Protein AF-0000000087746008 (afdb_homodimer)

Organism: NCBI:txid2094150

InterPro domains:
  IPR000757 Beta-glucanase-like, N-terminal domain [PF00722] (73-239)
  IPR000757 Beta-glucanase-like, N-terminal domain [PS51762] (23-281)
  IPR013320 Concanavalin A-like lectin/glucanase domain superfamily [SSF49899] (42-279)
  IPR050546 Glycosyl Hydrolase Family 16 [PTHR10963] (36-278)

Solvent-accessible surface area (backbone atoms only — not comparable to full-atom values): 29348 Å² total; per-residue (Å²): 135,85,77,79,78,78,78,80,72,80,75,77,82,76,80,76,76,79,75,78,70,83,74,71,77,67,74,68,74,72,75,69,70,72,77,69,68,77,75,75,47,67,76,44,76,48,49,32,83,54,84,52,69,76,46,42,45,70,39,73,46,59,52,46,75,56,66,52,20,56,29,21,33,32,54,88,24,50,44,64,46,76,56,96,92,35,43,17,34,34,31,32,32,37,23,56,74,96,42,35,40,11,11,35,38,30,12,72,98,56,42,66,45,60,62,18,36,41,35,35,33,36,26,40,46,66,25,61,38,26,31,33,45,37,40,34,34,35,36,63,70,91,47,56,74,29,37,19,19,34,42,38,64,37,34,35,21,35,35,65,24,55,75,49,70,26,37,47,28,32,40,32,34,35,39,37,24,32,85,33,65,64,46,45,27,40,42,40,40,37,34,60,52,98,51,69,56,40,71,77,43,74,43,38,42,36,40,37,33,50,80,43,36,39,35,33,28,50,69,87,36,83,70,50,74,46,83,35,65,89,46,75,47,70,74,52,36,27,17,46,35,42,37,43,45,32,35,6,65,63,28,65,31,81,47,76,87,62,32,64,44,51,43,71,75,31,67,45,47,40,36,36,43,32,40,38,30,30,56,67,132,131,87,80,75,84,73,81,74,79,84,80,77,82,78,78,78,76,78,72,78,68,79,72,71,74,66,71,66,71,69,74,70,70,71,76,70,67,76,74,76,46,67,77,44,76,47,48,30,83,56,82,50,69,74,45,43,43,70,39,72,45,58,52,47,73,57,66,53,20,56,30,21,32,31,56,87,24,49,44,62,45,76,56,96,90,35,42,17,34,34,30,30,32,37,24,55,75,96,42,34,40,11,11,36,39,32,13,73,98,55,42,66,44,60,61,20,34,40,35,34,33,36,27,40,46,65,25,63,38,24,30,33,45,39,40,33,34,35,34,62,69,91,48,56,73,28,38,19,18,34,43,39,65,38,36,37,20,36,36,64,26,54,76,48,70,27,37,49,28,32,40,32,32,36,38,38,25,31,86,33,63,62,47,46,27,39,41,38,41,37,33,60,53,98,51,68,55,40,72,78,42,74,44,39,42,35,39,38,32,51,82,44,36,40,35,33,25,50,70,88,37,84,71,50,73,44,82,35,64,90,46,76,47,71,73,53,36,27,16,46,37,43,36,43,46,31,32,7,66,63,28,65,30,81,48,75,87,63,32,64,42,50,42,70,75,32,68,46,48,38,36,36,43,33,39,40,31,30,56,68,134

Nearest PDB structures (foldseek):
  5nbp-assembly2_B  TM=9.978E-01  e=8.582E-40  Bacteroides ovatus
  7kr6-assembly1_BBB  TM=9.923E-01  e=2.136E-38  Bacteroides ovatus
  8xph-assembly2_B  TM=9.065E-01  e=2.326E-25  Stieleria magnilauensis
  8xpk-assembly2_B  TM=9.060E-01  e=6.113E-24  Stieleria magnilauensis
  4bq1-assembly2_B  TM=7.783E-01  e=6.008E-19  Zobellia galactanivorans

Secondary structure (DSSP, 8-state):
----------------------------------------EEEEEE--SS--TTT-EE--B-TTSSTT-SEEE-GGGEEEEEETTEEEEEEEEEEETTEEEE-EEE-TTTSEE-SEEEEEEEEPPP-TTTEEEEEEEEE-SSPPTTTT-EEEEEE---HHHHHHT-TTTEEEEEEEE-SSSTT-EEEEEEEE-SS-S-SSS-EEEEEEE-SSEEEEEETTEEEEEEE-TT-GGGSS-EEEEEEEEESBTTTTB-SGGG--SS-TT-EEEEEEEEEEEEE--/----------------------------------------EEEEEE--SS--TTT-EE--B-TTSSTT-SEEE-GGGEEEEEETTEEEEEEEEEEETTEEEE-EEE-TTTSEE-SEEEEEEEEPPP-TTTEEEEEEEEE-SSPPTTTT-EEEEEE---HHHHHHT-TTTEEEEEEEE-SSSTT-EEEEEEEE-SS-S-SSS-EEEEEEE-SSEEEEEETTEEEEEEE-TT-GGGSS-EEEEEEEEESBTTTTB-SGGG--SS-TT-EEEEEEEEEEEEE--

Sequence (562 aa):
MVFFNIKHLFISAFAVATLIGCGDSEDEPTPTPPVVEPVDDVVFFDDFDSFNSAYWSKETHEAGWTNQELQSYSTSQVKVGKDEGKTVLILTAKRTGNKVVSGRVNTKNKKYFKYGKVEASIKLPETANGLWPAFWMMGNNKQEWPACGEIDIMEMGDAQGIANGTSTTRVNTALHYGPDVAAHEQQYFAGDTGSNLQDGKYHTYTLTWNENKIDVSVDDVKFHSFDITGNPYFQNDFYILFNLAVGGSFTGIYDIEGITALKDGQTASMYIDWIKVTKINMVFFNIKHLFISAFAVATLIGCGDSEDEPTPTPPVVEPVDDVVFFDDFDSFNSAYWSKETHEAGWTNQELQSYSTSQVKVGKDEGKTVLILTAKRTGNKVVSGRVNTKNKKYFKYGKVEASIKLPETANGLWPAFWMMGNNKQEWPACGEIDIMEMGDAQGIANGTSTTRVNTALHYGPDVAAHEQQYFAGDTGSNLQDGKYHTYTLTWNENKIDVSVDDVKFHSFDITGNPYFQNDFYILFNLAVGGSFTGIYDIEGITALKDGQTASMYIDWIKVTKIN

Foldseek 3Di:
DDDPPDPDDPPPPDPCPPPPPPPPPPPPPPPPPPPPPPPFAWPDKDQCPDDDPLFKDKDFADQCRPQLFQATEDPVQWGWDDDPRAIWIKWKWAAAPSYIYITKMKRAPRDWDAFFKKKWKKAFAQPPAWKKKFKWKFANDPADPPARKIWTQWIFRFQVCNVVVNRQFKTKIKIWHDNDPVGIDMDIDIDGDPDGRNPRGIKMWMWGDDQFKIWIDINPHTDDMDGCHPPPNRRGIMMIMIIMTTHGDRNPGNGPVNGPSHDHRGMTMMIIRMMIGTDDD/DDDPPDPDDDPPDPPCPPPPPPPPPPPPPPPPPPPPPPPFAWPDKDQCPDDDPLFKDKDFADQCRPQLFQATEDPVQWGWDDDPRAIWIKWKWAAAPSYIYITKMKRAPRDWDAFFKKKWKKAFAQPPAWKKKFKWKFANDPADPPARKIWTQWIFRFQVCNVVVNRQFKTKIKIWHDNDPVGIDMDIDIDGDPDGRNPRGIKMWMWGDDQFKIWIDINPHTDDMDGCHPPPNRRGIMMIMIIMTTHGDRNPGNGPVNGDSHDHRGMTMMIIRMMIGTDDD

pLDDT: mean 88.66, std 22.51, range [21.31, 99.0]

Structure (mmCIF, N/CA/C/O backbone):
data_AF-0000000087746008-model_v1
#
loop_
_entity.id
_entity.type
_entity.pdbx_description
1 polymer 'Glycoside hydrolase family 16 protein'
#
loop_
_atom_site.group_PDB
_atom_site.id
_atom_site.type_symbol
_atom_site.label_atom_id
_atom_site.label_alt_id
_atom_site.label_comp_id
_atom_site.label_asym_id
_atom_site.label_entity_id
_atom_site.label_seq_id
_atom_site.pdbx_PDB_ins_code
_atom_site.Cartn_x
_atom_site.Cartn_y
_atom_site.Cartn_z
_atom_site.occupancy
_atom_site.B_iso_or_equiv
_atom_site.auth_seq_id
_atom_site.auth_comp_id
_atom_site.auth_asym_id
_atom_site.auth_atom_id
_atom_site.pdbx_PDB_model_num
ATOM 1 N N . MET A 1 1 ? -90.938 10.766 35.406 1 21.72 1 MET A N 1
ATOM 2 C CA . MET A 1 1 ? -91 11.078 36.844 1 21.72 1 MET A CA 1
ATOM 3 C C . MET A 1 1 ? -90 10.195 37.625 1 21.72 1 MET A C 1
ATOM 5 O O . MET A 1 1 ? -90.125 10.156 38.875 1 21.72 1 MET A O 1
ATOM 9 N N . VAL A 1 2 ? -89.25 9.336 36.812 1 25.12 2 VAL A N 1
ATOM 10 C CA . VAL A 1 2 ? -88.625 8.086 37.219 1 25.12 2 VAL A CA 1
ATOM 11 C C . VAL A 1 2 ? -87.5 8.367 38.219 1 25.12 2 VAL A C 1
ATOM 13 O O . VAL A 1 2 ? -86.688 9.219 37.969 1 25.12 2 VAL A O 1
ATOM 16 N N . PHE A 1 3 ? -87.75 7.98 39.469 1 21.95 3 PHE A N 1
ATOM 17 C CA . PHE A 1 3 ? -87.312 8.102 40.875 1 21.95 3 PHE A CA 1
ATOM 18 C C . PHE A 1 3 ? -85.875 7.57 41.031 1 21.95 3 PHE A C 1
ATOM 20 O O . PHE A 1 3 ? -85.562 6.496 40.531 1 21.95 3 PHE A O 1
ATOM 27 N N . PHE A 1 4 ? -84.875 8.508 41.219 1 23.58 4 PHE A N 1
ATOM 28 C CA . PHE A 1 4 ? -83.438 8.664 41.219 1 23.58 4 PHE A CA 1
ATOM 29 C C . PHE A 1 4 ? -82.812 8.031 42.438 1 23.58 4 PHE A C 1
ATOM 31 O O . PHE A 1 4 ? -82.375 8.742 43.375 1 23.58 4 PHE A O 1
ATOM 38 N N . ASN A 1 5 ? -83.438 6.793 42.812 1 24.77 5 ASN A N 1
ATOM 39 C CA . ASN A 1 5 ? -83.125 6.344 44.156 1 24.77 5 ASN A CA 1
ATOM 40 C C . ASN A 1 5 ? -81.625 6.199 44.406 1 24.77 5 ASN A C 1
ATOM 42 O O . ASN A 1 5 ? -80.938 5.602 43.625 1 24.77 5 ASN A O 1
ATOM 46 N N . ILE A 1 6 ? -81.062 6.961 45.375 1 21.31 6 ILE A N 1
ATOM 47 C CA . ILE A 1 6 ? -79.75 7.414 45.906 1 21.31 6 ILE A CA 1
ATOM 48 C C . ILE A 1 6 ? -79.125 6.277 46.688 1 21.31 6 ILE A C 1
ATOM 50 O O . ILE A 1 6 ? -79.688 5.762 47.656 1 21.31 6 ILE A O 1
ATOM 54 N N . LYS A 1 7 ? -78.5 5.398 45.906 1 28.19 7 LYS A N 1
ATOM 55 C CA . LYS A 1 7 ? -77.812 4.18 46.406 1 28.19 7 LYS A CA 1
ATOM 56 C C . LYS A 1 7 ? -76.875 4.48 47.562 1 28.19 7 LYS A C 1
ATOM 58 O O . LYS A 1 7 ? -76.125 5.43 47.5 1 28.19 7 LYS A O 1
ATOM 63 N N . HIS A 1 8 ? -77.25 4.004 48.812 1 23.17 8 HIS A N 1
ATOM 64 C CA . HIS A 1 8 ? -76.688 4.09 50.156 1 23.17 8 HIS A CA 1
ATOM 65 C C . HIS A 1 8 ? -75.25 3.762 50.188 1 23.17 8 HIS A C 1
ATOM 67 O O . HIS A 1 8 ? -74.75 2.887 49.438 1 23.17 8 HIS A O 1
ATOM 73 N N . LEU A 1 9 ? -74.438 4.637 50.719 1 24.11 9 LEU A N 1
ATOM 74 C CA . LEU A 1 9 ? -73.062 5.082 50.875 1 24.11 9 LEU A CA 1
ATOM 75 C C . LEU A 1 9 ? -72.312 4.195 51.875 1 24.11 9 LEU A C 1
ATOM 77 O O . LEU A 1 9 ? -71.125 4.371 52.125 1 24.11 9 LEU A O 1
ATOM 81 N N . PHE A 1 10 ? -72.625 2.822 51.938 1 26.92 10 PHE A N 1
ATOM 82 C CA . PHE A 1 10 ? -72.062 2.225 53.156 1 26.92 10 PHE A CA 1
ATOM 83 C C . PHE A 1 10 ? -70.562 2.377 53.219 1 26.92 10 PHE A C 1
ATOM 85 O O . PHE A 1 10 ? -69.875 2.146 52.25 1 26.92 10 PHE A O 1
ATOM 92 N N . ILE A 1 11 ? -70.062 3.158 54.125 1 24.78 11 ILE A N 1
ATOM 93 C CA . ILE A 1 11 ? -68.75 3.697 54.5 1 24.78 11 ILE A CA 1
ATOM 94 C C . ILE A 1 11 ? -67.875 2.598 55.125 1 24.78 11 ILE A C 1
ATOM 96 O O . ILE A 1 11 ? -68.188 2.109 56.219 1 24.78 11 ILE A O 1
ATOM 100 N N . SER A 1 12 ? -67.625 1.496 54.438 1 26.83 12 SER A N 1
ATOM 101 C CA . SER A 1 12 ? -66.938 0.445 55.156 1 26.83 12 SER A CA 1
ATOM 102 C C . SER A 1 12 ? -65.562 0.941 55.656 1 26.83 12 SER A C 1
ATOM 104 O O . SER A 1 12 ? -64.812 1.57 54.906 1 26.83 12 SER A O 1
ATOM 106 N N . ALA A 1 13 ? -65.438 1.124 56.969 1 25.78 13 ALA A N 1
ATOM 107 C CA . ALA A 1 13 ? -64.25 1.578 57.781 1 25.78 13 ALA A CA 1
ATOM 108 C C . ALA A 1 13 ? -63.062 0.658 57.594 1 25.78 13 ALA A C 1
ATOM 110 O O . ALA A 1 13 ? -63.188 -0.553 57.812 1 25.78 13 ALA A O 1
ATOM 111 N N . PHE A 1 14 ? -62.188 0.956 56.656 1 26.52 14 PHE A N 1
ATOM 112 C CA . PHE A 1 14 ? -60.969 0.283 56.281 1 26.52 14 PHE A CA 1
ATOM 113 C C . PHE A 1 14 ? -59.938 0.348 57.375 1 26.52 14 PHE A C 1
ATOM 115 O O . PHE A 1 14 ? -59.531 1.436 57.781 1 26.52 14 PHE A O 1
ATOM 122 N N . ALA A 1 15 ? -60.031 -0.648 58.375 1 27.53 15 ALA A N 1
ATOM 123 C CA . ALA A 1 15 ? -59.062 -0.738 59.469 1 27.53 15 ALA A CA 1
ATOM 124 C C . ALA A 1 15 ? -57.625 -0.792 58.938 1 27.53 15 ALA A C 1
ATOM 126 O O . ALA A 1 15 ? -57.312 -1.573 58.031 1 27.53 15 ALA A O 1
ATOM 127 N N . VAL A 1 16 ? -56.812 0.236 59.156 1 27.45 16 VAL A N 1
ATOM 128 C CA . VAL A 1 16 ? -55.469 0.65 58.812 1 27.45 16 VAL A CA 1
ATOM 129 C C . VAL A 1 16 ? -54.438 -0.232 59.531 1 27.45 16 VAL A C 1
ATOM 131 O O . VAL A 1 16 ? -54.281 -0.132 60.75 1 27.45 16 VAL A O 1
ATOM 134 N N . ALA A 1 17 ? -54.562 -1.605 59.469 1 29.42 17 ALA A N 1
ATOM 135 C CA . ALA A 1 17 ? -53.5 -2.277 60.25 1 29.42 17 ALA A CA 1
ATOM 136 C C . ALA A 1 17 ? -52.125 -1.833 59.781 1 29.42 17 ALA A C 1
ATOM 138 O O . ALA A 1 17 ? -51.812 -1.869 58.594 1 29.42 17 ALA A O 1
ATOM 139 N N . THR A 1 18 ? -51.438 -0.972 60.531 1 29.11 18 THR A N 1
ATOM 140 C CA . THR A 1 18 ? -50.125 -0.396 60.375 1 29.11 18 THR A CA 1
ATOM 141 C C . THR A 1 18 ? -49.031 -1.481 60.438 1 29.11 18 THR A C 1
ATOM 143 O O . THR A 1 18 ? -48.844 -2.123 61.469 1 29.11 18 THR A O 1
ATOM 146 N N . LEU A 1 19 ? -49.031 -2.449 59.5 1 29.95 19 LEU A N 1
ATOM 147 C CA . LEU A 1 19 ? -47.875 -3.348 59.531 1 29.95 19 LEU A CA 1
ATOM 148 C C . LEU A 1 19 ? -46.562 -2.562 59.5 1 29.95 19 LEU A C 1
ATOM 150 O O . LEU A 1 19 ? -46.344 -1.788 58.562 1 29.95 19 LEU A O 1
ATOM 154 N N . ILE A 1 20 ? -45.969 -2.322 60.625 1 34.72 20 ILE A N 1
ATOM 155 C CA . ILE A 1 20 ? -44.656 -1.717 60.781 1 34.72 20 ILE A CA 1
ATOM 156 C C . ILE A 1 20 ? -43.594 -2.594 60.094 1 34.72 20 ILE A C 1
ATOM 158 O O . ILE A 1 20 ? -43.375 -3.729 60.531 1 34.72 20 ILE A O 1
ATOM 162 N N . GLY A 1 21 ? -43.562 -2.699 58.812 1 30.2 21 GLY A N 1
ATOM 163 C CA . GLY A 1 21 ? -42.469 -3.432 58.188 1 30.2 21 GLY A CA 1
ATOM 164 C C . GLY A 1 21 ? -41.094 -2.924 58.562 1 30.2 21 GLY A C 1
ATOM 165 O O . GLY A 1 21 ? -40.875 -1.713 58.625 1 30.2 21 GLY A O 1
ATOM 166 N N . CYS A 1 22 ? -40.312 -3.736 59.312 1 36.19 22 CYS A N 1
ATOM 167 C CA . CYS A 1 22 ? -38.906 -3.525 59.594 1 36.19 22 CYS A CA 1
ATOM 168 C C . CYS A 1 22 ? -38.125 -3.207 58.312 1 36.19 22 CYS A C 1
ATOM 170 O O . CYS A 1 22 ? -38.094 -4.016 57.406 1 36.19 22 CYS A O 1
ATOM 172 N N . GLY A 1 23 ? -38.062 -1.912 57.938 1 30.81 23 GLY A N 1
ATOM 173 C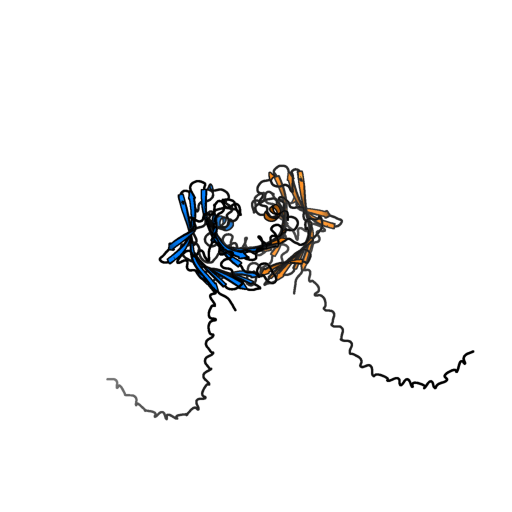 CA . GLY A 1 23 ? -37.281 -1.431 56.812 1 30.81 23 GLY A CA 1
ATOM 174 C C . GLY A 1 23 ? -35.812 -1.902 56.875 1 30.81 23 GLY A C 1
ATOM 175 O O . GLY A 1 23 ? -35.125 -1.636 57.844 1 30.81 23 GLY A O 1
ATOM 176 N N . ASP A 1 24 ? -35.594 -3.154 56.375 1 36.25 24 ASP A N 1
ATOM 177 C CA . ASP A 1 24 ? -34.219 -3.465 56.125 1 36.25 24 ASP A CA 1
ATOM 178 C C . ASP A 1 24 ? -33.5 -2.287 55.469 1 36.25 24 ASP A C 1
ATOM 180 O O . ASP A 1 24 ? -33.969 -1.755 54.469 1 36.25 24 ASP A O 1
ATOM 184 N N . SER A 1 25 ? -32.75 -1.547 56.281 1 34.78 25 SER A N 1
ATOM 185 C CA . SER A 1 25 ? -31.844 -0.542 55.719 1 34.78 25 SER A CA 1
ATOM 186 C C . SER A 1 25 ? -31.031 -1.1 54.562 1 34.78 25 SER A C 1
ATOM 188 O O . SER A 1 25 ? -30.266 -2.041 54.719 1 34.78 25 SER A O 1
ATOM 190 N N . GLU A 1 26 ? -31.688 -1.198 53.344 1 36.31 26 GLU A N 1
ATOM 191 C CA . GLU A 1 26 ? -30.812 -1.427 52.219 1 36.31 26 GLU A CA 1
ATOM 192 C C . GLU A 1 26 ? -29.562 -0.559 52.281 1 36.31 26 GLU A C 1
ATOM 194 O O . GLU A 1 26 ? -29.656 0.66 52.469 1 36.31 26 GLU A O 1
ATOM 199 N N . ASP A 1 27 ? -28.484 -1.175 52.719 1 42.56 27 ASP A N 1
ATOM 200 C CA . ASP A 1 27 ? -27.188 -0.517 52.562 1 42.56 27 ASP A CA 1
ATOM 201 C C . ASP A 1 27 ? -27.094 0.177 51.188 1 42.56 27 ASP A C 1
ATOM 203 O O . ASP A 1 27 ? -27.281 -0.457 50.156 1 42.56 27 ASP A O 1
ATOM 207 N N . GLU A 1 28 ? -27.547 1.483 51.156 1 44.09 28 GLU A N 1
ATOM 208 C CA . GLU A 1 28 ? -27.25 2.234 49.938 1 44.09 28 GLU A CA 1
ATOM 209 C C . GLU A 1 28 ? -25.859 1.904 49.406 1 44.09 28 GLU A C 1
ATOM 211 O O . GLU A 1 28 ? -24.891 1.89 50.156 1 44.09 28 GLU A O 1
ATOM 216 N N . PRO A 1 29 ? -25.859 1.126 48.281 1 45.72 29 PRO A N 1
ATOM 217 C CA . PRO A 1 29 ? -24.5 0.906 47.75 1 45.72 29 PRO A CA 1
ATOM 218 C C . PRO A 1 29 ? -23.625 2.152 47.875 1 45.72 29 PRO A C 1
ATOM 220 O O . PRO A 1 29 ? -24.125 3.275 47.781 1 45.72 29 PRO A O 1
ATOM 223 N N . THR A 1 30 ? -22.562 2.113 48.625 1 50.38 30 THR A N 1
ATOM 224 C CA . THR A 1 30 ? -21.531 3.137 48.656 1 50.38 30 THR A CA 1
ATOM 225 C C . THR A 1 30 ? -21.281 3.672 47.25 1 50.38 30 THR A C 1
ATOM 227 O O . THR A 1 30 ? -21.125 2.896 46.281 1 50.38 30 THR A O 1
ATOM 230 N N . PRO A 1 31 ? -21.734 4.922 47.031 1 45.81 31 PRO A N 1
ATOM 231 C CA . PRO A 1 31 ? -21.438 5.434 45.688 1 45.81 31 PRO A CA 1
ATOM 232 C C . PRO A 1 31 ? -20.062 5.016 45.188 1 45.81 31 PRO A C 1
ATOM 234 O O . PRO A 1 31 ? -19.109 4.945 45.969 1 45.81 31 PRO A O 1
ATOM 237 N N . THR A 1 32 ? -20 4.09 44.219 1 50.41 32 THR A N 1
ATOM 238 C CA . THR A 1 32 ? -18.719 3.822 43.562 1 50.41 32 THR A CA 1
ATOM 239 C C . THR A 1 32 ? -17.938 5.117 43.344 1 50.41 32 THR A C 1
ATOM 241 O O . THR A 1 32 ? -18.516 6.129 42.906 1 50.41 32 THR A O 1
ATOM 244 N N . PRO A 1 33 ? -16.859 5.266 44.062 1 47.31 33 PRO A N 1
ATOM 245 C CA . PRO A 1 33 ? -16.125 6.504 43.781 1 47.31 33 PRO A CA 1
ATOM 246 C C . PRO A 1 33 ? -16.172 6.902 42.312 1 47.31 33 PRO A C 1
ATOM 248 O O . PRO A 1 33 ? -16.234 6.035 41.438 1 47.31 33 PRO A O 1
ATOM 251 N N . PRO A 1 34 ? -16.594 8.031 42 1 39.31 34 PRO A N 1
ATOM 252 C CA . PRO A 1 34 ? -16.594 8.391 40.594 1 39.31 34 PRO A CA 1
ATOM 253 C C . PRO A 1 34 ? -15.336 7.914 39.875 1 39.31 34 PRO A C 1
ATOM 255 O O . PRO A 1 34 ? -14.258 7.871 40.469 1 39.31 34 PRO A O 1
ATOM 258 N N . VAL A 1 35 ? -15.422 7.004 38.969 1 41.81 35 VAL A N 1
ATOM 259 C CA . VAL A 1 35 ? -14.312 6.762 38.062 1 41.81 35 VAL A CA 1
ATOM 260 C C . VAL A 1 35 ? -13.641 8.086 37.688 1 41.81 35 VAL A C 1
ATOM 262 O O . VAL A 1 35 ? -14.258 8.945 37.062 1 41.81 35 VAL A O 1
ATOM 265 N N . VAL A 1 36 ? -12.859 8.625 38.562 1 40.59 36 VAL A N 1
ATOM 266 C CA . VAL A 1 36 ? -12.078 9.789 38.156 1 40.59 36 VAL A CA 1
ATOM 267 C C . VAL A 1 36 ? -11.641 9.617 36.688 1 40.59 36 VAL A C 1
ATOM 269 O O . VAL A 1 36 ? -11.055 8.594 36.344 1 40.59 36 VAL A O 1
ATOM 272 N N . GLU A 1 37 ? -12.32 10.18 35.781 1 46.09 37 GLU A N 1
ATOM 273 C CA . GLU A 1 37 ? -11.82 10.227 34.406 1 46.09 37 GLU A CA 1
ATOM 274 C C . GLU A 1 37 ? -10.32 10.508 34.375 1 46.09 37 GLU A C 1
ATOM 276 O O . GLU A 1 37 ? -9.82 11.352 35.125 1 46.09 37 GLU A O 1
ATOM 281 N N . PRO A 1 38 ? -9.531 9.547 34.031 1 48.12 38 PRO A N 1
ATOM 282 C CA . PRO A 1 38 ? -8.094 9.828 33.969 1 48.12 38 PRO A CA 1
ATOM 283 C C . PRO A 1 38 ? -7.797 11.258 33.5 1 48.12 38 PRO A C 1
ATOM 285 O O . PRO A 1 38 ? -8.484 11.781 32.625 1 48.12 38 PRO A O 1
ATOM 288 N N . VAL A 1 39 ? -7.539 12.211 34.312 1 51.41 39 VAL A N 1
ATOM 289 C CA . VAL A 1 39 ? -7.016 13.508 33.906 1 51.41 39 VAL A CA 1
ATOM 290 C C . VAL A 1 39 ? -6.066 13.352 32.719 1 51.41 39 VAL A C 1
ATOM 292 O O . VAL A 1 39 ? -5.105 12.578 32.812 1 51.41 39 VAL A O 1
ATOM 295 N N . ASP A 1 40 ? -6.496 13.586 31.531 1 61.78 40 ASP A N 1
ATOM 296 C CA . ASP A 1 40 ? -5.648 13.57 30.344 1 61.78 40 ASP A CA 1
ATOM 297 C C . ASP A 1 40 ? -4.379 14.391 30.562 1 61.78 40 ASP A C 1
ATOM 299 O O . ASP A 1 40 ? -4.449 15.555 30.953 1 61.78 40 ASP A O 1
ATOM 303 N N . ASP A 1 41 ? -3.164 13.781 30.781 1 85.62 41 ASP A N 1
ATOM 304 C CA . ASP A 1 41 ? -1.865 14.438 30.906 1 85.62 41 ASP A CA 1
ATOM 305 C C . ASP A 1 41 ? -1.4 15 29.562 1 85.62 41 ASP A C 1
ATOM 307 O O . ASP A 1 41 ? -0.669 14.336 28.828 1 85.62 41 ASP A O 1
ATOM 311 N N . VAL A 1 42 ? -1.991 16.219 29.25 1 94.75 42 VAL A N 1
ATOM 312 C CA . VAL A 1 42 ? -1.559 16.906 28.031 1 94.75 42 VAL A CA 1
ATOM 313 C C . VAL A 1 42 ? -0.101 17.344 28.172 1 94.75 42 VAL A C 1
ATOM 315 O O . VAL A 1 42 ? 0.239 18.109 29.078 1 94.75 42 VAL A O 1
ATOM 318 N N . VAL A 1 43 ? 0.703 16.859 27.281 1 96.69 43 VAL A N 1
ATOM 319 C CA . VAL A 1 43 ? 2.129 17.141 27.406 1 96.69 43 VAL A CA 1
ATOM 320 C C . VAL A 1 43 ? 2.545 18.172 26.359 1 96.69 43 VAL A C 1
ATOM 322 O O . VAL A 1 43 ? 3.627 18.766 26.453 1 96.69 43 VAL A O 1
ATOM 325 N N . PHE A 1 44 ? 1.754 18.391 25.344 1 98 44 PHE A N 1
ATOM 326 C CA . PHE A 1 44 ? 2.016 19.391 24.312 1 98 44 PHE A CA 1
ATOM 327 C C . PHE A 1 44 ? 0.714 19.891 23.703 1 98 44 PHE A C 1
ATOM 329 O O . PHE A 1 44 ? -0.174 19.094 23.391 1 98 44 PHE A O 1
ATOM 336 N N . PHE A 1 45 ? 0.542 21.141 23.594 1 98.31 45 PHE A N 1
ATOM 337 C CA . PHE A 1 45 ? -0.613 21.766 22.969 1 98.31 45 PHE A CA 1
ATOM 338 C C . PHE A 1 45 ? -0.211 23.047 22.25 1 98.31 45 PHE A C 1
ATOM 340 O O . PHE A 1 45 ? 0.541 23.859 22.797 1 98.31 45 PHE A O 1
ATOM 347 N N . ASP A 1 46 ? -0.587 23.203 21.031 1 98.69 46 ASP A N 1
ATOM 348 C CA . ASP A 1 46 ? -0.424 24.453 20.281 1 98.69 46 ASP A CA 1
ATOM 349 C C . ASP A 1 46 ? -1.688 24.781 19.5 1 98.69 46 ASP A C 1
ATOM 351 O O . ASP A 1 46 ? -2.16 23.969 18.703 1 98.69 46 ASP A O 1
ATOM 355 N N . ASP A 1 47 ? -2.229 25.922 19.719 1 98.25 47 ASP A N 1
ATOM 356 C CA . ASP A 1 47 ? -3.404 26.375 18.969 1 98.25 47 ASP A CA 1
ATOM 357 C C . ASP A 1 47 ? -3.037 27.453 17.969 1 98.25 47 ASP A C 1
ATOM 359 O O . ASP A 1 47 ? -3.914 28.156 17.453 1 98.25 47 ASP A O 1
ATOM 363 N N . PHE A 1 48 ? -1.775 27.672 17.828 1 98.56 48 PHE A N 1
ATOM 364 C CA . PHE A 1 48 ? -1.181 28.5 16.797 1 98.56 48 PHE A CA 1
ATOM 365 C C . PHE A 1 48 ? -1.66 29.938 16.922 1 98.56 48 PHE A C 1
ATOM 367 O O . PHE A 1 48 ? -1.983 30.594 15.922 1 98.56 48 PHE A O 1
ATOM 374 N N . ASP A 1 49 ? -1.738 30.375 18.094 1 97.44 49 ASP A N 1
ATOM 375 C CA . ASP A 1 49 ? -1.979 31.797 18.328 1 97.44 49 ASP A CA 1
ATOM 376 C C . ASP A 1 49 ? -0.89 32.656 17.688 1 97.44 49 ASP A C 1
ATOM 378 O O . ASP A 1 49 ? -1.161 33.75 17.203 1 97.44 49 ASP A O 1
ATOM 382 N N . SER A 1 50 ? 0.258 32.156 17.719 1 97.75 50 SER A N 1
ATOM 383 C CA . SER A 1 50 ? 1.408 32.656 16.969 1 97.75 50 SER A CA 1
ATOM 384 C C . SER A 1 50 ? 2.299 31.516 16.5 1 97.75 50 SER A C 1
ATOM 386 O O . SER A 1 50 ? 2.174 30.375 16.984 1 97.75 50 SER A O 1
ATOM 388 N N . PHE A 1 51 ? 3.096 31.875 15.562 1 98.5 51 PHE A N 1
ATOM 389 C CA . PHE A 1 51 ? 4.066 30.859 15.172 1 98.5 51 PHE A CA 1
ATOM 390 C C . PHE A 1 51 ? 5.188 30.75 16.203 1 98.5 51 PHE A C 1
ATOM 392 O O . PHE A 1 51 ? 5.984 31.688 16.344 1 98.5 51 PHE A O 1
ATOM 399 N N . ASN A 1 52 ? 5.312 29.672 16.859 1 98.5 52 ASN A N 1
ATOM 400 C CA . ASN A 1 52 ? 6.332 29.5 17.891 1 98.5 52 ASN A CA 1
ATOM 401 C C . ASN A 1 52 ? 7.559 28.781 17.344 1 98.5 52 ASN A C 1
ATOM 403 O O . ASN A 1 52 ? 7.551 27.547 17.219 1 98.5 52 ASN A O 1
ATOM 407 N N . SER A 1 53 ? 8.562 29.469 17.109 1 98.19 53 SER A N 1
ATOM 408 C CA . SER A 1 53 ? 9.766 28.922 16.5 1 98.19 53 SER A CA 1
ATOM 409 C C . SER A 1 53 ? 10.5 27.984 17.469 1 98.19 53 SER A C 1
ATOM 411 O O . SER A 1 53 ? 11.398 27.25 17.062 1 98.19 53 SER A O 1
ATOM 413 N N . ALA A 1 54 ? 10.148 27.969 18.688 1 98.38 54 ALA A N 1
ATOM 414 C CA . ALA A 1 54 ? 10.711 27.031 19.641 1 98.38 54 ALA A CA 1
ATOM 415 C C . ALA A 1 54 ? 10.141 25.625 19.438 1 98.38 54 ALA A C 1
ATOM 417 O O . ALA A 1 54 ? 10.734 24.641 19.859 1 98.38 54 ALA A O 1
ATOM 418 N N . TYR A 1 55 ? 8.961 25.625 18.812 1 98.69 55 TYR A N 1
ATOM 419 C CA . TYR A 1 55 ? 8.289 24.344 18.578 1 98.69 55 TYR A CA 1
ATOM 420 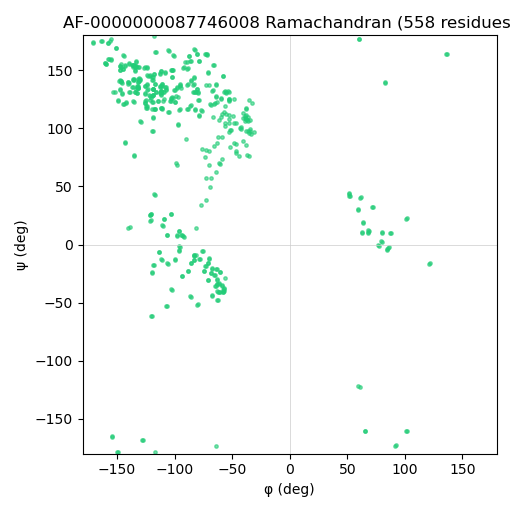C C . TYR A 1 55 ? 8.445 23.906 17.125 1 98.69 55 TYR A C 1
ATOM 422 O O . TYR A 1 55 ? 8.617 22.703 16.844 1 98.69 55 TYR A O 1
ATOM 430 N N . TRP A 1 56 ? 8.383 24.844 16.234 1 98.88 56 TRP A N 1
ATOM 431 C CA . TRP A 1 56 ? 8.211 24.5 14.82 1 98.88 56 TRP A CA 1
ATOM 432 C C . TRP A 1 56 ? 9.352 25.047 13.984 1 98.88 56 TRP A C 1
ATOM 434 O O . TRP A 1 56 ? 9.836 26.156 14.242 1 98.88 56 TRP A O 1
ATOM 444 N N . SER A 1 57 ? 9.734 24.328 12.969 1 98.88 57 SER A N 1
ATOM 445 C CA . SER A 1 57 ? 10.641 24.75 11.914 1 98.88 57 SER A CA 1
ATOM 446 C C . SER A 1 57 ? 9.961 24.719 10.547 1 98.88 57 SER A C 1
ATOM 448 O O . SER A 1 57 ? 9.227 23.781 10.242 1 98.88 57 SER A O 1
ATOM 450 N N . LYS A 1 58 ? 10.172 25.812 9.805 1 98.81 58 LYS A N 1
ATOM 451 C CA . LYS A 1 58 ? 9.75 25.828 8.406 1 98.81 58 LYS A CA 1
ATOM 452 C C . LYS A 1 58 ? 10.82 25.234 7.5 1 98.81 58 LYS A C 1
ATOM 454 O O . LYS A 1 58 ? 12.016 25.469 7.703 1 98.81 58 LYS A O 1
ATOM 459 N N . GLU A 1 59 ? 10.375 24.484 6.488 1 98.69 59 GLU A N 1
ATOM 460 C CA . GLU A 1 59 ? 11.359 23.844 5.629 1 98.69 59 GLU A CA 1
ATOM 461 C C . GLU A 1 59 ? 11.398 24.5 4.25 1 98.69 59 GLU A C 1
ATOM 463 O O . GLU A 1 59 ? 10.391 25.016 3.768 1 98.69 59 GLU A O 1
ATOM 468 N N . THR A 1 60 ? 12.609 24.484 3.666 1 98.69 60 THR A N 1
ATOM 469 C CA . THR A 1 60 ? 12.836 24.875 2.279 1 98.69 60 THR A CA 1
ATOM 470 C C . THR A 1 60 ? 13.422 23.703 1.482 1 98.69 60 THR A C 1
ATOM 472 O O . THR A 1 60 ? 14.406 23.094 1.898 1 98.69 60 THR A O 1
ATOM 475 N N . HIS A 1 61 ? 12.82 23.359 0.349 1 98.62 61 HIS A N 1
ATOM 476 C CA . HIS A 1 61 ? 13.297 22.328 -0.559 1 98.62 61 HIS A CA 1
ATOM 477 C C . HIS A 1 61 ? 12.984 22.688 -2.01 1 98.62 61 HIS A C 1
ATOM 479 O O . HIS A 1 61 ? 12.039 23.438 -2.283 1 98.62 61 HIS A O 1
ATOM 485 N N . GLU A 1 62 ? 13.734 22.172 -2.912 1 98.25 62 GLU A N 1
ATOM 486 C CA . GLU A 1 62 ? 13.477 22.328 -4.34 1 98.25 62 GLU A CA 1
ATOM 487 C C . GLU A 1 62 ? 12.375 21.375 -4.809 1 98.25 62 GLU A C 1
ATOM 489 O O . GLU A 1 62 ? 12.109 20.359 -4.164 1 98.25 62 GLU A O 1
ATOM 494 N N . ALA A 1 63 ? 11.766 21.734 -5.906 1 97.5 63 ALA A N 1
ATOM 495 C CA . ALA A 1 63 ? 10.836 20.812 -6.539 1 97.5 63 ALA A CA 1
ATOM 496 C C . ALA A 1 63 ? 11.523 19.5 -6.891 1 97.5 63 ALA A C 1
ATOM 498 O O . ALA A 1 63 ? 12.688 19.484 -7.297 1 97.5 63 ALA A O 1
ATOM 499 N N . GLY A 1 64 ? 10.773 18.438 -6.77 1 95.56 64 GLY A N 1
ATOM 500 C CA . GLY A 1 64 ? 11.328 17.141 -7.109 1 95.56 64 GLY A CA 1
ATOM 501 C C . GLY A 1 64 ? 12.203 16.562 -6.012 1 95.56 64 GLY A C 1
ATOM 502 O O . GLY A 1 64 ? 12.742 15.461 -6.156 1 95.56 64 GLY A O 1
ATOM 503 N N . TRP A 1 65 ? 12.32 17.234 -4.895 1 95.19 65 TRP A N 1
ATOM 504 C CA . TRP A 1 65 ? 13.172 16.797 -3.787 1 95.19 65 TRP A CA 1
ATOM 505 C C . TRP A 1 65 ? 12.781 15.398 -3.32 1 95.19 65 TRP A C 1
ATOM 507 O O . TRP A 1 65 ? 13.648 14.578 -3.008 1 95.19 65 TRP A O 1
ATOM 517 N N . THR A 1 66 ? 11.562 15.062 -3.285 1 93.69 66 THR A N 1
ATOM 518 C CA . THR A 1 66 ? 11.062 13.75 -2.893 1 93.69 66 THR A CA 1
ATOM 519 C C . THR A 1 66 ? 9.789 13.406 -3.666 1 93.69 66 THR A C 1
ATOM 521 O O . THR A 1 66 ? 9.039 14.297 -4.062 1 93.69 66 THR A O 1
ATOM 524 N N . ASN A 1 67 ? 9.664 12.125 -4.055 1 94.56 67 ASN A N 1
ATOM 525 C CA . ASN A 1 67 ? 8.422 11.539 -4.559 1 94.56 67 ASN A CA 1
ATOM 526 C C . ASN A 1 67 ? 7.984 12.195 -5.863 1 94.56 67 ASN A C 1
ATOM 528 O O . ASN A 1 67 ? 6.789 12.281 -6.152 1 94.56 67 ASN A O 1
ATOM 532 N N . GLN A 1 68 ? 8.914 12.875 -6.559 1 93.62 68 GLN A N 1
ATOM 533 C CA . GLN A 1 68 ? 8.641 13.555 -7.824 1 93.62 68 GLN A CA 1
ATOM 534 C C . GLN A 1 68 ? 7.555 14.617 -7.656 1 93.62 68 GLN A C 1
ATOM 536 O O . GLN A 1 68 ? 6.727 14.812 -8.547 1 93.62 68 GLN A O 1
ATOM 541 N N . GLU A 1 69 ? 7.457 15.195 -6.539 1 98.12 69 GLU A N 1
ATOM 542 C CA . GLU A 1 69 ? 6.492 16.25 -6.266 1 98.12 69 GLU A CA 1
ATOM 543 C C . GLU A 1 69 ? 6.801 17.516 -7.074 1 98.12 69 GLU A C 1
ATOM 545 O O . GLU A 1 69 ? 7.965 17.797 -7.359 1 98.12 69 GLU A O 1
ATOM 550 N N . LEU A 1 70 ? 5.832 18.312 -7.332 1 98.62 70 LEU A N 1
ATOM 551 C CA . LEU A 1 70 ? 5.996 19.391 -8.297 1 98.62 70 LEU A CA 1
ATOM 552 C C . LEU A 1 70 ? 6.266 20.719 -7.582 1 98.62 70 LEU A C 1
ATOM 554 O O . LEU A 1 70 ? 6.672 21.688 -8.219 1 98.62 70 LEU A O 1
ATOM 558 N N . GLN A 1 71 ? 6.039 20.719 -6.312 1 98.88 71 GLN A N 1
ATOM 559 C CA . GLN A 1 71 ? 6.238 21.984 -5.625 1 98.88 71 GLN A CA 1
ATOM 560 C C . GLN A 1 71 ? 7.66 22.109 -5.082 1 98.88 71 GLN A C 1
ATOM 562 O O . GLN A 1 71 ? 8.305 21.094 -4.797 1 98.88 71 GLN A O 1
ATOM 567 N N . SER A 1 72 ? 8.141 23.297 -4.953 1 98.75 72 SER A N 1
ATOM 568 C CA . SER A 1 72 ? 9.164 23.625 -3.957 1 98.75 72 SER A CA 1
ATOM 569 C C . SER A 1 72 ? 8.531 24.031 -2.631 1 98.75 72 SER A C 1
ATOM 571 O O . SER A 1 72 ? 7.383 24.484 -2.594 1 98.75 72 SER A O 1
ATOM 573 N N . TYR A 1 73 ? 9.25 23.781 -1.556 1 98.88 73 TYR A N 1
ATOM 574 C CA . TYR A 1 73 ? 8.805 24.281 -0.258 1 98.88 73 TYR A CA 1
ATOM 575 C C . TYR A 1 73 ? 9.516 25.578 0.099 1 98.88 73 TYR A C 1
ATOM 577 O O . TYR A 1 73 ? 10.734 25.703 -0.073 1 98.88 73 TYR A O 1
ATOM 585 N N . SER A 1 74 ? 8.688 26.5 0.579 1 98.75 74 SER A N 1
ATOM 586 C CA . SER A 1 74 ? 9.211 27.797 0.979 1 98.75 74 SER A CA 1
ATOM 587 C C . SER A 1 74 ? 8.641 28.234 2.33 1 98.75 74 SER A C 1
ATOM 589 O O . SER A 1 74 ? 7.473 27.984 2.623 1 98.75 74 SER A O 1
ATOM 591 N N . THR A 1 75 ? 9.461 28.984 3.029 1 98.69 75 THR A N 1
ATOM 592 C CA . THR A 1 75 ? 9.031 29.453 4.344 1 98.69 75 THR A CA 1
ATOM 593 C C . THR A 1 75 ? 7.891 30.453 4.215 1 98.69 75 THR A C 1
ATOM 595 O O . THR A 1 75 ? 7.07 30.594 5.129 1 98.69 75 THR A O 1
ATOM 598 N N . SER A 1 76 ? 7.777 31.125 3.092 1 98.62 76 SER A N 1
ATOM 599 C CA . SER A 1 76 ? 6.746 32.156 2.885 1 98.62 76 SER A CA 1
ATOM 600 C C . SER A 1 76 ? 5.363 31.516 2.766 1 98.62 76 SER A C 1
ATOM 602 O O . SER A 1 76 ? 4.352 32.219 2.844 1 98.62 76 SER A O 1
ATOM 604 N N . GLN A 1 77 ? 5.328 30.203 2.533 1 98.88 77 GLN A N 1
ATOM 605 C CA . GLN A 1 77 ? 4.059 29.516 2.344 1 98.88 77 GLN A CA 1
ATOM 606 C C . GLN A 1 77 ? 3.535 28.953 3.664 1 98.88 77 GLN A C 1
ATOM 608 O O . GLN A 1 77 ? 2.549 28.219 3.684 1 98.88 77 GLN A O 1
ATOM 613 N N . VAL A 1 78 ? 4.207 29.297 4.766 1 98.94 78 VAL A N 1
ATOM 614 C CA . VAL A 1 78 ? 3.783 28.938 6.117 1 98.94 78 VAL A CA 1
ATOM 615 C C . VAL A 1 78 ? 3.486 30.219 6.914 1 98.94 78 VAL A C 1
ATOM 617 O O . VAL A 1 78 ? 4.395 30.984 7.223 1 98.94 78 VAL A O 1
ATOM 620 N N . LYS A 1 79 ? 2.174 30.344 7.316 1 98.56 79 LYS A N 1
ATOM 621 C CA . LYS A 1 79 ? 1.771 31.547 8.047 1 98.56 79 LYS A CA 1
ATOM 622 C C . LYS A 1 79 ? 0.75 31.203 9.133 1 98.56 79 LYS A C 1
ATOM 624 O O . LYS A 1 79 ? 0.054 30.188 9.039 1 98.56 79 LYS A O 1
ATOM 629 N N . VAL A 1 80 ? 0.762 32.031 10.094 1 98.62 80 VAL A N 1
ATOM 630 C CA . VAL A 1 80 ? -0.367 32.031 11.016 1 98.62 80 VAL A CA 1
ATOM 631 C C . VAL A 1 80 ? -1.383 33.094 10.578 1 98.62 80 VAL A C 1
ATOM 633 O O . VAL A 1 80 ? -1.009 34.188 10.18 1 98.62 80 VAL A O 1
ATOM 636 N N . GLY A 1 81 ? -2.639 32.719 10.609 1 98.31 81 GLY A N 1
ATOM 637 C CA . GLY A 1 81 ? -3.709 33.625 10.203 1 98.31 81 GLY A CA 1
ATOM 638 C C . GLY A 1 81 ? -5.039 33.312 10.852 1 98.31 81 GLY A C 1
ATOM 639 O O . GLY A 1 81 ? -5.078 32.656 11.898 1 98.31 81 GLY A O 1
ATOM 640 N N . LYS A 1 82 ? -6.043 33.906 10.266 1 97.75 82 LYS A N 1
ATOM 641 C CA . LYS A 1 82 ? -7.379 33.75 10.82 1 97.75 82 LYS A CA 1
ATOM 642 C C . LYS A 1 82 ? -8.266 32.906 9.891 1 97.75 82 LYS A C 1
ATOM 644 O O . LYS A 1 82 ? -8.195 33.062 8.672 1 97.75 82 LYS A O 1
ATOM 649 N N . ASP A 1 83 ? -9.047 32 10.453 1 97.5 83 ASP A N 1
ATOM 650 C CA . ASP A 1 83 ? -10.086 31.281 9.742 1 97.5 83 ASP A CA 1
ATOM 651 C C . ASP A 1 83 ? -11.289 31.016 10.648 1 97.5 83 ASP A C 1
ATOM 653 O O . ASP A 1 83 ? -11.156 30.391 11.703 1 97.5 83 ASP A O 1
ATOM 657 N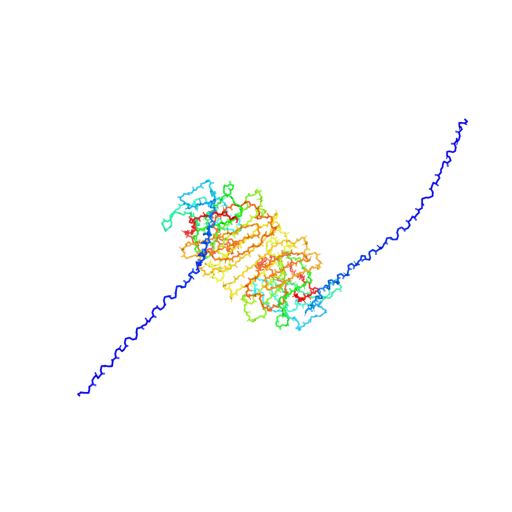 N . GLU A 1 84 ? -12.461 31.531 10.211 1 94.94 84 GLU A N 1
ATOM 658 C CA . GLU A 1 84 ? -13.703 31.359 10.961 1 94.94 84 GLU A CA 1
ATOM 659 C C . GLU A 1 84 ? -13.531 31.797 12.406 1 94.94 84 GLU A C 1
ATOM 661 O O . GLU A 1 84 ? -13.891 31.062 13.328 1 94.94 84 GLU A O 1
ATOM 666 N N . GLY A 1 85 ? -12.844 32.906 12.648 1 94.25 85 GLY A N 1
ATOM 667 C CA . GLY A 1 85 ? -12.711 33.5 13.961 1 94.25 85 GLY A CA 1
ATOM 668 C C . GLY A 1 85 ? -11.609 32.906 14.805 1 94.25 85 GLY A C 1
ATOM 669 O O . GLY A 1 85 ? -11.344 33.344 15.914 1 94.25 85 GLY A O 1
ATOM 670 N N . LYS A 1 86 ? -10.977 31.875 14.305 1 95.25 86 LYS A N 1
ATOM 671 C CA . LYS A 1 86 ? -9.867 31.234 15.008 1 95.25 86 LYS A CA 1
ATOM 672 C C . LYS A 1 86 ? -8.523 31.656 14.414 1 95.25 86 LYS A C 1
ATOM 674 O O . LYS A 1 86 ? -8.438 32 13.234 1 95.25 86 LYS A O 1
ATOM 679 N N . THR A 1 87 ? -7.5 31.656 15.305 1 98.19 87 THR A N 1
ATOM 680 C CA . THR A 1 87 ? -6.133 31.719 14.805 1 98.19 87 THR A CA 1
ATOM 681 C C . THR A 1 87 ? -5.645 30.312 14.422 1 98.19 87 THR A C 1
ATOM 683 O O . THR A 1 87 ? -5.824 29.359 15.188 1 98.19 87 THR A O 1
ATOM 686 N N . VAL A 1 88 ? -5.074 30.188 13.234 1 98.81 88 VAL A N 1
ATOM 687 C CA . VAL A 1 88 ? -4.719 28.875 12.711 1 98.81 88 VAL A CA 1
ATOM 688 C C . VAL A 1 88 ? -3.365 28.953 12.008 1 98.81 88 VAL A C 1
ATOM 690 O O . VAL A 1 88 ? -2.924 30.031 11.609 1 98.81 88 VAL A O 1
ATOM 693 N N . LEU A 1 89 ? -2.691 27.797 11.938 1 98.94 89 LEU A N 1
ATOM 694 C CA . LEU A 1 89 ? -1.555 27.625 11.039 1 98.94 89 LEU A CA 1
ATOM 695 C C . LEU A 1 89 ? -2.025 27.344 9.617 1 98.94 89 LEU A C 1
ATOM 697 O O . LEU A 1 89 ? -2.906 26.516 9.398 1 98.94 89 LEU A O 1
ATOM 701 N N . ILE A 1 90 ? -1.422 28.047 8.641 1 98.94 90 ILE A N 1
ATOM 702 C CA . ILE A 1 90 ? -1.865 27.938 7.258 1 98.94 90 ILE A CA 1
ATOM 703 C C . ILE A 1 90 ? -0.689 27.531 6.367 1 98.94 90 ILE A C 1
ATOM 705 O O . ILE A 1 90 ? 0.331 28.219 6.328 1 98.94 90 ILE A O 1
ATOM 709 N N . LEU A 1 91 ? -0.763 26.422 5.758 1 98.94 91 LEU A N 1
ATOM 710 C CA . LEU A 1 91 ? 0.128 26.016 4.676 1 98.94 91 LEU A CA 1
ATOM 711 C C . LEU A 1 91 ? -0.536 26.219 3.318 1 98.94 91 LEU A C 1
ATOM 713 O O . LEU A 1 91 ? -1.584 25.641 3.039 1 98.94 91 LEU A O 1
ATOM 717 N N . THR A 1 92 ? 0.114 27.016 2.443 1 98.94 92 THR A N 1
ATOM 718 C CA . THR A 1 92 ? -0.538 27.422 1.206 1 98.94 92 THR A CA 1
ATOM 719 C C . THR A 1 92 ? 0.267 26.969 -0.008 1 98.94 92 THR A C 1
ATOM 721 O O . THR A 1 92 ? 1.452 27.297 -0.128 1 98.94 92 THR A O 1
ATOM 724 N N . ALA A 1 93 ? -0.382 26.281 -0.869 1 98.94 93 ALA A N 1
ATOM 725 C CA . ALA A 1 93 ? 0.157 26.016 -2.199 1 98.94 93 ALA A CA 1
ATOM 726 C C . ALA A 1 93 ? -0.24 27.109 -3.184 1 98.94 93 ALA A C 1
ATOM 728 O O . ALA A 1 93 ? -1.38 27.578 -3.172 1 98.94 93 ALA A O 1
ATOM 729 N N . LYS A 1 94 ? 0.727 27.516 -4.004 1 98.94 94 LYS A N 1
ATOM 730 C CA . LYS A 1 94 ? 0.494 28.547 -5 1 98.94 94 LYS A CA 1
ATOM 731 C C . LYS A 1 94 ? 1.11 28.172 -6.344 1 98.94 94 LYS A C 1
ATOM 733 O O . LYS A 1 94 ? 2.252 27.719 -6.402 1 98.94 94 LYS A O 1
ATOM 738 N N . ARG A 1 95 ? 0.322 28.406 -7.344 1 98.88 95 ARG A N 1
ATOM 739 C CA . ARG A 1 95 ? 0.836 28.188 -8.688 1 98.88 95 ARG A CA 1
ATOM 740 C C . ARG A 1 95 ? 0.997 29.5 -9.445 1 98.88 95 ARG A C 1
ATOM 742 O O . ARG A 1 95 ? 0.079 30.328 -9.469 1 98.88 95 ARG A O 1
ATOM 749 N N . THR A 1 96 ? 2.123 29.719 -10 1 98.5 96 THR A N 1
ATOM 750 C CA . THR A 1 96 ? 2.422 30.812 -10.93 1 98.5 96 THR A CA 1
ATOM 751 C C . THR A 1 96 ? 3.084 30.266 -12.195 1 98.5 96 THR A C 1
ATOM 753 O O . THR A 1 96 ? 4.273 29.953 -12.188 1 98.5 96 THR A O 1
ATOM 756 N N . GLY A 1 97 ? 2.316 30.234 -13.242 1 97.5 97 GLY A N 1
ATOM 757 C CA . GLY A 1 97 ? 2.812 29.578 -14.445 1 97.5 97 GLY A CA 1
ATOM 758 C C . GLY A 1 97 ? 3.121 28.109 -14.234 1 97.5 97 GLY A C 1
ATOM 759 O O . GLY A 1 97 ? 2.27 27.359 -13.766 1 97.5 97 GLY A O 1
ATOM 760 N N . ASN A 1 98 ? 4.402 27.75 -14.516 1 97.12 98 ASN A N 1
ATOM 761 C CA . ASN A 1 98 ? 4.805 26.359 -14.367 1 97.12 98 ASN A CA 1
ATOM 762 C C . ASN A 1 98 ? 5.469 26.109 -13.016 1 97.12 98 ASN A C 1
ATOM 764 O O . ASN A 1 98 ? 6.039 25.047 -12.789 1 97.12 98 ASN A O 1
ATOM 768 N N . LYS A 1 99 ? 5.344 27.078 -12.156 1 98 99 LYS A N 1
ATOM 769 C CA . LYS A 1 99 ? 5.98 26.938 -10.844 1 98 99 LYS A CA 1
ATOM 770 C C . LYS A 1 99 ? 4.934 26.781 -9.742 1 98 99 LYS A C 1
ATOM 772 O O . LYS A 1 99 ? 3.906 27.469 -9.758 1 98 99 LYS A O 1
ATOM 777 N N . VAL A 1 100 ? 5.242 25.844 -8.875 1 98.81 100 VAL A N 1
ATOM 778 C CA . VAL A 1 100 ? 4.406 25.656 -7.691 1 98.81 100 VAL A CA 1
ATOM 779 C C . VAL A 1 100 ? 5.262 25.766 -6.43 1 98.81 100 VAL A C 1
ATOM 781 O O . VAL A 1 100 ? 6.367 25.219 -6.371 1 98.81 100 VAL A O 1
ATOM 784 N N . VAL A 1 101 ? 4.777 26.531 -5.453 1 98.88 101 VAL A N 1
ATOM 785 C CA . VAL A 1 101 ? 5.402 26.656 -4.141 1 98.88 101 VAL A CA 1
ATOM 786 C C . VAL A 1 101 ? 4.402 26.266 -3.055 1 98.88 101 VAL A C 1
ATOM 788 O O . VAL A 1 101 ? 3.193 26.469 -3.217 1 98.88 101 VAL A O 1
ATOM 791 N N . SER A 1 102 ? 4.875 25.625 -1.955 1 98.94 102 SER A N 1
ATOM 792 C CA . SER A 1 102 ? 3.977 25.219 -0.88 1 98.94 102 SER A CA 1
ATOM 793 C C . SER A 1 102 ? 4.688 25.234 0.469 1 98.94 102 SER A C 1
ATOM 795 O O . SER A 1 102 ? 5.812 25.719 0.58 1 98.94 102 SER A O 1
ATOM 797 N N . GLY A 1 103 ? 3.912 24.844 1.507 1 98.94 103 GLY A N 1
ATOM 798 C CA . GLY A 1 103 ? 4.445 24.938 2.857 1 98.94 103 GLY A CA 1
ATOM 799 C C . GLY A 1 103 ? 4.664 23.578 3.506 1 98.94 103 GLY A C 1
ATOM 800 O O . GLY A 1 103 ? 3.924 22.641 3.24 1 98.94 103 GLY A O 1
ATOM 801 N N . ARG A 1 104 ? 5.66 23.469 4.332 1 98.94 104 ARG A N 1
ATOM 802 C CA . ARG A 1 104 ? 6.02 22.312 5.148 1 98.94 104 ARG A CA 1
ATOM 803 C C . ARG A 1 104 ? 6.645 22.75 6.469 1 98.94 104 ARG A C 1
ATOM 805 O O . ARG A 1 104 ? 7.496 23.641 6.496 1 98.94 104 ARG A O 1
ATOM 812 N N . VAL A 1 105 ? 6.168 22.125 7.598 1 98.94 105 VAL A N 1
ATOM 813 C CA . VAL A 1 105 ? 6.715 22.453 8.914 1 98.94 105 VAL A CA 1
ATOM 814 C C . VAL A 1 105 ? 6.922 21.156 9.711 1 98.94 105 VAL A C 1
ATOM 816 O O . VAL A 1 105 ? 6.281 20.141 9.43 1 98.94 105 VAL A O 1
ATOM 819 N N . ASN A 1 106 ? 7.816 21.188 10.633 1 98.88 106 ASN A N 1
ATOM 820 C CA . ASN A 1 106 ? 8.008 20.047 11.531 1 98.88 106 ASN A CA 1
ATOM 821 C C . ASN A 1 106 ? 8.531 20.5 12.898 1 98.88 106 ASN A C 1
ATOM 823 O O . ASN A 1 106 ? 8.922 21.656 13.062 1 98.88 106 ASN A O 1
ATOM 827 N N . THR A 1 107 ? 8.531 19.578 13.883 1 98.94 107 THR A N 1
ATOM 828 C CA . THR A 1 107 ? 9.016 19.875 15.227 1 98.94 107 THR A CA 1
ATOM 829 C C . THR A 1 107 ? 10.336 19.156 15.5 1 98.94 107 THR A C 1
ATOM 831 O O . THR A 1 107 ? 10.68 18.891 16.656 1 98.94 107 THR A O 1
ATOM 834 N N . LYS A 1 108 ? 11.07 18.781 14.523 1 98.75 108 LYS A N 1
ATOM 835 C CA . LYS A 1 108 ? 12.305 18.031 14.656 1 98.75 108 LYS A CA 1
ATOM 836 C C . LYS A 1 108 ? 13.273 18.703 15.625 1 98.75 108 LYS A C 1
ATOM 838 O O . LYS A 1 108 ? 13.5 19.906 15.531 1 98.75 108 LYS A O 1
ATOM 843 N N . ASN A 1 109 ? 13.805 17.906 16.547 1 98.5 109 ASN A N 1
ATOM 844 C CA . ASN A 1 109 ? 14.789 18.328 17.531 1 98.5 109 ASN A CA 1
ATOM 845 C C . ASN A 1 109 ? 14.234 19.391 18.469 1 98.5 109 ASN A C 1
ATOM 847 O O . ASN A 1 109 ? 14.984 20.047 19.203 1 98.5 109 ASN A O 1
ATOM 851 N N . LYS A 1 110 ? 12.953 19.688 18.484 1 98.69 110 LYS A N 1
ATOM 852 C CA . LYS A 1 110 ? 12.312 20.672 19.344 1 98.69 110 LYS A CA 1
ATOM 853 C C . LYS A 1 110 ? 11.242 20.031 20.219 1 98.69 110 LYS A C 1
ATOM 855 O O . LYS A 1 110 ? 11.367 20 21.453 1 98.69 110 LYS A O 1
ATOM 860 N N . LYS A 1 111 ? 10.219 19.453 19.609 1 98.62 111 LYS A N 1
ATOM 861 C CA . LYS A 1 111 ? 9.203 18.688 20.312 1 98.62 111 LYS A CA 1
ATOM 862 C C . LYS A 1 111 ? 9.062 17.281 19.719 1 98.62 111 LYS A C 1
ATOM 864 O O . LYS A 1 111 ? 8.852 17.125 18.516 1 98.62 111 LYS A O 1
ATOM 869 N N . TYR A 1 112 ? 9.227 16.359 20.531 1 98.5 112 TYR A N 1
ATOM 870 C CA . TYR A 1 112 ? 9.133 14.961 20.141 1 98.5 112 TYR A CA 1
ATOM 871 C C . TYR A 1 112 ? 8.57 14.109 21.266 1 98.5 112 TYR A C 1
ATOM 873 O O . TYR A 1 112 ? 8.641 14.5 22.438 1 98.5 112 TYR A O 1
ATOM 881 N N . PHE A 1 113 ? 7.945 13.016 20.875 1 97.56 113 PHE A N 1
ATOM 882 C CA . PHE A 1 113 ? 7.148 12.234 21.812 1 97.56 113 PHE A CA 1
ATOM 883 C C . PHE A 1 113 ? 7.246 10.75 21.5 1 97.56 113 PHE A C 1
ATOM 885 O O . PHE A 1 113 ? 7.461 10.359 20.359 1 97.56 113 PHE A O 1
ATOM 892 N N . LYS A 1 114 ? 7.098 10 22.516 1 97.56 114 LYS A N 1
ATOM 893 C CA . LYS A 1 114 ? 6.969 8.555 22.406 1 97.56 114 LYS A CA 1
ATOM 894 C C . LYS A 1 114 ? 5.664 8.062 23.016 1 97.56 114 LYS A C 1
ATOM 896 O O . LYS A 1 114 ? 5.363 8.367 24.172 1 97.56 114 LYS A O 1
ATOM 901 N N . TYR A 1 115 ? 4.949 7.305 22.25 1 97.44 115 TYR A N 1
ATOM 902 C CA . TYR A 1 115 ? 3.668 6.766 22.688 1 97.44 115 TYR A CA 1
ATOM 903 C C . TYR A 1 115 ? 2.691 7.883 23.016 1 97.44 115 TYR A C 1
ATOM 905 O O . TYR A 1 115 ? 2.988 9.062 22.812 1 97.44 115 TYR A O 1
ATOM 913 N N . GLY A 1 116 ? 1.424 7.523 23.375 1 97.88 116 GLY A N 1
ATOM 914 C CA . GLY A 1 116 ? 0.394 8.484 23.734 1 97.88 116 GLY A CA 1
ATOM 915 C C . GLY A 1 116 ? -0.599 8.742 22.609 1 97.88 116 GLY A C 1
ATOM 916 O O . GLY A 1 116 ? -0.851 7.859 21.781 1 97.88 116 GLY A O 1
ATOM 917 N N . LYS A 1 117 ? -1.226 9.836 22.766 1 98.19 117 LYS A N 1
ATOM 918 C CA . LYS A 1 117 ? -2.254 10.234 21.812 1 98.19 117 LYS A CA 1
ATOM 919 C C . LYS A 1 117 ? -1.898 11.562 21.156 1 98.19 117 LYS A C 1
ATOM 921 O O . LYS A 1 117 ? -1.64 12.555 21.844 1 98.19 117 LYS A O 1
ATOM 926 N N . VAL A 1 118 ? -1.81 11.594 19.844 1 98.75 118 VAL A N 1
ATOM 927 C CA . VAL A 1 118 ? -1.572 12.789 19.047 1 98.75 118 VAL A CA 1
ATOM 928 C C . VAL A 1 118 ? -2.834 13.156 18.266 1 98.75 118 VAL A C 1
ATOM 930 O O . VAL A 1 118 ? -3.35 12.344 17.5 1 98.75 118 VAL A O 1
ATOM 933 N N . GLU A 1 119 ? -3.318 14.383 18.453 1 98.75 119 GLU A N 1
ATOM 934 C CA . GLU A 1 119 ? -4.539 14.836 17.781 1 98.75 119 GLU A CA 1
ATOM 935 C C . GLU A 1 119 ? -4.324 16.188 17.109 1 98.75 119 GLU A C 1
ATOM 937 O O . GLU A 1 119 ? -3.639 17.062 17.656 1 98.75 119 GLU A O 1
ATOM 942 N N . ALA A 1 120 ? -4.902 16.328 15.961 1 98.94 120 ALA A N 1
ATOM 943 C CA . ALA A 1 120 ? -4.895 17.641 15.312 1 98.94 120 ALA A CA 1
ATOM 944 C C . ALA A 1 120 ? -6.23 17.922 14.633 1 98.94 120 ALA A C 1
ATOM 946 O O . ALA A 1 120 ? -6.832 17.016 14.039 1 98.94 120 ALA A O 1
ATOM 947 N N . SER A 1 121 ? -6.645 19.125 14.75 1 98.94 121 SER A N 1
ATOM 948 C CA . SER A 1 121 ? -7.797 19.641 14.023 1 98.94 121 SER A CA 1
ATOM 949 C C . SER A 1 121 ? -7.371 20.359 12.742 1 98.94 121 SER A C 1
ATOM 951 O O . SER A 1 121 ? -6.684 21.375 12.789 1 98.94 121 SER A O 1
ATOM 953 N N . ILE A 1 122 ? -7.801 19.812 11.57 1 98.94 122 ILE A N 1
ATOM 954 C CA . ILE A 1 122 ? -7.273 20.266 10.297 1 98.94 122 ILE A CA 1
ATOM 955 C C . ILE A 1 122 ? -8.422 20.484 9.312 1 98.94 122 ILE A C 1
ATOM 957 O O . ILE A 1 122 ? -9.352 19.672 9.234 1 98.94 122 ILE A O 1
ATOM 961 N N . LYS A 1 123 ? -8.398 21.562 8.641 1 98.94 123 LYS A N 1
ATOM 962 C CA . LYS A 1 123 ? -9.242 21.828 7.484 1 98.94 123 LYS A CA 1
ATOM 963 C C . LYS A 1 123 ? -8.461 21.688 6.18 1 98.94 123 LYS A C 1
ATOM 965 O O . LYS A 1 123 ? -7.457 22.375 5.977 1 98.94 123 LYS A O 1
ATOM 970 N N . LEU A 1 124 ? -8.961 20.828 5.34 1 98.94 124 LEU A N 1
ATOM 971 C CA . LEU A 1 124 ? -8.219 20.469 4.133 1 98.94 124 LEU A CA 1
ATOM 972 C C . LEU A 1 124 ? -8.789 21.203 2.918 1 98.94 124 LEU A C 1
ATOM 974 O O . LEU A 1 124 ? -9.992 21.469 2.857 1 98.94 124 LEU A O 1
ATOM 978 N N . PRO A 1 125 ? -7.945 21.484 1.928 1 98.81 125 PRO A N 1
ATOM 979 C CA . PRO A 1 125 ? -8.461 21.906 0.624 1 98.81 125 PRO A CA 1
ATOM 980 C C . PRO A 1 125 ? -9.086 20.766 -0.163 1 98.81 125 PRO A C 1
ATOM 982 O O . PRO A 1 125 ? -8.914 19.594 0.198 1 98.81 125 PRO A O 1
ATOM 985 N N . GLU A 1 126 ? -9.836 21.141 -1.17 1 98.56 126 GLU A N 1
ATOM 986 C CA . GLU A 1 126 ? -10.164 20.109 -2.156 1 98.56 126 GLU A CA 1
ATOM 987 C C . GLU A 1 126 ? -8.906 19.609 -2.869 1 98.56 126 GLU A C 1
ATOM 989 O O . GLU A 1 126 ? -8.188 20.406 -3.486 1 98.56 126 GLU A O 1
ATOM 994 N N . THR A 1 127 ? -8.727 18.312 -2.867 1 98.81 127 THR A N 1
ATOM 995 C CA . THR A 1 127 ? -7.43 17.812 -3.311 1 98.81 127 THR A CA 1
ATOM 996 C C . THR A 1 127 ? -7.465 17.469 -4.797 1 98.81 127 THR A C 1
ATOM 998 O O . THR A 1 127 ? -6.426 17.438 -5.457 1 98.81 127 THR A O 1
ATOM 1001 N N . ALA A 1 128 ? -8.633 17.125 -5.305 1 97.81 128 ALA A N 1
ATOM 1002 C CA . ALA A 1 128 ? -8.68 16.641 -6.68 1 97.81 128 ALA A CA 1
ATOM 1003 C C . ALA A 1 128 ? -8.688 17.781 -7.676 1 97.81 128 ALA A C 1
ATOM 1005 O O . ALA A 1 128 ? -9.5 18.703 -7.562 1 97.81 128 ALA A O 1
ATOM 1006 N N . ASN A 1 129 ? -7.812 17.719 -8.703 1 98.31 129 ASN A N 1
ATOM 1007 C CA . ASN A 1 129 ? -6.766 16.703 -8.719 1 98.31 129 ASN A CA 1
ATOM 1008 C C . ASN A 1 129 ? -5.395 17.312 -8.438 1 98.31 129 ASN A C 1
ATOM 1010 O O . ASN A 1 129 ? -5.086 18.406 -8.922 1 98.31 129 ASN A O 1
ATOM 1014 N N . GLY A 1 130 ? -4.68 16.594 -7.527 1 98.81 130 GLY A N 1
ATOM 1015 C CA . GLY A 1 130 ? -3.252 16.875 -7.559 1 98.81 130 GLY A CA 1
ATOM 1016 C C . GLY A 1 130 ? -2.715 17.391 -6.238 1 98.81 130 GLY A C 1
ATOM 1017 O O . GLY A 1 130 ? -1.501 17.469 -6.043 1 98.81 130 GLY A O 1
ATOM 1018 N N . LEU A 1 131 ? -3.547 17.859 -5.309 1 98.94 131 LEU A N 1
ATOM 1019 C CA . LEU A 1 131 ? -3.055 18.266 -3.998 1 98.94 131 LEU A CA 1
ATOM 1020 C C . LEU A 1 131 ? -2.914 17.062 -3.07 1 98.94 131 LEU A C 1
ATOM 1022 O O . LEU A 1 131 ? -3.729 16.141 -3.119 1 98.94 131 LEU A O 1
ATOM 1026 N N . TRP A 1 132 ? -1.893 17.078 -2.246 1 98.88 132 TRP A N 1
ATOM 1027 C CA . TRP A 1 132 ? -1.517 15.984 -1.363 1 98.88 132 TRP A CA 1
ATOM 1028 C C . TRP A 1 132 ? -1.187 16.5 0.035 1 98.88 132 TRP A C 1
ATOM 1030 O O . TRP A 1 132 ? -0.014 16.609 0.403 1 98.88 132 TRP A O 1
ATOM 1040 N N . PRO A 1 133 ? -2.221 16.844 0.867 1 98.94 133 PRO A N 1
ATOM 1041 C CA . PRO A 1 133 ? -1.981 17.203 2.266 1 98.94 133 PRO A CA 1
ATOM 1042 C C . PRO A 1 133 ? -1.581 16.016 3.125 1 98.94 133 PRO A C 1
ATOM 1044 O O . PRO A 1 133 ? -2.072 14.898 2.912 1 98.94 133 PRO A O 1
ATOM 1047 N N . ALA A 1 134 ? -0.729 16.297 4.125 1 98.94 134 ALA A N 1
ATOM 1048 C CA . ALA A 1 134 ? -0.283 15.211 4.992 1 98.94 134 ALA A CA 1
ATOM 1049 C C . ALA A 1 134 ? -0.091 15.703 6.426 1 98.94 134 ALA A C 1
ATOM 1051 O O . ALA A 1 134 ? 0.36 16.828 6.652 1 98.94 134 ALA A O 1
ATOM 1052 N N . PHE A 1 135 ? -0.496 14.906 7.391 1 99 135 PHE A N 1
ATOM 1053 C CA . PHE A 1 135 ? -0.196 14.93 8.812 1 99 135 PHE A CA 1
ATOM 1054 C C . PHE A 1 135 ? 0.518 13.656 9.242 1 99 135 PHE A C 1
ATOM 1056 O O . PHE A 1 135 ? -0.048 12.562 9.156 1 99 135 PHE A O 1
ATOM 1063 N N . TRP A 1 136 ? 1.776 13.797 9.703 1 98.94 136 TRP A N 1
ATOM 1064 C CA . TRP A 1 136 ? 2.574 12.586 9.891 1 98.94 136 TRP A CA 1
ATOM 1065 C C . TRP A 1 136 ? 3.699 12.836 10.891 1 98.94 136 TRP A C 1
ATOM 1067 O O . TRP A 1 136 ? 3.818 13.93 11.445 1 98.94 136 TRP A O 1
ATOM 1077 N N . MET A 1 137 ? 4.422 11.727 11.258 1 98.94 137 MET A N 1
ATOM 1078 C CA . MET A 1 137 ? 5.512 11.773 12.234 1 98.94 137 MET A CA 1
ATOM 1079 C C . MET A 1 137 ? 6.727 11 11.727 1 98.94 137 MET A C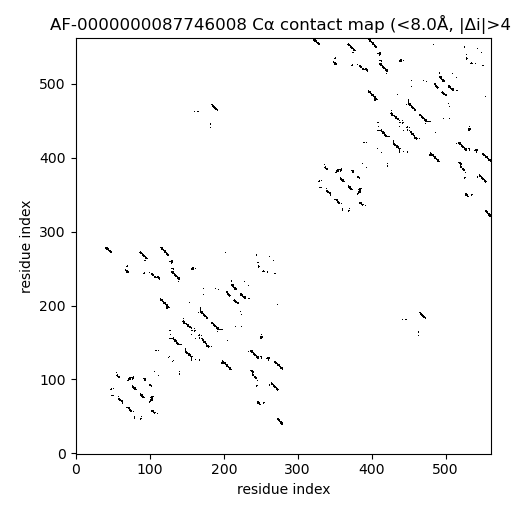 1
ATOM 1081 O O . MET A 1 137 ? 6.59 10.086 10.914 1 98.94 137 MET A O 1
ATOM 1085 N N . MET A 1 138 ? 7.871 11.398 12.18 1 98.81 138 MET A N 1
ATOM 1086 C CA . MET A 1 138 ? 9.125 10.711 11.883 1 98.81 138 MET A CA 1
ATOM 1087 C C . MET A 1 138 ? 9.969 10.562 13.141 1 98.81 138 MET A C 1
ATOM 1089 O O . MET A 1 138 ? 9.883 11.383 14.055 1 98.81 138 MET A O 1
ATOM 1093 N N . GLY A 1 139 ? 10.797 9.586 13.148 1 98.81 139 GLY A N 1
ATOM 1094 C CA . GLY A 1 139 ? 11.625 9.336 14.312 1 98.81 139 GLY A CA 1
ATOM 1095 C C . GLY A 1 139 ? 12.648 10.43 14.562 1 98.81 139 GLY A C 1
ATOM 1096 O O . GLY A 1 139 ? 13.273 10.93 13.617 1 98.81 139 GLY A O 1
ATOM 1097 N N . ASN A 1 140 ? 12.68 10.812 15.758 1 98.62 140 ASN A N 1
ATOM 1098 C CA . ASN A 1 140 ? 13.719 11.719 16.219 1 98.62 140 ASN A CA 1
ATOM 1099 C C . ASN A 1 140 ? 14.852 10.969 16.922 1 98.62 140 ASN A C 1
ATOM 1101 O O . ASN A 1 140 ? 15.055 11.125 18.125 1 98.62 140 ASN A O 1
ATOM 1105 N N . ASN A 1 141 ? 15.656 10.211 16.266 1 98.19 141 ASN A N 1
ATOM 1106 C CA . ASN A 1 141 ? 16.609 9.258 16.844 1 98.19 141 ASN A CA 1
ATOM 1107 C C . ASN A 1 141 ? 17.938 9.266 16.078 1 98.19 141 ASN A C 1
ATOM 1109 O O . ASN A 1 141 ? 18.703 8.305 16.156 1 98.19 141 ASN A O 1
ATOM 1113 N N . LYS A 1 142 ? 18.203 10.219 15.266 1 96.56 142 LYS A N 1
ATOM 1114 C CA . LYS A 1 142 ? 19.438 10.492 14.547 1 96.56 142 LYS A CA 1
ATOM 1115 C C . LYS A 1 142 ? 19.703 9.43 13.484 1 96.56 142 LYS A C 1
ATOM 1117 O O . LYS A 1 142 ? 20.828 9.305 12.977 1 96.56 142 LYS A O 1
ATOM 1122 N N . GLN A 1 143 ? 18.75 8.594 13.211 1 97.75 143 GLN A N 1
ATOM 1123 C CA . GLN A 1 143 ? 18.875 7.637 12.117 1 97.75 143 GLN A CA 1
ATOM 1124 C C . GLN A 1 143 ? 18.328 8.211 10.812 1 97.75 143 GLN A C 1
ATOM 1126 O O . GLN A 1 143 ? 17.484 9.117 10.828 1 97.75 143 GLN A O 1
ATOM 1131 N N . GLU A 1 144 ? 18.797 7.66 9.789 1 97.25 144 GLU A N 1
ATOM 1132 C CA . GLU A 1 144 ? 18.297 8.062 8.469 1 97.25 144 GLU A CA 1
ATOM 1133 C C . GLU A 1 144 ? 17.047 7.281 8.086 1 97.25 144 GLU A C 1
ATOM 1135 O O . GLU A 1 144 ? 16.812 6.188 8.609 1 97.25 144 GLU A O 1
ATOM 1140 N N . TRP A 1 145 ? 16.281 7.828 7.203 1 96.5 145 TRP A N 1
ATOM 1141 C CA . TRP A 1 145 ? 15.117 7.137 6.66 1 96.5 145 TRP A CA 1
ATOM 1142 C C . TRP A 1 145 ? 15.539 5.895 5.879 1 96.5 145 TRP A C 1
ATOM 1144 O O . TRP A 1 145 ? 16.547 5.906 5.18 1 96.5 145 TRP A O 1
ATOM 1154 N N . PRO A 1 146 ? 14.859 4.875 6.035 1 97.75 146 PRO A N 1
ATOM 1155 C CA . PRO A 1 146 ? 13.648 4.668 6.836 1 97.75 146 PRO A CA 1
ATOM 1156 C C . PRO A 1 146 ? 13.953 4.133 8.234 1 97.75 146 PRO A C 1
ATOM 1158 O O . PRO A 1 146 ? 13.031 3.77 8.969 1 97.75 146 PRO A O 1
ATOM 1161 N N . ALA A 1 147 ? 15.156 4.07 8.617 1 98.25 147 ALA A N 1
ATOM 1162 C CA . ALA A 1 147 ? 15.57 3.506 9.898 1 98.25 147 ALA A CA 1
ATOM 1163 C C . ALA A 1 147 ? 15.039 4.336 11.062 1 98.25 147 ALA A C 1
ATOM 1165 O O . ALA A 1 147 ? 14.82 3.811 12.164 1 98.25 147 ALA A O 1
ATOM 1166 N N . CYS A 1 148 ? 14.812 5.547 10.836 1 98.62 148 CYS A N 1
ATOM 1167 C CA . CYS A 1 148 ? 14.289 6.406 11.891 1 98.62 148 CYS A CA 1
ATOM 1168 C C . CYS A 1 148 ? 12.82 6.102 12.164 1 98.62 148 CYS A C 1
ATOM 1170 O O . CYS A 1 148 ? 12.289 6.484 13.203 1 98.62 148 CYS A O 1
ATOM 1172 N N . GLY A 1 149 ? 12.109 5.457 11.281 1 98.75 149 GLY A N 1
ATOM 1173 C CA . GLY A 1 149 ? 10.68 5.211 11.383 1 98.75 149 GLY A CA 1
ATOM 1174 C C . GLY A 1 149 ? 9.836 6.379 10.914 1 98.75 149 GLY A C 1
ATOM 1175 O O . GLY A 1 149 ? 10.195 7.539 11.133 1 98.75 149 GLY A O 1
ATOM 1176 N N . GLU A 1 150 ? 8.766 6.039 10.211 1 98.88 150 GLU A N 1
ATOM 1177 C CA . GLU A 1 150 ? 7.785 7.02 9.758 1 98.88 150 GLU A CA 1
ATOM 1178 C C . GLU A 1 150 ? 6.363 6.539 10.023 1 98.88 150 GLU A C 1
ATOM 1180 O O . GLU A 1 150 ? 6.023 5.387 9.742 1 98.88 150 GLU A O 1
ATOM 1185 N N . ILE A 1 151 ? 5.543 7.383 10.602 1 98.88 151 ILE A N 1
ATOM 1186 C CA . ILE A 1 151 ? 4.129 7.129 10.844 1 98.88 151 ILE A CA 1
ATOM 1187 C C . ILE A 1 151 ? 3.285 8.164 10.102 1 98.88 151 ILE A C 1
ATOM 1189 O O . ILE A 1 151 ? 3.287 9.344 10.445 1 98.88 151 ILE A O 1
ATOM 1193 N N . ASP A 1 152 ? 2.605 7.734 9.078 1 98.94 152 ASP A N 1
ATOM 1194 C CA . ASP A 1 152 ? 1.659 8.602 8.375 1 98.94 152 ASP A CA 1
ATOM 1195 C C . ASP A 1 152 ? 0.269 8.516 9 1 98.94 152 ASP A C 1
ATOM 1197 O O . ASP A 1 152 ? -0.373 7.461 8.953 1 98.94 152 ASP A O 1
ATOM 1201 N N . ILE A 1 153 ? -0.192 9.594 9.531 1 98.94 153 ILE A N 1
ATOM 1202 C CA . ILE A 1 153 ? -1.484 9.617 10.203 1 98.94 153 ILE A CA 1
ATOM 1203 C C . ILE A 1 153 ? -2.594 9.875 9.188 1 98.94 153 ILE A C 1
ATOM 1205 O O . ILE A 1 153 ? -3.6 9.164 9.164 1 98.94 153 ILE A O 1
ATOM 1209 N N . MET A 1 154 ? -2.357 10.82 8.32 1 98.94 154 MET A N 1
ATOM 1210 C CA . MET A 1 154 ? -3.336 11.18 7.301 1 98.94 154 MET A CA 1
ATOM 1211 C C . MET A 1 154 ? -2.645 11.672 6.035 1 98.94 154 MET A C 1
ATOM 1213 O O . MET A 1 154 ? -1.831 12.602 6.09 1 98.94 154 MET A O 1
ATOM 1217 N N . GLU A 1 155 ? -2.932 11.055 4.941 1 98.88 155 GLU A N 1
ATOM 1218 C CA . GLU A 1 155 ? -2.635 11.539 3.598 1 98.88 155 GLU A CA 1
ATOM 1219 C C . GLU A 1 155 ? -3.854 11.422 2.688 1 98.88 155 GLU A C 1
ATOM 1221 O O . GLU A 1 155 ? -4.562 10.414 2.719 1 98.88 155 GLU A O 1
ATOM 1226 N N . MET A 1 156 ? -4.141 12.445 1.895 1 98.88 156 MET A N 1
ATOM 1227 C CA . MET A 1 156 ? -5.277 12.406 0.977 1 98.88 156 MET A CA 1
ATOM 1228 C C . MET A 1 156 ? -4.871 12.898 -0.409 1 98.88 156 MET A C 1
ATOM 1230 O O . MET A 1 156 ? -3.865 13.594 -0.556 1 98.88 156 MET A O 1
ATOM 1234 N N . GLY A 1 157 ? -5.656 12.484 -1.424 1 98.81 157 GLY A N 1
ATOM 1235 C CA . GLY A 1 157 ? -5.434 12.93 -2.791 1 98.81 157 GLY A CA 1
ATOM 1236 C C . GLY A 1 157 ? -4.715 11.898 -3.643 1 98.81 157 GLY A C 1
ATOM 1237 O O . GLY A 1 157 ? -4.121 12.242 -4.668 1 98.81 157 GLY A O 1
ATOM 1238 N N . ASP A 1 158 ? -4.773 10.656 -3.271 1 97.81 158 ASP A N 1
ATOM 1239 C CA . ASP A 1 158 ? -4.027 9.625 -3.984 1 97.81 158 ASP A CA 1
ATOM 1240 C C . ASP A 1 158 ? -4.648 9.344 -5.352 1 97.81 158 ASP A C 1
ATOM 1242 O O . ASP A 1 158 ? -5.805 9.688 -5.594 1 97.81 158 ASP A O 1
ATOM 1246 N N . ALA A 1 159 ? -3.92 8.719 -6.176 1 95.88 159 ALA A N 1
ATOM 1247 C CA . ALA A 1 159 ? -4.301 8.43 -7.555 1 95.88 159 ALA A CA 1
ATOM 1248 C C . ALA A 1 159 ? -5.594 7.629 -7.613 1 95.88 159 ALA A C 1
ATOM 1250 O O . ALA A 1 159 ? -6.449 7.875 -8.469 1 95.88 159 ALA A O 1
ATOM 1251 N N . GLN A 1 160 ? -5.762 6.68 -6.75 1 94.75 160 GLN A N 1
ATOM 1252 C CA . GLN A 1 160 ? -6.953 5.84 -6.781 1 94.75 160 GLN A CA 1
ATOM 1253 C C . GLN A 1 160 ? -8.203 6.637 -6.422 1 94.75 160 GLN A C 1
ATOM 1255 O O . GLN A 1 160 ? -9.25 6.473 -7.043 1 94.75 160 GLN A O 1
ATOM 1260 N N . GLY A 1 161 ? -8.086 7.457 -5.395 1 97.19 161 GLY A N 1
ATOM 1261 C CA . GLY A 1 161 ? -9.203 8.328 -5.07 1 97.19 161 GLY A CA 1
ATOM 1262 C C . GLY A 1 161 ? -9.609 9.227 -6.223 1 97.19 161 GLY A C 1
ATOM 1263 O O . GLY A 1 161 ? -10.805 9.453 -6.453 1 97.19 161 GLY A O 1
ATOM 1264 N N . ILE A 1 162 ? -8.648 9.719 -6.914 1 97.31 162 ILE A N 1
ATOM 1265 C CA . ILE A 1 162 ? -8.914 10.539 -8.086 1 97.31 162 ILE A CA 1
ATOM 1266 C C . ILE A 1 162 ? -9.656 9.719 -9.141 1 97.31 162 ILE A C 1
ATOM 1268 O O . ILE A 1 162 ? -10.719 10.133 -9.625 1 97.31 162 ILE A O 1
ATOM 1272 N N . ALA A 1 163 ? -9.164 8.555 -9.406 1 93.88 163 ALA A N 1
ATOM 1273 C CA . ALA A 1 163 ? -9.734 7.703 -10.445 1 93.88 163 ALA A CA 1
ATOM 1274 C C . ALA A 1 163 ? -11.164 7.305 -10.102 1 93.88 163 ALA A C 1
ATOM 1276 O O . ALA A 1 163 ? -12.016 7.223 -10.984 1 93.88 163 ALA A O 1
ATOM 1277 N N . ASN A 1 164 ? -11.461 7.125 -8.82 1 95.38 164 ASN A N 1
ATOM 1278 C CA . ASN A 1 164 ? -12.75 6.594 -8.391 1 95.38 164 ASN A CA 1
ATOM 1279 C C . ASN A 1 164 ? -13.719 7.715 -8.008 1 95.38 164 ASN A C 1
ATOM 1281 O O . ASN A 1 164 ? -14.875 7.457 -7.688 1 95.38 164 ASN A O 1
ATOM 1285 N N . GLY A 1 165 ? -13.203 8.906 -8.023 1 96.75 165 GLY A N 1
ATOM 1286 C CA . GLY A 1 165 ? -14.031 10.039 -7.629 1 96.75 165 GLY A CA 1
ATOM 1287 C C . GLY A 1 165 ? -14.312 10.086 -6.137 1 96.75 165 GLY A C 1
ATOM 1288 O O . GLY A 1 165 ? -15.391 10.492 -5.715 1 96.75 165 GLY A O 1
ATOM 1289 N N . THR A 1 166 ? -13.359 9.617 -5.34 1 97.75 166 THR A N 1
ATOM 1290 C CA . THR A 1 166 ? -13.57 9.555 -3.896 1 97.75 166 THR A CA 1
ATOM 1291 C C . THR A 1 166 ? -12.508 10.367 -3.158 1 97.75 166 THR A C 1
ATOM 1293 O O . THR A 1 166 ? -12.203 10.078 -1.999 1 97.75 166 THR A O 1
ATOM 1296 N N . SER A 1 167 ? -11.938 11.328 -3.777 1 98.31 167 SER A N 1
ATOM 1297 C CA . SER A 1 167 ? -10.828 12.086 -3.203 1 98.31 167 SER A CA 1
ATOM 1298 C C . SER A 1 167 ? -11.25 12.773 -1.905 1 98.31 167 SER A C 1
ATOM 1300 O O . SER A 1 167 ? -10.406 13.039 -1.041 1 98.31 167 SER A O 1
ATOM 1302 N N . THR A 1 168 ? -12.5 13.031 -1.673 1 98.62 168 THR A N 1
ATOM 1303 C CA . THR A 1 168 ? -12.953 13.797 -0.518 1 98.62 168 THR A CA 1
ATOM 1304 C C . THR A 1 168 ? -13.133 12.891 0.695 1 98.62 168 THR A C 1
ATOM 1306 O O . THR A 1 168 ? -13.258 13.367 1.823 1 98.62 168 THR A O 1
ATOM 1309 N N . THR A 1 169 ? -13.188 11.57 0.458 1 98.5 169 THR A N 1
ATOM 1310 C CA . THR A 1 169 ? -13.492 10.656 1.552 1 98.5 169 THR A CA 1
ATOM 1311 C C . THR A 1 169 ? -12.344 9.664 1.763 1 98.5 169 THR A C 1
ATOM 1313 O O . THR A 1 169 ? -12.227 9.062 2.832 1 98.5 169 THR A O 1
ATOM 1316 N N . ARG A 1 170 ? -11.555 9.438 0.751 1 98.44 170 ARG A N 1
ATOM 1317 C CA . ARG A 1 170 ? -10.508 8.422 0.811 1 98.44 170 ARG A CA 1
ATOM 1318 C C . ARG A 1 170 ? -9.289 8.938 1.566 1 98.44 170 ARG A C 1
ATOM 1320 O O . ARG A 1 170 ? -8.727 9.977 1.212 1 98.44 170 ARG A O 1
ATOM 1327 N N . VAL A 1 171 ? -8.914 8.188 2.596 1 98.81 171 VAL A N 1
ATOM 1328 C CA . VAL A 1 171 ? -7.777 8.516 3.451 1 98.81 171 VAL A CA 1
ATOM 1329 C C . VAL A 1 171 ? -6.742 7.391 3.385 1 98.81 171 VAL A C 1
ATOM 1331 O O . VAL A 1 171 ? -7.094 6.223 3.201 1 98.81 171 VAL A O 1
ATOM 1334 N N . ASN A 1 172 ? -5.492 7.793 3.445 1 98.75 172 ASN A N 1
ATOM 1335 C CA . ASN A 1 172 ? -4.375 6.859 3.531 1 98.75 172 ASN A CA 1
ATOM 1336 C C . ASN A 1 172 ? -3.609 7.023 4.84 1 98.75 172 ASN A C 1
ATOM 1338 O O . ASN A 1 172 ? -3.383 8.148 5.297 1 98.75 172 ASN A O 1
ATOM 1342 N N . THR A 1 173 ? -3.221 5.887 5.484 1 98.81 173 THR A N 1
ATOM 1343 C CA . THR A 1 173 ? -2.279 5.824 6.594 1 98.81 173 THR A CA 1
ATOM 1344 C C . THR A 1 173 ? -1.22 4.754 6.348 1 98.81 173 THR A C 1
ATOM 1346 O O . THR A 1 173 ? -1.454 3.805 5.594 1 98.81 173 THR A O 1
ATOM 1349 N N . ALA A 1 174 ? -0.049 4.992 6.965 1 98.75 174 ALA A N 1
ATOM 1350 C CA . ALA A 1 174 ? 1.031 4.066 6.625 1 98.75 174 ALA A CA 1
ATOM 1351 C C . ALA A 1 174 ? 2.129 4.098 7.684 1 98.75 174 ALA A C 1
ATOM 1353 O O . ALA A 1 174 ? 2.244 5.066 8.445 1 98.75 174 ALA A O 1
ATOM 1354 N N . LEU A 1 175 ? 2.875 3.018 7.773 1 98.81 175 LEU A N 1
ATOM 1355 C CA . LEU A 1 175 ? 4.156 2.916 8.461 1 98.81 175 LEU A CA 1
ATOM 1356 C C . LEU A 1 175 ? 5.281 2.607 7.477 1 98.81 175 LEU A C 1
ATOM 1358 O O . LEU A 1 175 ? 5.137 1.737 6.617 1 98.81 175 LEU A O 1
ATOM 1362 N N . HIS A 1 176 ? 6.32 3.35 7.574 1 98.69 176 HIS A N 1
ATOM 1363 C CA . HIS A 1 176 ? 7.543 3.076 6.824 1 98.69 176 HIS A CA 1
ATOM 1364 C C . HIS A 1 176 ? 8.719 2.814 7.762 1 98.69 176 HIS A C 1
ATOM 1366 O O . HIS A 1 176 ? 8.938 3.57 8.711 1 98.69 176 HIS A O 1
ATOM 1372 N N . TYR A 1 177 ? 9.508 1.784 7.535 1 98.5 177 TYR A N 1
ATOM 1373 C CA . TYR A 1 177 ? 10.617 1.434 8.414 1 98.5 177 TYR A CA 1
ATOM 1374 C C . TYR A 1 177 ? 11.586 0.481 7.719 1 98.5 177 TYR A C 1
ATOM 1376 O O . TYR A 1 177 ? 11.367 0.091 6.57 1 98.5 177 TYR A O 1
ATOM 1384 N N . GLY A 1 178 ? 12.656 0.173 8.352 1 97.69 178 GLY A N 1
ATOM 1385 C CA . GLY A 1 178 ? 13.719 -0.703 7.879 1 97.69 178 GLY A CA 1
ATOM 1386 C C . GLY A 1 178 ? 15.109 -0.16 8.156 1 97.69 178 GLY A C 1
ATOM 1387 O O . GLY A 1 178 ? 15.273 1.032 8.422 1 97.69 178 GLY A O 1
ATOM 1388 N N . PRO A 1 179 ? 16.078 -1.024 8.062 1 96.44 179 PRO A N 1
ATOM 1389 C CA . PRO A 1 179 ? 17.406 -0.581 8.453 1 96.44 179 PRO A CA 1
ATOM 1390 C C . PRO A 1 179 ? 18.016 0.409 7.465 1 96.44 179 PRO A C 1
ATOM 1392 O O . PRO A 1 179 ? 18.906 1.185 7.832 1 96.44 179 PRO A O 1
ATOM 1395 N N . ASP A 1 180 ? 17.641 0.27 6.199 1 95.94 180 ASP A N 1
ATOM 1396 C CA . ASP A 1 180 ? 18.094 1.162 5.137 1 95.94 180 ASP A CA 1
ATOM 1397 C C . ASP A 1 180 ? 17.125 1.174 3.969 1 95.94 180 ASP A C 1
ATOM 1399 O O . ASP A 1 180 ? 16.109 0.478 3.998 1 95.94 180 ASP A O 1
ATOM 1403 N N . VAL A 1 181 ? 17.344 1.98 2.996 1 94.19 181 VAL A N 1
ATOM 1404 C CA . VAL A 1 181 ? 16.438 2.193 1.874 1 94.19 181 VAL A CA 1
ATOM 1405 C C . VAL A 1 181 ? 16.234 0.881 1.121 1 94.19 181 VAL A C 1
ATOM 1407 O O . VAL A 1 181 ? 15.117 0.571 0.696 1 94.19 181 VAL A O 1
ATOM 1410 N N . ALA A 1 182 ? 17.25 0.141 0.936 1 92.06 182 ALA A N 1
ATOM 1411 C CA . ALA A 1 182 ? 17.156 -1.121 0.206 1 92.06 182 ALA A CA 1
ATOM 1412 C C . ALA A 1 182 ? 16.219 -2.1 0.909 1 92.06 182 ALA A C 1
ATOM 1414 O O . ALA A 1 182 ? 15.492 -2.848 0.255 1 92.06 182 ALA A O 1
ATOM 1415 N N . ALA A 1 183 ? 16.203 -2.035 2.193 1 93.5 183 ALA A N 1
ATOM 1416 C CA . ALA A 1 183 ? 15.391 -2.955 2.996 1 93.5 183 ALA A CA 1
ATOM 1417 C C . ALA A 1 183 ? 14.125 -2.273 3.508 1 93.5 183 ALA A C 1
ATOM 1419 O O . ALA A 1 183 ? 13.602 -2.641 4.559 1 93.5 183 ALA A O 1
ATOM 1420 N N . HIS A 1 184 ? 13.688 -1.273 2.789 1 96 184 HIS A N 1
ATOM 1421 C CA . HIS A 1 184 ? 12.5 -0.527 3.178 1 96 184 HIS A CA 1
ATOM 1422 C C . HIS A 1 184 ? 11.281 -1.438 3.25 1 96 184 HIS A C 1
ATOM 1424 O O . HIS A 1 184 ? 10.977 -2.156 2.293 1 96 184 HIS A O 1
ATOM 1430 N N . GLU A 1 185 ? 10.609 -1.409 4.422 1 96.12 185 GLU A N 1
ATOM 1431 C CA . GLU A 1 185 ? 9.336 -2.082 4.664 1 96.12 185 GLU A CA 1
ATOM 1432 C C . GLU A 1 185 ? 8.211 -1.074 4.863 1 96.12 185 GLU A C 1
ATOM 1434 O O . GLU A 1 185 ? 8.438 0.039 5.34 1 96.12 185 GLU A O 1
ATOM 1439 N N . GLN A 1 186 ? 7.004 -1.509 4.453 1 96.44 186 GLN A N 1
ATOM 1440 C CA . GLN A 1 186 ? 5.871 -0.612 4.664 1 96.44 186 GLN A CA 1
ATOM 1441 C C . GLN A 1 186 ? 4.594 -1.396 4.953 1 96.44 186 GLN A C 1
ATOM 1443 O O . GLN A 1 186 ? 4.391 -2.482 4.41 1 96.44 186 GLN A O 1
ATOM 1448 N N . GLN A 1 187 ? 3.816 -0.898 5.863 1 96.62 187 GLN A N 1
ATOM 1449 C CA . GLN A 1 187 ? 2.41 -1.225 6.078 1 96.62 187 GLN A CA 1
ATOM 1450 C C . GLN A 1 187 ? 1.505 -0.076 5.645 1 96.62 187 GLN A C 1
ATOM 1452 O O . GLN A 1 187 ? 1.815 1.092 5.887 1 96.62 187 GLN A O 1
ATOM 1457 N N . TYR A 1 188 ? 0.485 -0.446 4.965 1 95.75 188 TYR A N 1
ATOM 1458 C CA . TYR A 1 188 ? -0.371 0.587 4.391 1 95.75 188 TYR A CA 1
ATOM 1459 C C . TYR A 1 188 ? -1.842 0.205 4.512 1 95.75 188 TYR A C 1
ATOM 1461 O O . TYR A 1 188 ? -2.195 -0.971 4.398 1 95.75 188 TYR A O 1
ATOM 1469 N N . PHE A 1 189 ? -2.668 1.232 4.867 1 97.94 189 PHE A N 1
ATOM 1470 C CA . PHE A 1 189 ? -4.113 1.096 4.742 1 97.94 189 PHE A CA 1
ATOM 1471 C C . PHE A 1 189 ? -4.715 2.307 4.039 1 97.94 189 PHE A C 1
ATOM 1473 O O . PHE A 1 189 ? -4.316 3.443 4.297 1 97.94 189 PHE A O 1
ATOM 1480 N N . ALA A 1 190 ? -5.594 2.057 3.121 1 98.12 190 ALA A N 1
ATOM 1481 C CA . ALA A 1 190 ? -6.398 3.098 2.486 1 98.12 190 ALA A CA 1
ATOM 1482 C C . ALA A 1 190 ? -7.875 2.711 2.459 1 98.12 190 ALA A C 1
ATOM 1484 O O . ALA A 1 190 ? -8.219 1.557 2.193 1 98.12 190 ALA A O 1
ATOM 1485 N N . GLY A 1 191 ? -8.75 3.658 2.701 1 96.94 191 GLY A N 1
ATOM 1486 C CA . GLY A 1 191 ? -10.195 3.469 2.695 1 96.94 191 GLY A CA 1
ATOM 1487 C C . GLY A 1 191 ? -10.969 4.77 2.797 1 96.94 191 GLY A C 1
ATOM 1488 O O . GLY A 1 191 ? -10.375 5.84 2.949 1 96.94 191 GLY A O 1
ATOM 1489 N N . ASP A 1 192 ? -12.289 4.621 2.658 1 96.19 192 ASP A N 1
ATOM 1490 C CA . ASP A 1 192 ? -13.148 5.801 2.719 1 96.19 192 ASP A CA 1
ATOM 1491 C C . ASP A 1 192 ? -13.703 6.008 4.125 1 96.19 192 ASP A C 1
ATOM 1493 O O . ASP A 1 192 ? -14.062 5.043 4.801 1 96.19 192 ASP A O 1
ATOM 1497 N N . THR A 1 193 ? -13.672 7.254 4.488 1 96.19 193 THR A N 1
ATOM 1498 C CA . THR A 1 193 ? -14.43 7.617 5.68 1 96.19 193 THR A CA 1
ATOM 1499 C C . THR A 1 193 ? -15.906 7.781 5.348 1 96.19 193 THR A C 1
ATOM 1501 O O . THR A 1 193 ? -16.281 7.879 4.176 1 96.19 193 THR A O 1
ATOM 1504 N N . GLY A 1 194 ? -16.719 7.785 6.355 1 93.12 194 GLY A N 1
ATOM 1505 C CA . GLY A 1 194 ? -18.141 7.953 6.172 1 93.12 194 GLY A CA 1
ATOM 1506 C C . GLY A 1 194 ? -18.547 9.383 5.863 1 93.12 194 GLY A C 1
ATOM 1507 O O . GLY A 1 194 ? -19.703 9.656 5.547 1 93.12 194 GLY A O 1
ATOM 1508 N N . SER A 1 195 ? -17.578 10.258 5.93 1 95.06 195 SER A N 1
ATOM 1509 C CA . SER A 1 195 ? -17.891 11.672 5.727 1 95.06 195 SER A CA 1
ATOM 1510 C C . SER A 1 195 ? -16.891 12.32 4.781 1 95.06 195 SER A C 1
ATOM 1512 O O . SER A 1 195 ? -15.758 11.852 4.645 1 95.06 195 SER A O 1
ATOM 1514 N N . ASN A 1 196 ? -17.391 13.391 4.125 1 98.25 196 ASN A N 1
ATOM 1515 C CA . ASN A 1 196 ? -16.516 14.25 3.336 1 98.25 196 ASN A CA 1
ATOM 1516 C C . ASN A 1 196 ? -15.562 15.047 4.223 1 98.25 196 ASN A C 1
ATOM 1518 O O . ASN A 1 196 ? -16 15.836 5.059 1 98.25 196 ASN A O 1
ATOM 1522 N N . LEU A 1 197 ? -14.289 14.883 4.02 1 98.88 197 LEU A N 1
ATOM 1523 C CA . LEU A 1 197 ? -13.297 15.523 4.875 1 98.88 197 LEU A CA 1
ATOM 1524 C C . LEU A 1 197 ? -12.805 16.828 4.254 1 98.88 197 LEU A C 1
ATOM 1526 O O . LEU A 1 197 ? -11.961 17.516 4.832 1 98.88 197 LEU A O 1
ATOM 1530 N N . GLN A 1 198 ? -13.289 17.125 3.123 1 98.81 198 GLN A N 1
ATOM 1531 C CA . GLN A 1 198 ? -12.93 18.344 2.402 1 98.81 198 GLN A CA 1
ATOM 1532 C C . GLN A 1 198 ? -14.148 19.234 2.197 1 98.81 198 GLN A C 1
ATOM 1534 O O . GLN A 1 198 ? -14.336 19.797 1.114 1 98.81 198 GLN A O 1
ATOM 1539 N N . ASP A 1 199 ? -14.922 19.375 3.184 1 98.62 199 ASP A N 1
ATOM 1540 C CA . ASP A 1 199 ? -16.219 20.047 3.127 1 98.62 199 ASP A CA 1
ATOM 1541 C C . ASP A 1 199 ? -16.109 21.484 3.611 1 98.62 199 ASP A C 1
ATOM 1543 O O . ASP A 1 199 ? -17.125 22.156 3.852 1 98.62 199 ASP A O 1
ATOM 1547 N N . GLY A 1 200 ? -14.914 21.906 3.826 1 98.38 200 GLY A N 1
ATOM 1548 C CA . GLY A 1 200 ? -14.719 23.266 4.312 1 98.38 200 GLY A CA 1
ATOM 1549 C C . GLY A 1 200 ? -14.789 23.37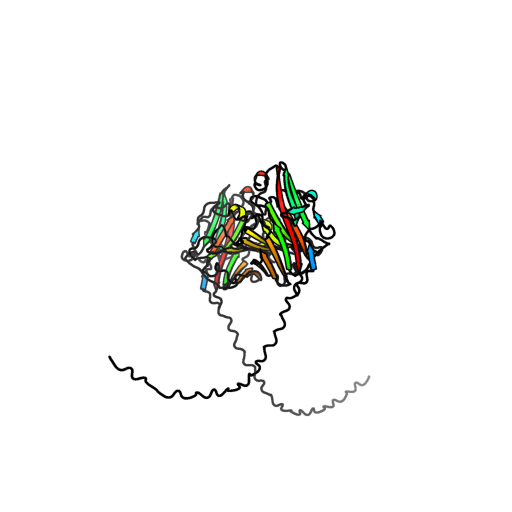5 5.824 1 98.38 200 GLY A C 1
ATOM 1550 O O . GLY A 1 200 ? -14.805 24.469 6.371 1 98.38 200 GLY A O 1
ATOM 1551 N N . LYS A 1 201 ? -14.805 22.266 6.492 1 98.44 201 LYS A N 1
ATOM 1552 C CA . LYS A 1 201 ? -14.828 22.234 7.949 1 98.44 201 LYS A CA 1
ATOM 1553 C C . LYS A 1 201 ? -13.57 21.562 8.508 1 98.44 201 LYS A C 1
ATOM 1555 O O . LYS A 1 201 ? -12.797 20.969 7.758 1 98.44 201 LYS A O 1
ATOM 1560 N N . TYR A 1 202 ? -13.445 21.812 9.812 1 98.75 202 TYR A N 1
ATOM 1561 C CA . TYR A 1 202 ? -12.344 21.156 10.508 1 98.75 202 TYR A CA 1
ATOM 1562 C C . TYR A 1 202 ? -12.719 19.75 10.922 1 98.75 202 TYR A C 1
ATOM 1564 O O . TYR A 1 202 ? -13.844 19.5 11.359 1 98.75 202 TYR A O 1
ATOM 1572 N N . HIS A 1 203 ? -11.781 18.844 10.734 1 98.88 203 HIS A N 1
ATOM 1573 C CA . HIS A 1 203 ? -11.883 17.469 11.188 1 98.88 203 HIS A CA 1
ATOM 1574 C C . HIS A 1 203 ? -10.703 17.078 12.078 1 98.88 203 HIS A C 1
ATOM 1576 O O . HIS A 1 203 ? -9.625 17.672 11.969 1 98.88 203 HIS A O 1
ATOM 1582 N N . THR A 1 204 ? -10.938 16.141 12.984 1 98.88 204 THR A N 1
ATOM 1583 C CA . THR A 1 204 ? -9.891 15.734 13.922 1 98.88 204 THR A CA 1
ATOM 1584 C C . THR A 1 204 ? -9.258 14.422 13.492 1 98.88 204 THR A C 1
ATOM 1586 O O . THR A 1 204 ? -9.961 13.445 13.227 1 98.88 204 THR A O 1
ATOM 1589 N N . TYR A 1 205 ? -8.016 14.414 13.375 1 98.94 205 TYR A N 1
ATOM 1590 C CA . TYR A 1 205 ? -7.211 13.234 13.086 1 98.94 205 TYR A CA 1
ATOM 1591 C C . TYR A 1 205 ? -6.395 12.82 14.305 1 98.94 205 TYR A C 1
ATOM 1593 O O . TYR A 1 205 ? -5.711 13.641 14.914 1 98.94 205 TYR A O 1
ATOM 1601 N N . THR A 1 206 ? -6.477 11.516 14.609 1 98.81 206 THR A N 1
ATOM 1602 C CA . THR A 1 206 ? -5.914 11.07 15.883 1 98.81 206 THR A CA 1
ATOM 1603 C C . THR A 1 206 ? -5.035 9.836 15.68 1 98.81 206 THR A C 1
ATOM 1605 O O . THR A 1 206 ? -5.398 8.922 14.938 1 98.81 206 THR A O 1
ATOM 1608 N N . LEU A 1 207 ? -3.936 9.859 16.266 1 98.81 207 LEU A N 1
ATOM 1609 C CA . LEU A 1 207 ? -3.059 8.703 16.438 1 98.81 207 LEU A CA 1
ATOM 1610 C C . LEU A 1 207 ? -2.941 8.32 17.906 1 98.81 207 LEU A C 1
ATOM 1612 O O . LEU A 1 207 ? -2.588 9.148 18.75 1 98.81 207 LEU A O 1
ATOM 1616 N N . THR A 1 208 ? -3.26 7.078 18.234 1 98.38 208 THR A N 1
ATOM 1617 C CA . THR A 1 208 ? -2.945 6.496 19.531 1 98.38 208 THR A CA 1
ATOM 1618 C C . THR A 1 208 ? -1.896 5.398 19.391 1 98.38 208 THR A C 1
ATOM 1620 O O . THR A 1 208 ? -2.031 4.504 18.562 1 98.38 208 THR A O 1
ATOM 1623 N N . TRP A 1 209 ? -0.936 5.449 20.188 1 97.69 209 TRP A N 1
ATOM 1624 C CA . TRP A 1 209 ? 0.293 4.691 19.969 1 97.69 209 TRP A CA 1
ATOM 1625 C C . TRP A 1 209 ? 0.843 4.16 21.297 1 97.69 209 TRP A C 1
ATOM 1627 O O . TRP A 1 209 ? 0.956 4.902 22.266 1 97.69 209 TRP A O 1
ATOM 1637 N N . ASN A 1 210 ? 1.036 2.881 21.469 1 97.69 210 ASN A N 1
ATOM 1638 C CA . ASN A 1 210 ? 1.799 2.256 22.547 1 97.69 210 ASN A CA 1
ATOM 1639 C C . ASN A 1 210 ? 2.832 1.273 22 1 97.69 210 ASN A C 1
ATOM 1641 O O . ASN A 1 210 ? 3.15 1.296 20.812 1 97.69 210 ASN A O 1
ATOM 1645 N N . GLU A 1 211 ? 3.395 0.511 22.844 1 97.5 211 GLU A N 1
ATOM 1646 C CA . GLU A 1 211 ? 4.527 -0.334 22.469 1 97.5 211 GLU A CA 1
ATOM 1647 C C . GLU A 1 211 ? 4.121 -1.367 21.422 1 97.5 211 GLU A C 1
ATOM 1649 O O . GLU A 1 211 ? 4.961 -1.832 20.641 1 97.5 211 GLU A O 1
ATOM 1654 N N . ASN A 1 212 ? 2.834 -1.657 21.328 1 97.12 212 ASN A N 1
ATOM 1655 C CA . ASN A 1 212 ? 2.438 -2.812 20.516 1 97.12 212 ASN A CA 1
ATOM 1656 C C . ASN A 1 212 ? 1.55 -2.402 19.344 1 97.12 212 ASN A C 1
ATOM 1658 O O . ASN A 1 212 ? 1.341 -3.186 18.422 1 97.12 212 ASN A O 1
ATOM 1662 N N . LYS A 1 213 ? 0.979 -1.168 19.438 1 97.5 213 LYS A N 1
ATOM 1663 C CA . LYS A 1 213 ? -0.05 -0.842 18.453 1 97.5 213 LYS A CA 1
ATOM 1664 C C . LYS A 1 213 ? -0.036 0.646 18.125 1 97.5 213 LYS A C 1
ATOM 1666 O O . LYS A 1 213 ? 0.316 1.476 18.969 1 97.5 213 LYS A O 1
ATOM 1671 N N . ILE A 1 214 ? -0.429 0.912 16.891 1 98.31 214 ILE A N 1
ATOM 1672 C CA . ILE A 1 214 ? -0.737 2.258 16.422 1 98.31 214 ILE A CA 1
ATOM 1673 C C . ILE A 1 214 ? -2.154 2.295 15.859 1 98.31 214 ILE A C 1
ATOM 1675 O O . ILE A 1 214 ? -2.457 1.598 14.883 1 98.31 214 ILE A O 1
ATOM 1679 N N . ASP A 1 215 ? -2.959 3.098 16.469 1 98.38 215 ASP A N 1
ATOM 1680 C CA . ASP A 1 215 ? -4.344 3.244 16.031 1 98.38 215 ASP A CA 1
ATOM 1681 C C . ASP A 1 215 ? -4.59 4.633 15.445 1 98.38 215 ASP A C 1
ATOM 1683 O O . ASP A 1 215 ? -4.254 5.645 16.062 1 98.38 215 ASP A O 1
ATOM 1687 N N . VAL A 1 216 ? -5.219 4.629 14.305 1 98.75 216 VAL A N 1
ATOM 1688 C CA . VAL A 1 216 ? -5.594 5.883 13.648 1 98.75 216 VAL A CA 1
ATOM 1689 C C . VAL A 1 216 ? -7.113 6.031 13.648 1 98.75 216 VAL A C 1
ATOM 1691 O O . VAL A 1 216 ? -7.836 5.07 13.367 1 98.75 216 VAL A O 1
ATOM 1694 N N . SER A 1 217 ? -7.57 7.207 13.977 1 98.62 217 SER A N 1
ATOM 1695 C CA . SER A 1 217 ? -8.992 7.527 13.922 1 98.62 217 SER A CA 1
ATOM 1696 C C . SER A 1 217 ? -9.227 8.891 13.273 1 98.62 217 SER A C 1
ATOM 1698 O O . SER A 1 217 ? -8.344 9.742 13.273 1 98.62 217 SER A O 1
ATOM 1700 N N . VAL A 1 218 ? -10.383 9.07 12.68 1 98.81 218 VAL A N 1
ATOM 1701 C CA . VAL A 1 218 ? -10.844 10.328 12.102 1 98.81 218 VAL A CA 1
ATOM 1702 C C . VAL A 1 218 ? -12.203 10.703 12.695 1 98.81 218 VAL A C 1
ATOM 1704 O O . VAL A 1 218 ? -13.164 9.938 12.602 1 98.81 218 VAL A O 1
ATOM 1707 N N . ASP A 1 219 ? -12.25 11.867 13.297 1 98.5 219 ASP A N 1
ATOM 1708 C CA . ASP A 1 219 ? -13.461 12.328 13.969 1 98.5 219 ASP A CA 1
ATOM 1709 C C . ASP A 1 219 ? -13.977 11.273 14.945 1 98.5 219 ASP A C 1
ATOM 1711 O O . ASP A 1 219 ? -15.164 10.938 14.93 1 98.5 219 ASP A O 1
ATOM 1715 N N . ASP A 1 220 ? -13.047 10.727 15.648 1 97.12 220 ASP A N 1
ATOM 1716 C CA . ASP A 1 220 ? -13.297 9.797 16.75 1 97.12 220 ASP A CA 1
ATOM 1717 C C . ASP A 1 220 ? -13.844 8.469 16.234 1 97.12 220 ASP A C 1
ATOM 1719 O O . ASP A 1 220 ? -14.383 7.676 17.016 1 97.12 220 ASP A O 1
ATOM 1723 N N . VAL A 1 221 ? -13.805 8.227 14.961 1 97.81 221 VAL A N 1
ATOM 1724 C CA . VAL A 1 221 ? -14.141 6.934 14.383 1 97.81 221 VAL A CA 1
ATOM 1725 C C . VAL A 1 221 ? -12.867 6.188 13.992 1 97.81 221 VAL A C 1
ATOM 1727 O O . VAL A 1 221 ? -12.031 6.715 13.258 1 97.81 221 VAL A O 1
ATOM 1730 N N . LYS A 1 222 ? -12.797 4.953 14.562 1 96.94 222 LYS A N 1
ATOM 1731 C CA . LYS A 1 222 ? -11.617 4.148 14.25 1 96.94 222 LYS A CA 1
ATOM 1732 C C . LYS A 1 222 ? -11.453 3.975 12.742 1 96.94 222 LYS A C 1
ATOM 1734 O O . LYS A 1 222 ? -12.414 3.658 12.039 1 96.94 222 LYS A O 1
ATOM 1739 N N . PHE A 1 223 ? -10.273 4.191 12.25 1 97.81 223 PHE A N 1
ATOM 1740 C CA . PHE A 1 223 ? -9.969 4.059 10.828 1 97.81 223 PHE A CA 1
ATOM 1741 C C . PHE A 1 223 ? -9.125 2.82 10.57 1 97.81 223 PHE A C 1
ATOM 1743 O O . PHE A 1 223 ? -9.492 1.964 9.766 1 97.81 223 PHE A O 1
ATOM 1750 N N . HIS A 1 224 ? -7.988 2.686 11.305 1 97.69 224 HIS A N 1
ATOM 1751 C CA . HIS A 1 224 ? -7.125 1.521 11.133 1 97.69 224 HIS A CA 1
ATOM 1752 C C . HIS A 1 224 ? -6.234 1.312 12.352 1 97.69 224 HIS A C 1
ATOM 1754 O O . HIS A 1 224 ? -5.922 2.264 13.07 1 97.69 224 HIS A O 1
ATOM 1760 N N . SER A 1 225 ? -5.805 0.021 12.516 1 97.25 225 SER A N 1
ATOM 1761 C CA . SER A 1 225 ? -4.836 -0.338 13.547 1 97.25 225 SER A CA 1
ATOM 1762 C C . SER A 1 225 ? -3.645 -1.082 12.945 1 97.25 225 SER A C 1
ATOM 1764 O O . SER A 1 225 ? -3.822 -2.029 12.172 1 97.25 225 SER A O 1
ATOM 1766 N N . PHE A 1 226 ? -2.51 -0.623 13.297 1 97.81 226 PHE A N 1
ATOM 1767 C CA . PHE A 1 226 ? -1.28 -1.325 12.945 1 97.81 226 PHE A CA 1
ATOM 1768 C C . PHE A 1 226 ? -0.76 -2.127 14.133 1 97.81 226 PHE A C 1
ATOM 1770 O O . PHE A 1 226 ? -0.681 -1.61 15.25 1 97.81 226 PHE A O 1
ATOM 1777 N N . ASP A 1 227 ? -0.403 -3.381 13.867 1 95.12 227 ASP A N 1
ATOM 1778 C CA . ASP A 1 227 ? 0.333 -4.168 14.852 1 95.12 227 ASP A CA 1
ATOM 1779 C C . ASP A 1 227 ? 1.836 -3.93 14.734 1 95.12 227 ASP A C 1
ATOM 1781 O O . ASP A 1 227 ? 2.438 -4.227 13.703 1 95.12 227 ASP A O 1
ATOM 1785 N N . ILE A 1 228 ? 2.416 -3.414 15.836 1 97.25 228 ILE A N 1
ATOM 1786 C CA . ILE A 1 228 ? 3.852 -3.156 15.797 1 97.25 228 ILE A CA 1
ATOM 1787 C C . ILE A 1 228 ? 4.551 -3.961 16.891 1 97.25 228 ILE A C 1
ATOM 1789 O O . ILE A 1 228 ? 5.602 -3.555 17.391 1 97.25 228 ILE A O 1
ATOM 1793 N N . THR A 1 229 ? 3.957 -4.953 17.344 1 95.62 229 THR A N 1
ATOM 1794 C CA . THR A 1 229 ? 4.566 -5.801 18.359 1 95.62 229 THR A CA 1
ATOM 1795 C C . THR A 1 229 ? 5.949 -6.27 17.922 1 95.62 229 THR A C 1
ATOM 1797 O O . THR A 1 229 ? 6.102 -6.84 16.844 1 95.62 229 THR A O 1
ATOM 1800 N N . GLY A 1 230 ? 6.918 -5.98 18.75 1 95.5 230 GLY A N 1
ATOM 1801 C CA . GLY A 1 230 ? 8.273 -6.438 18.484 1 95.5 230 GLY A CA 1
ATOM 1802 C C . GLY A 1 230 ? 8.984 -5.625 17.422 1 95.5 230 GLY A C 1
ATOM 1803 O O . GLY A 1 230 ? 10.141 -5.902 17.094 1 95.5 230 GLY A O 1
ATOM 1804 N N . ASN A 1 231 ? 8.375 -4.66 16.844 1 97.06 231 ASN A N 1
ATOM 1805 C CA . ASN A 1 231 ? 8.992 -3.807 15.828 1 97.06 231 ASN A CA 1
ATOM 1806 C C . ASN A 1 231 ? 9.836 -2.705 16.469 1 97.06 231 ASN A C 1
ATOM 1808 O O . ASN A 1 231 ? 9.297 -1.81 17.125 1 97.06 231 ASN A O 1
ATOM 1812 N N . PRO A 1 232 ? 11.094 -2.695 16.25 1 97.94 232 PRO A N 1
ATOM 1813 C CA . PRO A 1 232 ? 11.953 -1.773 17 1 97.94 232 PRO A CA 1
ATOM 1814 C C . PRO A 1 232 ? 11.891 -0.347 16.453 1 97.94 232 PRO A C 1
ATOM 1816 O O . PRO A 1 232 ? 12.359 0.586 17.125 1 97.94 232 PRO A O 1
ATOM 1819 N N . TYR A 1 233 ? 11.344 -0.141 15.344 1 98.5 233 TYR A N 1
ATOM 1820 C CA . TYR A 1 233 ? 11.477 1.127 14.641 1 98.5 233 TYR A CA 1
ATOM 1821 C C . TYR A 1 233 ? 10.469 2.15 15.156 1 98.5 233 TYR A C 1
ATOM 1823 O O . TYR A 1 233 ? 10.531 3.326 14.789 1 98.5 233 TYR A O 1
ATOM 1831 N N . PHE A 1 234 ? 9.539 1.712 15.977 1 98.62 234 PHE A N 1
ATOM 1832 C CA . PHE A 1 234 ? 8.492 2.609 16.453 1 98.62 234 PHE A CA 1
ATOM 1833 C C . PHE A 1 234 ? 8.516 2.719 17.969 1 98.62 234 PHE A C 1
ATOM 1835 O O . PHE A 1 234 ? 7.484 2.973 18.594 1 98.62 234 PHE A O 1
ATOM 1842 N N . GLN A 1 235 ? 9.703 2.494 18.5 1 98.12 235 GLN A N 1
ATOM 1843 C CA . GLN A 1 235 ? 9.859 2.477 19.953 1 98.12 235 GLN A CA 1
ATOM 1844 C C . GLN A 1 235 ? 10.672 3.682 20.422 1 98.12 235 GLN A C 1
ATOM 1846 O O . GLN A 1 235 ? 11.227 3.668 21.531 1 98.12 235 GLN A O 1
ATOM 1851 N N . ASN A 1 236 ? 10.82 4.684 19.594 1 98.12 236 ASN A N 1
ATOM 1852 C CA . ASN A 1 236 ? 11.586 5.887 19.891 1 98.12 236 ASN A CA 1
ATOM 1853 C C . ASN A 1 236 ? 10.703 7.133 19.891 1 98.12 236 ASN A C 1
ATOM 1855 O O . ASN A 1 236 ? 9.492 7.039 19.688 1 98.12 236 ASN A O 1
ATOM 1859 N N . ASP A 1 237 ? 11.383 8.305 20.141 1 98.5 237 ASP A N 1
ATOM 1860 C CA . ASP A 1 237 ? 10.695 9.586 20.016 1 98.5 237 ASP A CA 1
ATOM 1861 C C . ASP A 1 237 ? 10.438 9.938 18.562 1 98.5 237 ASP A C 1
ATOM 1863 O O . ASP A 1 237 ? 11.289 9.695 17.703 1 98.5 237 ASP A O 1
ATOM 1867 N N . PHE A 1 238 ? 9.258 10.414 18.359 1 98.88 238 PHE A N 1
ATOM 1868 C CA . PHE A 1 238 ? 8.898 10.906 17.031 1 98.88 238 PHE A CA 1
ATOM 1869 C C . PHE A 1 238 ? 8.562 12.398 17.078 1 98.88 238 PHE A C 1
ATOM 1871 O O . PHE A 1 238 ? 8.008 12.883 18.062 1 98.88 238 PHE A O 1
ATOM 1878 N N . TYR A 1 239 ? 8.883 13.109 16 1 98.88 239 TYR A N 1
ATOM 1879 C CA . TYR A 1 239 ? 8.461 14.5 15.859 1 98.88 239 TYR A CA 1
ATOM 1880 C C . TYR A 1 239 ? 7.32 14.633 14.859 1 98.88 239 TYR A C 1
ATOM 1882 O O . TYR A 1 239 ? 7.039 13.695 14.102 1 98.88 239 TYR A O 1
ATOM 1890 N N . ILE A 1 240 ? 6.684 15.75 14.836 1 98.94 240 ILE A N 1
ATOM 1891 C CA . ILE A 1 240 ? 5.449 15.977 14.086 1 98.94 240 ILE A CA 1
ATOM 1892 C C . ILE A 1 240 ? 5.754 16.75 12.812 1 98.94 240 ILE A C 1
ATOM 1894 O O . ILE A 1 240 ? 6.57 17.672 12.82 1 98.94 240 ILE A O 1
ATOM 1898 N N . LEU A 1 241 ? 5.023 16.422 11.719 1 98.94 241 LEU A N 1
ATOM 1899 C CA . LEU A 1 241 ? 5.137 17.141 10.453 1 98.94 241 LEU A CA 1
ATOM 1900 C C . LEU A 1 241 ? 3.762 17.422 9.859 1 98.94 241 LEU A C 1
ATOM 1902 O O . LEU A 1 241 ? 2.863 16.594 9.93 1 98.94 241 LEU A O 1
ATOM 1906 N N . PHE A 1 242 ? 3.631 18.625 9.258 1 98.94 242 PHE A N 1
ATOM 1907 C CA . PHE A 1 242 ? 2.543 19 8.367 1 98.94 242 PHE A CA 1
ATOM 1908 C C . PHE A 1 242 ? 3.086 19.516 7.031 1 98.94 242 PHE A C 1
ATOM 1910 O O . PHE A 1 242 ? 4.051 20.266 7 1 98.94 242 PHE A O 1
ATOM 1917 N N . ASN A 1 243 ? 2.486 19.094 5.957 1 98.94 243 ASN A N 1
ATOM 1918 C CA . ASN A 1 243 ? 2.834 19.688 4.672 1 98.94 243 ASN A CA 1
ATOM 1919 C C . ASN A 1 243 ? 1.692 19.562 3.67 1 98.94 243 ASN A C 1
ATOM 1921 O O . ASN A 1 243 ? 0.794 18.734 3.844 1 98.94 243 ASN A O 1
ATOM 1925 N N . LEU A 1 244 ? 1.729 20.391 2.699 1 98.94 244 LEU A N 1
ATOM 1926 C CA . LEU A 1 244 ? 0.833 20.328 1.549 1 98.94 244 LEU A CA 1
ATOM 1927 C C . LEU A 1 244 ? 1.62 20.125 0.258 1 98.94 244 LEU A C 1
ATOM 1929 O O . LEU A 1 244 ? 2.096 21.094 -0.34 1 98.94 244 LEU A O 1
ATOM 1933 N N . ALA A 1 245 ? 1.709 18.906 -0.196 1 98.94 245 ALA A N 1
ATOM 1934 C CA . ALA A 1 245 ? 2.43 18.578 -1.421 1 98.94 245 ALA A CA 1
ATOM 1935 C C . ALA A 1 245 ? 1.523 18.703 -2.643 1 98.94 245 ALA A C 1
ATOM 1937 O O . ALA A 1 245 ? 0.299 18.766 -2.51 1 98.94 245 ALA A O 1
ATOM 1938 N N . VAL A 1 246 ? 2.133 18.781 -3.791 1 98.88 246 VAL A N 1
ATOM 1939 C CA . VAL A 1 246 ? 1.422 18.891 -5.059 1 98.88 246 VAL A CA 1
ATOM 1940 C C . VAL A 1 246 ? 2.01 17.891 -6.066 1 98.88 246 VAL A C 1
ATOM 1942 O O . VAL A 1 246 ? 3.225 17.859 -6.27 1 98.88 246 VAL A O 1
ATOM 1945 N N . GLY A 1 247 ? 1.121 17.141 -6.676 1 98.62 247 GLY A N 1
ATOM 1946 C CA . GLY A 1 247 ? 1.555 16.172 -7.668 1 98.62 247 GLY A CA 1
ATOM 1947 C C . GLY A 1 247 ? 2.4 15.062 -7.082 1 98.62 247 GLY A C 1
ATOM 1948 O O . GLY A 1 247 ? 2.232 14.695 -5.918 1 98.62 247 GLY A O 1
ATOM 1949 N N . GLY A 1 248 ? 3.135 14.422 -8.016 1 97.19 248 GLY A N 1
ATOM 1950 C CA . GLY A 1 248 ? 4.062 13.383 -7.602 1 97.19 248 GLY A CA 1
ATOM 1951 C C . GLY A 1 248 ? 3.447 11.992 -7.613 1 97.19 248 GLY A C 1
ATOM 1952 O O . GLY A 1 248 ? 2.326 11.812 -8.094 1 97.19 248 GLY A O 1
ATOM 1953 N N . SER A 1 249 ? 4.164 11.023 -7.125 1 93.31 249 SER A N 1
ATOM 1954 C CA . SER A 1 249 ? 3.859 9.602 -7.242 1 93.31 249 SER A CA 1
ATOM 1955 C C . SER A 1 249 ? 2.568 9.25 -6.512 1 93.31 249 SER A C 1
ATOM 1957 O O . SER A 1 249 ? 1.814 8.375 -6.953 1 93.31 249 SER A O 1
ATOM 1959 N N . PHE A 1 250 ? 2.293 9.875 -5.398 1 97.25 250 PHE A N 1
ATOM 1960 C CA . PHE A 1 250 ? 1.109 9.594 -4.598 1 97.25 250 PHE A CA 1
ATOM 1961 C C . PHE A 1 250 ? -0.161 9.906 -5.379 1 97.25 250 PHE A C 1
ATOM 1963 O O . PHE A 1 250 ? -1.118 9.125 -5.355 1 97.25 250 PHE A O 1
ATOM 1970 N N . THR A 1 251 ? -0.139 11.047 -6.145 1 97.88 251 THR A N 1
ATOM 1971 C CA . THR A 1 251 ? -1.298 11.477 -6.922 1 97.88 251 THR A CA 1
ATOM 1972 C C . THR A 1 251 ? -1.282 10.844 -8.312 1 97.88 251 THR A C 1
ATOM 1974 O O . THR A 1 251 ? -2.301 10.836 -9.008 1 97.88 251 THR A O 1
ATOM 1977 N N . GLY A 1 252 ? -0.125 10.461 -8.734 1 94.06 252 GLY A N 1
ATOM 1978 C CA . GLY A 1 252 ? 0.052 9.953 -10.086 1 94.06 252 GLY A CA 1
ATOM 1979 C C . GLY A 1 252 ? 0.152 11.047 -11.133 1 94.06 252 GLY A C 1
ATOM 1980 O O . GLY A 1 252 ? -0.011 10.789 -12.328 1 94.06 252 GLY A O 1
ATOM 1981 N N . ILE A 1 253 ? 0.285 12.234 -10.703 1 96.69 253 ILE A N 1
ATOM 1982 C CA . ILE A 1 253 ? 0.355 13.367 -11.625 1 96.69 253 ILE A CA 1
ATOM 1983 C C . ILE A 1 253 ? 1.76 13.961 -11.602 1 96.69 253 ILE A C 1
ATOM 1985 O O . ILE A 1 253 ? 2.189 14.508 -10.578 1 96.69 253 ILE A O 1
ATOM 1989 N N . TYR A 1 254 ? 2.436 13.914 -12.711 1 95.31 254 TYR A N 1
ATOM 1990 C CA . TYR A 1 254 ? 3.848 14.273 -12.773 1 95.31 254 TYR A CA 1
ATOM 1991 C C . TYR A 1 254 ? 4.051 15.531 -13.609 1 95.31 254 TYR A C 1
ATOM 1993 O O . TYR A 1 254 ? 5.164 16.062 -13.688 1 95.31 254 TYR A O 1
ATOM 2001 N N . ASP A 1 255 ? 2.951 15.945 -14.211 1 96.31 255 ASP A N 1
ATOM 2002 C CA . ASP A 1 255 ? 2.973 17.141 -15.062 1 96.31 255 ASP A CA 1
ATOM 2003 C C . ASP A 1 255 ? 2.041 18.219 -14.516 1 96.31 255 ASP A C 1
ATOM 2005 O O . ASP A 1 255 ? 0.915 17.922 -14.109 1 96.31 255 ASP A O 1
ATOM 2009 N N . ILE A 1 256 ? 2.492 19.422 -14.625 1 97.31 256 ILE A N 1
ATOM 2010 C CA . ILE A 1 256 ? 1.77 20.547 -14.047 1 97.31 256 ILE A CA 1
ATOM 2011 C C . ILE A 1 256 ? 0.403 20.688 -14.719 1 97.31 256 ILE A C 1
ATOM 2013 O O . ILE A 1 256 ? -0.559 21.141 -14.094 1 97.31 256 ILE A O 1
ATOM 2017 N N . GLU A 1 257 ? 0.256 20.328 -15.969 1 96.75 257 GLU A N 1
ATOM 2018 C CA . GLU A 1 257 ? -1.001 20.453 -16.703 1 96.75 257 GLU A CA 1
ATOM 2019 C C . GLU A 1 257 ? -2.061 19.5 -16.141 1 96.75 257 GLU A C 1
ATOM 2021 O O . GLU A 1 257 ? -3.258 19.734 -16.312 1 96.75 257 GLU A O 1
ATOM 2026 N N . GLY A 1 258 ? -1.606 18.516 -15.461 1 97.88 258 GLY A N 1
ATOM 2027 C CA . GLY A 1 258 ? -2.533 17.562 -14.867 1 97.88 258 GLY A CA 1
ATOM 2028 C C . GLY A 1 258 ? -3.084 18.031 -13.531 1 97.88 258 GLY A C 1
ATOM 2029 O O . GLY A 1 258 ? -4.027 17.438 -13.008 1 97.88 258 GLY A O 1
ATOM 2030 N N . ILE A 1 259 ? -2.496 19.031 -12.977 1 98.56 259 ILE A N 1
ATOM 2031 C CA . ILE A 1 259 ? -2.965 19.594 -11.711 1 98.56 259 ILE A CA 1
ATOM 2032 C C . ILE A 1 259 ? -4.18 20.484 -11.961 1 98.56 259 ILE A C 1
ATOM 2034 O O . ILE A 1 259 ? -4.051 21.578 -12.516 1 98.56 259 ILE A O 1
ATOM 2038 N N . THR A 1 260 ? -5.34 20.031 -11.5 1 98.5 260 THR A N 1
ATOM 2039 C CA . THR A 1 260 ? -6.551 20.797 -11.789 1 98.5 260 THR A CA 1
ATOM 2040 C C . THR A 1 260 ? -7.105 21.422 -10.516 1 98.5 260 THR A C 1
ATOM 2042 O O . THR A 1 260 ? -7.949 22.328 -10.586 1 98.5 260 THR A O 1
ATOM 2045 N N . ALA A 1 261 ? -6.602 21 -9.359 1 98.75 261 ALA A N 1
ATOM 2046 C CA . ALA A 1 261 ? -7.055 21.562 -8.094 1 98.75 261 ALA A CA 1
ATOM 2047 C C . ALA A 1 261 ? -6.336 22.859 -7.781 1 98.75 261 ALA A C 1
ATOM 2049 O O . ALA A 1 261 ? -6.668 23.547 -6.809 1 98.75 261 ALA A O 1
ATOM 2050 N N . LEU A 1 262 ? -5.34 23.219 -8.516 1 98.75 262 LEU A N 1
ATOM 2051 C CA . LEU A 1 262 ? -4.52 24.422 -8.367 1 98.75 262 LEU A CA 1
ATOM 2052 C C . LEU A 1 262 ? -4.137 24.984 -9.727 1 98.75 262 LEU A C 1
ATOM 2054 O O . LEU A 1 262 ? -3.033 24.75 -10.219 1 98.75 262 LEU A O 1
ATOM 2058 N N . LYS A 1 263 ? -4.934 25.812 -10.273 1 97.81 263 LYS A N 1
ATOM 2059 C CA . LYS A 1 263 ? -4.691 26.406 -11.594 1 97.81 263 LYS A CA 1
ATOM 2060 C C . LYS A 1 263 ? -3.742 27.594 -11.5 1 97.81 263 LYS A C 1
ATOM 2062 O O . LYS A 1 263 ? -3.436 28.062 -10.406 1 97.81 263 LYS A O 1
ATOM 2067 N N . ASP A 1 264 ? -3.289 27.984 -12.641 1 98 264 ASP A N 1
ATOM 2068 C CA . ASP A 1 264 ? -2.377 29.125 -12.68 1 98 264 ASP A CA 1
ATOM 2069 C C . ASP A 1 264 ? -2.99 30.344 -12 1 98 264 ASP A C 1
ATOM 2071 O O . ASP A 1 264 ? -4.137 30.703 -12.266 1 98 264 ASP A O 1
ATOM 2075 N N . GLY A 1 265 ? -2.207 30.938 -11.117 1 98.25 265 GLY A N 1
ATOM 2076 C CA . GLY A 1 265 ? -2.648 32.125 -10.414 1 98.25 265 GLY A CA 1
ATOM 2077 C C . GLY A 1 265 ? -3.445 31.828 -9.156 1 98.25 265 GLY A C 1
ATOM 2078 O O . GLY A 1 265 ? -3.789 32.719 -8.398 1 98.25 265 GLY A O 1
ATOM 2079 N N . GLN A 1 266 ? -3.678 30.516 -8.883 1 98.62 266 GLN A N 1
ATOM 2080 C CA . GLN A 1 266 ? -4.523 30.156 -7.758 1 98.62 266 GLN A CA 1
ATOM 2081 C C . GLN A 1 266 ? -3.686 29.719 -6.559 1 98.62 266 GLN A C 1
ATOM 2083 O O . GLN A 1 266 ? -2.492 29.438 -6.699 1 98.62 266 GLN A O 1
ATOM 2088 N N . THR A 1 267 ? -4.332 29.719 -5.426 1 98.81 267 THR A N 1
ATOM 2089 C CA . THR A 1 267 ? -3.787 29.172 -4.191 1 98.81 267 THR A CA 1
ATOM 2090 C C . THR A 1 267 ? -4.75 28.156 -3.582 1 98.81 267 THR A C 1
ATOM 2092 O O . THR A 1 267 ? -5.941 28.156 -3.9 1 98.81 267 THR A O 1
ATOM 2095 N N . ALA A 1 268 ? -4.262 27.219 -2.867 1 98.88 268 ALA A N 1
ATOM 2096 C CA . ALA A 1 268 ? -4.996 26.281 -2.027 1 98.88 268 ALA A CA 1
ATOM 2097 C C . ALA A 1 268 ? -4.316 26.109 -0.669 1 98.88 268 ALA A C 1
ATOM 2099 O O . ALA A 1 268 ? -3.088 26.078 -0.583 1 98.88 268 ALA A O 1
ATOM 2100 N N . SER A 1 269 ? -5.164 25.984 0.41 1 98.88 269 SER A N 1
ATOM 2101 C CA . SER A 1 269 ? -4.543 26.016 1.73 1 98.88 269 SER A CA 1
ATOM 2102 C C . SER A 1 269 ? -5.035 24.859 2.6 1 98.88 269 SER A C 1
ATOM 2104 O O . SER A 1 269 ? -6.199 24.453 2.51 1 98.88 269 SER A O 1
ATOM 2106 N N . MET A 1 270 ? -4.172 24.312 3.348 1 98.88 270 MET A N 1
ATOM 2107 C CA . MET A 1 270 ? -4.406 23.453 4.504 1 98.88 270 MET A CA 1
ATOM 2108 C C . MET A 1 270 ? -4.32 24.25 5.801 1 98.88 270 MET A C 1
ATOM 2110 O O . MET A 1 270 ? -3.35 24.984 6.027 1 98.88 270 MET A O 1
ATOM 2114 N N . TYR A 1 271 ? -5.359 24.156 6.648 1 98.94 271 TYR A N 1
ATOM 2115 C CA . TYR A 1 271 ? -5.418 24.891 7.902 1 98.94 271 TYR A CA 1
ATOM 2116 C C . TYR A 1 271 ? -5.312 23.953 9.094 1 98.94 271 TYR A C 1
ATOM 2118 O O . TYR A 1 271 ? -6 22.938 9.148 1 98.94 271 TYR A O 1
ATOM 2126 N N . ILE A 1 272 ? -4.477 24.266 10 1 98.94 272 ILE A N 1
ATOM 2127 C CA . ILE A 1 272 ? -4.375 23.531 11.258 1 98.94 272 ILE A CA 1
ATOM 2128 C C . ILE A 1 272 ? -4.836 24.406 12.414 1 98.94 272 ILE A C 1
ATOM 2130 O O . ILE A 1 272 ? -4.195 25.422 12.719 1 98.94 272 ILE A O 1
ATOM 2134 N N . ASP A 1 273 ? -5.855 23.984 13.047 1 98.88 273 ASP A N 1
ATOM 2135 C CA . ASP A 1 273 ? -6.449 24.734 14.156 1 98.88 273 ASP A CA 1
ATOM 2136 C C . ASP A 1 273 ? -5.664 24.516 15.445 1 98.88 273 ASP A C 1
ATOM 2138 O O . ASP A 1 273 ? -5.312 25.469 16.141 1 98.88 273 ASP A O 1
ATOM 2142 N N . TRP A 1 274 ? -5.461 23.281 15.75 1 98.81 274 TRP A N 1
ATOM 2143 C CA . TRP A 1 274 ? -4.676 22.938 16.938 1 98.81 274 TRP A CA 1
ATOM 2144 C C . TRP A 1 274 ? -4.082 21.547 16.812 1 98.81 274 TRP A C 1
ATOM 2146 O O . TRP A 1 274 ? -4.539 20.734 16 1 98.81 274 TRP A O 1
ATOM 2156 N N . ILE A 1 275 ? -3.088 21.344 17.578 1 98.88 275 ILE A N 1
ATOM 2157 C CA . ILE A 1 275 ? -2.52 20.031 17.812 1 98.88 275 ILE A CA 1
ATOM 2158 C C . ILE A 1 275 ? -2.367 19.797 19.328 1 98.88 275 ILE A C 1
ATOM 2160 O O . ILE A 1 275 ? -2.072 20.719 20.078 1 98.88 275 ILE A O 1
ATOM 2164 N N . LYS A 1 276 ? -2.631 18.531 19.672 1 98.62 276 LYS A N 1
ATOM 2165 C CA . LYS A 1 276 ? -2.594 18.141 21.078 1 98.62 276 LYS A CA 1
ATOM 2166 C C . LYS A 1 276 ? -1.934 16.766 21.234 1 98.62 276 LYS A C 1
ATOM 2168 O O . LYS A 1 276 ? -2.225 15.836 20.484 1 98.62 276 LYS A O 1
ATOM 2173 N N . VAL A 1 277 ? -0.997 16.703 22.172 1 98.5 277 VAL A N 1
ATOM 2174 C CA . VAL A 1 277 ? -0.383 15.43 22.531 1 98.5 277 VAL A CA 1
ATOM 2175 C C . VAL A 1 277 ? -0.658 15.117 24 1 98.5 277 VAL A C 1
ATOM 2177 O O . VAL A 1 277 ? -0.419 15.953 24.875 1 98.5 277 VAL A O 1
ATOM 2180 N N . THR A 1 278 ? -1.153 13.922 24.203 1 97.62 278 THR A N 1
ATOM 2181 C CA . THR A 1 278 ? -1.495 13.469 25.547 1 97.62 278 THR A CA 1
ATOM 2182 C C . THR A 1 278 ? -0.771 12.164 25.875 1 97.62 278 THR A C 1
ATOM 2184 O O . THR A 1 278 ? -0.646 11.281 25.031 1 97.62 278 THR A O 1
ATOM 2187 N N . LYS A 1 279 ? -0.252 12.062 27.125 1 93.44 279 LYS A N 1
ATOM 2188 C CA . LYS A 1 279 ? 0.304 10.797 27.594 1 93.44 279 LYS A CA 1
ATOM 2189 C C . LYS A 1 279 ? -0.8 9.844 28.047 1 93.44 279 LYS A C 1
ATOM 2191 O O . LYS A 1 279 ? -1.771 10.273 28.672 1 93.44 279 LYS A O 1
ATOM 2196 N N . ILE A 1 280 ? -0.695 8.664 27.547 1 85 280 ILE A N 1
ATOM 2197 C CA . ILE A 1 280 ? -1.658 7.652 27.984 1 85 280 ILE A CA 1
ATOM 2198 C C . ILE A 1 280 ? -0.989 6.68 28.938 1 85 280 ILE A C 1
ATOM 2200 O O . ILE A 1 280 ? 0.131 6.223 28.703 1 85 280 ILE A O 1
ATOM 2204 N N . ASN A 1 281 ? -1.364 6.602 30.266 1 65.75 281 ASN A N 1
ATOM 2205 C CA . ASN A 1 281 ? -0.852 5.707 31.297 1 65.75 281 ASN A CA 1
ATOM 2206 C C . ASN A 1 281 ? -1.338 4.277 31.094 1 65.75 281 ASN A C 1
ATOM 2208 O O . ASN A 1 281 ? -2.449 4.059 30.609 1 65.75 281 ASN A O 1
ATOM 2212 N N . MET B 1 1 ? 70.5 -49.594 53.656 1 21.66 1 MET B N 1
ATOM 2213 C CA . MET B 1 1 ? 69.938 -50.875 54.094 1 21.66 1 MET B CA 1
ATOM 2214 C C . MET B 1 1 ? 68.562 -50.688 54.719 1 21.66 1 MET B C 1
ATOM 2216 O O . MET B 1 1 ? 68.062 -51.625 55.344 1 21.66 1 MET B O 1
ATOM 2220 N N . VAL B 1 2 ? 68.062 -49.469 54.625 1 24.83 2 VAL B N 1
ATOM 2221 C CA . VAL B 1 2 ? 67.062 -49.031 55.625 1 24.83 2 VAL B CA 1
ATOM 2222 C C . VAL B 1 2 ? 65.812 -49.906 55.5 1 24.83 2 VAL B C 1
ATOM 2224 O O . VAL B 1 2 ? 65.375 -50.25 54.406 1 24.83 2 VAL B O 1
ATOM 2227 N N . PHE B 1 3 ? 65.438 -50.562 56.594 1 22.72 3 PHE B N 1
ATOM 2228 C CA . PHE B 1 3 ? 64.5 -51.562 57.125 1 22.72 3 PHE B CA 1
ATOM 2229 C C . PHE B 1 3 ? 63.062 -51.219 56.781 1 22.72 3 PHE B C 1
ATOM 2231 O O . PHE B 1 3 ? 62.688 -50.031 56.75 1 22.72 3 PHE B O 1
ATOM 2238 N N . PHE B 1 4 ? 62.312 -52.156 56.125 1 22.88 4 PHE B N 1
ATOM 2239 C CA . PHE B 1 4 ? 61.156 -52.5 55.281 1 22.88 4 PHE B CA 1
ATOM 2240 C C . PHE B 1 4 ? 59.906 -52.594 56.125 1 22.88 4 PHE B C 1
ATOM 2242 O O . PHE B 1 4 ? 58.844 -53 55.625 1 22.88 4 PHE B O 1
ATOM 2249 N N . ASN B 1 5 ? 60 -52.031 57.469 1 25.69 5 ASN B N 1
ATOM 2250 C CA . ASN B 1 5 ? 59.031 -52.656 58.344 1 25.69 5 ASN B CA 1
ATOM 2251 C C . ASN B 1 5 ? 57.594 -52.5 57.781 1 25.69 5 ASN B C 1
ATOM 2253 O O . ASN B 1 5 ? 57.188 -51.406 57.438 1 25.69 5 ASN B O 1
ATOM 2257 N N . ILE B 1 6 ? 56.906 -53.562 57.375 1 22.08 6 ILE B N 1
ATOM 2258 C CA . ILE B 1 6 ? 55.75 -54.062 56.656 1 22.08 6 ILE B CA 1
ATOM 2259 C C . ILE B 1 6 ? 54.5 -53.812 57.531 1 22.08 6 ILE B C 1
ATOM 2261 O O . ILE B 1 6 ? 54.375 -54.344 58.625 1 22.08 6 ILE B O 1
ATOM 2265 N N . LYS B 1 7 ? 54.094 -52.562 57.562 1 27.92 7 LYS B N 1
ATOM 2266 C CA . LYS B 1 7 ? 53 -52.125 58.375 1 27.92 7 LYS B CA 1
ATOM 2267 C C . LYS B 1 7 ? 51.75 -53 58.156 1 27.92 7 LYS B C 1
ATOM 2269 O O . LYS B 1 7 ? 51.281 -53.156 57.031 1 27.92 7 LYS B O 1
ATOM 2274 N N . HIS B 1 8 ? 51.375 -54.062 59 1 23.16 8 HIS B N 1
ATOM 2275 C CA . HIS B 1 8 ? 50.438 -55.188 59.031 1 23.16 8 HIS B CA 1
ATOM 2276 C C . HIS B 1 8 ? 49 -54.688 58.844 1 23.16 8 HIS B C 1
ATOM 2278 O O . HIS B 1 8 ? 48.188 -55.406 58.25 1 23.16 8 HIS B O 1
ATOM 2284 N N . LEU B 1 9 ? 48.656 -53.469 59.25 1 26.44 9 LEU B N 1
ATOM 2285 C CA . LEU B 1 9 ? 47.5 -53.656 60.094 1 26.44 9 LEU B CA 1
ATOM 2286 C C . LEU B 1 9 ? 46.312 -54.219 59.281 1 26.44 9 LEU B C 1
ATOM 2288 O O . LEU B 1 9 ? 46.281 -54.062 58.062 1 26.44 9 LEU B O 1
ATOM 2292 N N . PHE B 1 10 ? 45.031 -54.312 60 1 25.77 10 PHE B N 1
ATOM 2293 C CA . PHE B 1 10 ? 43.812 -55.062 60.312 1 25.77 10 PHE B CA 1
ATOM 2294 C C . PHE B 1 10 ? 42.719 -54.719 59.344 1 25.77 10 PHE B C 1
ATOM 2296 O O . PHE B 1 10 ? 42.344 -53.531 59.188 1 25.77 10 PHE B O 1
ATOM 2303 N N . ILE B 1 11 ? 42.562 -55.375 58.281 1 26.64 11 ILE B N 1
ATOM 2304 C CA . ILE B 1 11 ? 41.625 -55.125 57.156 1 26.64 11 ILE B CA 1
ATOM 2305 C C . ILE B 1 11 ? 40.188 -55.406 57.594 1 26.64 11 ILE B C 1
ATOM 2307 O O . ILE B 1 11 ? 39.844 -56.531 57.938 1 26.64 11 ILE B O 1
ATOM 2311 N N . SER B 1 12 ? 39.656 -54.562 58.5 1 26.33 12 SER B N 1
ATOM 2312 C CA . SER B 1 12 ? 38.312 -54.875 58.969 1 26.33 12 SER B CA 1
ATOM 2313 C C . SER B 1 12 ? 37.344 -55.062 57.812 1 26.33 12 SER B C 1
ATOM 2315 O O . SER B 1 12 ? 37.406 -54.344 56.812 1 26.33 12 SER B O 1
ATOM 2317 N N . ALA B 1 13 ? 36.656 -56.219 57.781 1 26.69 13 ALA B N 1
ATOM 2318 C CA . ALA B 1 13 ? 35.656 -56.812 56.875 1 26.69 13 ALA B CA 1
ATOM 2319 C C . ALA B 1 13 ? 34.375 -55.969 56.844 1 26.69 13 ALA B C 1
ATOM 2321 O O . ALA B 1 13 ? 33.75 -55.75 57.875 1 26.69 13 ALA B O 1
ATOM 2322 N N . PHE B 1 14 ? 34.312 -54.969 55.969 1 26.16 14 PHE B N 1
ATOM 2323 C CA . PHE B 1 14 ? 33.188 -54.062 55.781 1 26.16 14 PHE B CA 1
ATOM 2324 C C . PHE B 1 14 ? 31.953 -54.875 55.312 1 26.16 14 PHE B C 1
ATOM 2326 O O . PHE B 1 14 ? 32 -55.594 54.312 1 26.16 14 PHE B O 1
ATOM 2333 N N . ALA B 1 15 ? 31.094 -55.312 56.375 1 26.83 15 ALA B N 1
ATOM 2334 C CA . ALA B 1 15 ? 29.828 -56 56.156 1 26.83 15 ALA B CA 1
ATOM 2335 C C . ALA B 1 15 ? 28.938 -55.219 55.188 1 26.83 15 ALA B C 1
ATOM 2337 O O . ALA B 1 15 ? 28.734 -54.031 55.375 1 26.83 15 ALA B O 1
ATOM 2338 N N . VAL B 1 16 ? 28.734 -55.656 53.969 1 28.34 16 VAL B N 1
ATOM 2339 C CA . VAL B 1 16 ? 27.984 -55.156 52.812 1 28.34 16 VAL B CA 1
ATOM 2340 C C . VAL B 1 16 ? 26.5 -55.219 53.125 1 28.34 16 VAL B C 1
ATOM 2342 O O . VAL B 1 16 ? 25.906 -56.281 53.219 1 28.34 16 VAL B O 1
ATOM 2345 N N . ALA B 1 17 ? 26.016 -54.562 54.219 1 28.52 17 ALA B N 1
ATOM 2346 C CA . ALA B 1 17 ? 24.562 -54.719 54.406 1 28.52 17 ALA B CA 1
ATOM 2347 C C . ALA B 1 17 ? 23.828 -54.25 53.156 1 28.52 17 ALA B C 1
ATOM 2349 O O . ALA B 1 17 ? 24.047 -53.125 52.656 1 28.52 17 ALA B O 1
ATOM 2350 N N . THR B 1 18 ? 23.375 -55.188 52.312 1 30.3 18 THR B N 1
ATOM 2351 C CA . THR B 1 18 ? 22.578 -55 51.094 1 30.3 18 THR B CA 1
ATOM 2352 C C . THR B 1 18 ? 21.234 -54.344 51.438 1 30.3 18 THR B C 1
ATOM 2354 O O . THR B 1 18 ? 20.422 -54.938 52.156 1 30.3 18 THR B O 1
ATOM 2357 N N . LEU B 1 19 ? 21.25 -53.094 51.812 1 30.19 19 LEU B N 1
ATOM 2358 C CA . LEU B 1 19 ? 19.953 -52.438 51.969 1 30.19 19 LEU B CA 1
ATOM 2359 C C . LEU B 1 19 ? 19.109 -52.625 50.719 1 30.19 19 LEU B C 1
ATOM 2361 O O . LEU B 1 19 ? 19.531 -52.281 49.625 1 30.19 19 LEU B O 1
ATOM 2365 N N . ILE B 1 20 ? 18.219 -53.594 50.781 1 35.78 20 ILE B N 1
ATOM 2366 C CA . ILE B 1 20 ? 17.188 -53.812 49.75 1 35.78 20 ILE B CA 1
ATOM 2367 C C . ILE B 1 20 ? 16.328 -52.562 49.625 1 35.78 20 ILE B C 1
ATOM 2369 O O . ILE B 1 20 ? 15.625 -52.188 50.562 1 35.78 20 ILE B O 1
ATOM 2373 N N . GLY B 1 21 ? 16.812 -51.531 49.062 1 31 21 GLY B N 1
ATOM 2374 C CA . GLY B 1 21 ? 15.969 -50.375 48.812 1 31 21 GLY B CA 1
ATOM 2375 C C . GLY B 1 21 ? 14.703 -50.719 48.062 1 31 21 GLY B C 1
ATOM 2376 O O . GLY B 1 21 ? 14.758 -51.438 47.062 1 31 21 GLY B O 1
ATOM 2377 N N . CYS B 1 22 ? 13.578 -50.75 48.781 1 35.38 22 CYS B N 1
ATOM 2378 C CA . CYS B 1 22 ? 12.273 -50.844 48.125 1 35.38 22 CYS B CA 1
ATOM 2379 C C . CYS B 1 22 ? 12.18 -49.844 46.969 1 35.38 22 CYS B C 1
ATOM 2381 O O . CYS B 1 22 ? 12.297 -48.625 47.188 1 35.38 22 CYS B O 1
ATOM 2383 N N . GLY B 1 23 ? 12.648 -50.281 45.781 1 31.44 23 GLY B N 1
ATOM 2384 C CA . GLY B 1 23 ? 12.477 -49.5 44.562 1 31.44 23 GLY B CA 1
ATOM 2385 C C . GLY B 1 23 ? 11.062 -48.969 44.375 1 31.44 23 GLY B C 1
ATOM 2386 O O . GLY B 1 23 ? 10.109 -49.75 44.344 1 31.44 23 GLY B O 1
ATOM 2387 N N . ASP B 1 24 ? 10.789 -47.844 45.094 1 35.78 24 ASP B N 1
ATOM 2388 C CA . ASP B 1 24 ? 9.555 -47.219 44.688 1 35.78 24 ASP B CA 1
ATOM 2389 C C . ASP B 1 24 ? 9.43 -47.219 43.156 1 35.78 24 ASP B C 1
ATOM 2391 O O . ASP B 1 24 ? 10.352 -46.812 42.438 1 35.78 24 ASP B O 1
ATOM 2395 N N . SER B 1 25 ? 8.633 -48.219 42.688 1 35.34 25 SER B N 1
ATOM 2396 C CA . SER B 1 25 ? 8.25 -48.156 41.281 1 35.34 25 SER B CA 1
ATOM 2397 C C . SER B 1 25 ? 7.84 -46.75 40.875 1 35.34 25 SER B C 1
ATOM 2399 O O . SER B 1 25 ? 6.863 -46.219 41.375 1 35.34 25 SER B O 1
ATOM 2401 N N . GLU B 1 26 ? 8.883 -45.844 40.688 1 36.84 26 GLU B N 1
ATOM 2402 C CA . GLU B 1 26 ? 8.461 -44.625 39.969 1 36.84 26 GLU B CA 1
ATOM 2403 C C . GLU B 1 26 ? 7.457 -44.938 38.875 1 36.84 26 GLU B C 1
ATOM 2405 O O . GLU B 1 26 ? 7.699 -45.812 38.031 1 36.84 26 GLU B O 1
ATOM 2410 N N . ASP B 1 27 ? 6.23 -44.75 39.219 1 42.28 27 ASP B N 1
ATOM 2411 C CA . ASP B 1 27 ? 5.258 -44.75 38.125 1 42.28 27 ASP B CA 1
ATOM 2412 C C . ASP B 1 27 ? 5.828 -44.062 36.875 1 42.28 27 ASP B C 1
ATOM 2414 O O . ASP B 1 27 ? 6.238 -42.906 36.938 1 42.28 27 ASP B O 1
ATOM 2418 N N . GLU B 1 28 ? 6.57 -44.875 36.062 1 43.69 28 GLU B N 1
ATOM 2419 C CA . GLU B 1 28 ? 6.902 -44.281 34.75 1 43.69 28 GLU B CA 1
ATOM 2420 C C . GLU B 1 28 ? 5.766 -43.406 34.25 1 43.69 28 GLU B C 1
ATOM 2422 O O . GLU B 1 28 ? 4.602 -43.812 34.281 1 43.69 28 GLU B O 1
ATOM 2427 N N . PRO B 1 29 ? 6.012 -42.062 34.312 1 44.5 29 PRO B N 1
ATOM 2428 C CA . PRO B 1 29 ? 4.898 -41.312 33.75 1 44.5 29 PRO B CA 1
ATOM 2429 C C . PRO B 1 29 ? 4.293 -42 32.531 1 44.5 29 PRO B C 1
ATOM 2431 O O . PRO B 1 29 ? 4.992 -42.719 31.812 1 44.5 29 PRO B O 1
ATOM 2434 N N . THR B 1 30 ? 3.043 -42.375 32.625 1 49.19 30 THR B N 1
ATOM 2435 C CA . THR B 1 30 ? 2.305 -42.812 31.438 1 49.19 30 THR B CA 1
ATOM 2436 C C . THR B 1 30 ? 2.711 -42 30.203 1 49.19 30 THR B C 1
ATOM 2438 O O . THR B 1 30 ? 2.758 -40.781 30.266 1 49.19 30 THR B O 1
ATOM 2441 N N . PRO B 1 31 ? 3.484 -42.688 29.328 1 45.19 31 PRO B N 1
ATOM 2442 C CA . PRO B 1 31 ? 3.793 -41.875 28.141 1 45.19 31 PRO B CA 1
ATOM 2443 C C . PRO B 1 31 ? 2.629 -41 27.719 1 45.19 31 PRO B C 1
ATOM 2445 O O . PRO B 1 31 ? 1.467 -41.375 27.844 1 45.19 31 PRO B O 1
ATOM 2448 N N . THR B 1 32 ? 2.744 -39.656 27.969 1 49.53 32 THR B N 1
ATOM 2449 C CA . THR B 1 32 ? 1.751 -38.781 27.359 1 49.53 32 THR B CA 1
ATOM 2450 C C . THR B 1 32 ? 1.364 -39.281 25.969 1 49.53 32 THR B C 1
ATOM 2452 O O . THR B 1 32 ? 2.225 -39.719 25.203 1 49.53 32 THR B O 1
ATOM 2455 N N . PRO B 1 33 ? 0.147 -39.781 25.875 1 46 33 PRO B N 1
ATOM 2456 C CA . PRO B 1 33 ? -0.172 -40.188 24.516 1 46 33 PRO B CA 1
ATOM 2457 C C . PRO B 1 33 ? 0.483 -39.312 23.453 1 46 33 PRO B C 1
ATOM 2459 O O . PRO B 1 33 ? 0.676 -38.094 23.672 1 46 33 PRO B O 1
ATOM 2462 N N . PRO B 1 34 ? 1.235 -39.875 22.625 1 39.34 34 PRO B N 1
ATOM 2463 C CA . PRO B 1 34 ? 1.806 -38.969 21.609 1 39.34 34 PRO B CA 1
ATOM 2464 C C . PRO B 1 34 ? 0.829 -37.906 21.156 1 39.34 34 PRO B C 1
ATOM 2466 O O . PRO B 1 34 ? -0.377 -38.156 21.078 1 39.34 34 PRO B O 1
ATOM 2469 N N . VAL B 1 35 ? 1.057 -36.688 21.469 1 41.31 35 VAL B N 1
ATOM 2470 C CA . VAL B 1 35 ? 0.33 -35.656 20.766 1 41.31 35 VAL B CA 1
ATOM 2471 C C . VAL B 1 35 ? 0.104 -36.062 19.312 1 41.31 35 VAL B C 1
ATOM 2473 O O . VAL B 1 35 ? 1.06 -36.219 18.547 1 41.31 35 VAL B O 1
ATOM 2476 N N . VAL B 1 36 ? -0.818 -36.938 19.109 1 40.25 36 VAL B N 1
ATOM 2477 C CA . VAL B 1 36 ? -1.15 -37.188 17.703 1 40.25 36 VAL B CA 1
ATOM 2478 C C . VAL B 1 36 ? -1.041 -35.906 16.906 1 40.25 36 VAL B C 1
ATOM 2480 O O . VAL B 1 36 ? -1.625 -34.875 17.266 1 40.25 36 VAL B O 1
ATOM 2483 N N . G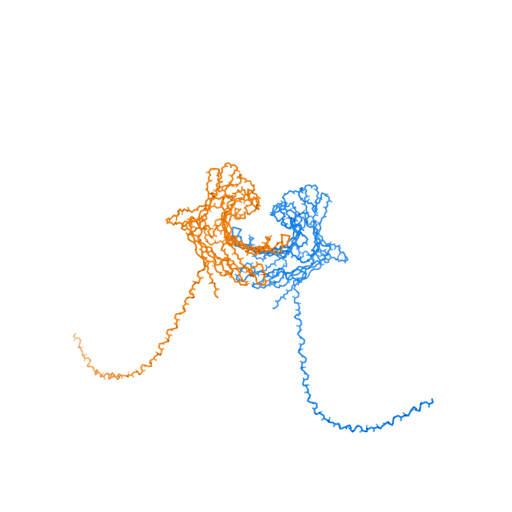LU B 1 37 ? 0.037 -35.688 16.281 1 45.5 37 GLU B N 1
ATOM 2484 C CA . GLU B 1 37 ? 0.097 -34.562 15.328 1 45.5 37 GLU B CA 1
ATOM 2485 C C . GLU B 1 37 ? -1.213 -34.438 14.555 1 45.5 37 GLU B C 1
ATOM 2487 O O . GLU B 1 37 ? -1.801 -35.438 14.141 1 45.5 37 GLU B O 1
ATOM 2492 N N . PRO B 1 38 ? -1.963 -33.438 14.828 1 47.72 38 PRO B N 1
ATOM 2493 C CA . PRO B 1 38 ? -3.195 -33.281 14.047 1 47.72 38 PRO B CA 1
ATOM 2494 C C . PRO B 1 38 ? -3.055 -33.812 12.625 1 47.72 38 PRO B C 1
ATOM 2496 O O . PRO B 1 38 ? -2.004 -33.656 12 1 47.72 38 PRO B O 1
ATOM 2499 N N . VAL B 1 39 ? -3.422 -34.969 12.25 1 51.09 39 VAL B N 1
ATOM 2500 C CA . VAL B 1 39 ? -3.523 -35.438 10.867 1 51.09 39 VAL B CA 1
ATOM 2501 C C . VAL B 1 39 ? -3.951 -34.281 9.977 1 51.09 39 VAL B C 1
ATOM 2503 O O . VAL B 1 39 ? -4.996 -33.656 10.203 1 51.09 39 VAL B O 1
ATOM 2506 N N . ASP B 1 40 ? -3.035 -33.594 9.359 1 61.59 40 ASP B N 1
ATOM 2507 C CA . ASP B 1 40 ? -3.348 -32.531 8.391 1 61.59 40 ASP B CA 1
ATOM 2508 C C . ASP B 1 40 ? -4.41 -33 7.398 1 61.59 40 ASP B C 1
ATOM 2510 O O . ASP B 1 40 ? -4.262 -34.062 6.766 1 61.59 40 ASP B O 1
ATOM 2514 N N . ASP B 1 41 ? -5.703 -32.562 7.504 1 85.31 41 ASP B N 1
ATOM 2515 C CA . ASP B 1 41 ? -6.801 -32.875 6.586 1 85.31 41 ASP B CA 1
ATOM 2516 C C . ASP B 1 41 ? -6.621 -32.125 5.262 1 85.31 41 ASP B C 1
ATOM 2518 O O . ASP B 1 41 ? -7.129 -31.016 5.09 1 85.31 41 ASP B O 1
ATOM 2522 N N . VAL B 1 42 ? -5.742 -32.75 4.406 1 94.81 42 VAL B N 1
ATOM 2523 C CA . VAL B 1 42 ? -5.562 -32.188 3.066 1 94.81 42 VAL B CA 1
ATOM 2524 C C . VAL B 1 42 ? -6.867 -32.312 2.281 1 94.81 42 VAL B C 1
ATOM 2526 O O . VAL B 1 42 ? -7.371 -33.406 2.061 1 94.81 42 VAL B O 1
ATOM 2529 N N . VAL B 1 43 ? -7.348 -31.188 1.857 1 96.62 43 VAL B N 1
ATOM 2530 C CA . VAL B 1 43 ? -8.641 -31.203 1.184 1 96.62 43 VAL B CA 1
ATOM 2531 C C . VAL B 1 43 ? -8.445 -30.984 -0.316 1 96.62 43 VAL B C 1
ATOM 2533 O O . VAL B 1 43 ? -9.359 -31.234 -1.108 1 96.62 43 VAL B O 1
ATOM 2536 N N . PHE B 1 44 ? -7.312 -30.516 -0.725 1 98 44 PHE B N 1
ATOM 2537 C CA . PHE B 1 44 ? -6.988 -30.328 -2.133 1 98 44 PHE B CA 1
ATOM 2538 C C . PHE B 1 44 ? -5.48 -30.406 -2.355 1 98 44 PHE B C 1
ATOM 2540 O O . PHE B 1 44 ? -4.703 -29.828 -1.592 1 98 44 PHE B O 1
ATOM 2547 N N . PHE B 1 45 ? -5.059 -31.141 -3.287 1 98.31 45 PHE B N 1
ATOM 2548 C CA . PHE B 1 45 ? -3.656 -31.266 -3.674 1 98.31 45 PHE B CA 1
ATOM 2549 C C . PHE B 1 45 ? -3.527 -31.469 -5.18 1 98.31 45 PHE B C 1
ATOM 2551 O O . PHE B 1 45 ? -4.266 -32.25 -5.77 1 98.31 45 PHE B O 1
ATOM 2558 N N . ASP B 1 46 ? -2.703 -30.719 -5.832 1 98.69 46 ASP B N 1
ATOM 2559 C CA . ASP B 1 46 ? -2.352 -30.906 -7.234 1 98.69 46 ASP B CA 1
ATOM 2560 C C . ASP B 1 46 ? -0.846 -30.766 -7.449 1 98.69 46 ASP B C 1
ATOM 2562 O O . ASP B 1 46 ? -0.264 -29.734 -7.094 1 98.69 46 ASP B O 1
ATOM 2566 N N . ASP B 1 47 ? -0.238 -31.75 -7.977 1 98.19 47 ASP B N 1
ATOM 2567 C CA . ASP B 1 47 ? 1.189 -31.688 -8.281 1 98.19 47 ASP B CA 1
ATOM 2568 C C . ASP B 1 47 ? 1.428 -31.547 -9.781 1 98.19 47 ASP B C 1
ATOM 2570 O O . ASP B 1 47 ? 2.545 -31.75 -10.258 1 98.19 47 ASP B O 1
ATOM 2574 N N . PHE B 1 48 ? 0.365 -31.344 -10.477 1 98.56 48 PHE B N 1
ATOM 2575 C CA . PHE B 1 48 ? 0.362 -30.984 -11.891 1 98.56 48 PHE B CA 1
ATOM 2576 C C . PHE B 1 48 ? 1.015 -32.062 -12.734 1 98.56 48 PHE B C 1
ATOM 2578 O O . PHE B 1 48 ? 1.796 -31.781 -13.641 1 98.56 48 PHE B O 1
ATOM 2585 N N . ASP B 1 49 ? 0.743 -33.25 -12.391 1 97.38 49 ASP B N 1
ATOM 2586 C CA . ASP B 1 49 ? 1.144 -34.344 -13.25 1 97.38 49 ASP B CA 1
ATOM 2587 C C . ASP B 1 49 ? 0.543 -34.219 -14.648 1 97.38 49 ASP B C 1
ATOM 2589 O O . ASP B 1 49 ? 1.17 -34.594 -15.641 1 97.38 49 ASP B O 1
ATOM 2593 N N . SER B 1 50 ? -0.604 -33.719 -14.688 1 97.75 50 SER B N 1
ATOM 2594 C CA . SER B 1 50 ? -1.286 -33.25 -15.898 1 97.75 50 SER B CA 1
ATOM 2595 C C . SER B 1 50 ? -2.133 -32.031 -15.617 1 97.75 50 SER B C 1
ATOM 2597 O O . SER B 1 50 ? -2.4 -31.688 -14.461 1 97.75 50 SER B O 1
ATOM 2599 N N . PHE B 1 51 ? -2.459 -31.406 -16.688 1 98.5 51 PHE B N 1
ATOM 2600 C CA . PHE B 1 51 ? -3.385 -30.281 -16.484 1 98.5 51 PHE B CA 1
ATOM 2601 C C . PHE B 1 51 ? -4.805 -30.797 -16.266 1 98.5 51 PHE B C 1
ATOM 2603 O O . PHE B 1 51 ? -5.418 -31.359 -17.188 1 98.5 51 PHE B O 1
ATOM 2610 N N . ASN B 1 52 ? -5.348 -30.594 -15.148 1 98.5 52 ASN B N 1
ATOM 2611 C CA . ASN B 1 52 ? -6.688 -31.078 -14.836 1 98.5 52 ASN B CA 1
ATOM 2612 C C . ASN B 1 52 ? -7.738 -30 -15.039 1 98.5 52 ASN B C 1
ATOM 2614 O O . ASN B 1 52 ? -7.914 -29.125 -14.188 1 98.5 52 ASN B O 1
ATOM 2618 N N . SER B 1 53 ? -8.438 -30.078 -16.078 1 98.12 53 SER B N 1
ATOM 2619 C CA . SER B 1 53 ? -9.406 -29.047 -16.438 1 98.12 53 SER B CA 1
ATOM 2620 C C . SER B 1 53 ? -10.602 -29.047 -15.484 1 98.12 53 SER B C 1
ATOM 2622 O O . SER B 1 53 ? -11.406 -28.125 -15.484 1 98.12 53 SER B O 1
ATOM 2624 N N . ALA B 1 54 ? -10.75 -30.031 -14.68 1 98.38 54 ALA B N 1
ATOM 2625 C CA . ALA B 1 54 ? -11.797 -30.047 -13.656 1 98.38 54 ALA B CA 1
ATOM 2626 C C . ALA B 1 54 ? -11.445 -29.109 -12.508 1 98.38 54 ALA B C 1
ATOM 2628 O O . ALA B 1 54 ? -12.328 -28.703 -11.742 1 98.38 54 ALA B O 1
ATOM 2629 N N . TYR B 1 55 ? -10.133 -28.844 -12.398 1 98.69 55 TYR B N 1
ATOM 2630 C CA . TYR B 1 55 ? -9.672 -27.984 -11.32 1 98.69 55 TYR B CA 1
ATOM 2631 C C . TYR B 1 55 ? -9.367 -26.594 -11.828 1 98.69 55 TYR B C 1
ATOM 2633 O O . TYR B 1 55 ? -9.633 -25.594 -11.148 1 98.69 55 TYR B O 1
ATOM 2641 N N . TRP B 1 56 ? -8.797 -26.516 -12.992 1 98.88 56 TRP B N 1
ATOM 2642 C CA . TRP B 1 56 ? -8.18 -25.281 -13.43 1 98.88 56 TRP B CA 1
ATOM 2643 C C . TRP B 1 56 ? -8.805 -24.781 -14.734 1 98.88 56 TRP B C 1
ATOM 2645 O O . TRP B 1 56 ? -9.148 -25.594 -15.609 1 98.88 56 TRP B O 1
ATOM 2655 N N . SER B 1 57 ? -8.906 -23.484 -14.875 1 98.88 57 SER B N 1
ATOM 2656 C CA . SER B 1 57 ? -9.266 -22.797 -16.109 1 98.88 57 SER B CA 1
ATOM 2657 C C . SER B 1 57 ? -8.141 -21.875 -16.578 1 98.88 57 SER B C 1
ATOM 2659 O O . SER B 1 57 ? -7.527 -21.188 -15.758 1 98.88 57 SER B O 1
ATOM 2661 N N . LYS B 1 58 ? -7.859 -21.969 -17.875 1 98.81 58 LYS B N 1
ATOM 2662 C CA . LYS B 1 58 ? -6.953 -21 -18.5 1 98.81 58 LYS B CA 1
ATOM 2663 C C . LYS B 1 58 ? -7.703 -19.75 -18.938 1 98.81 58 LYS B C 1
ATOM 2665 O O . LYS B 1 58 ? -8.82 -19.828 -19.453 1 98.81 58 LYS B O 1
ATOM 2670 N N . GLU B 1 59 ? -7.059 -18.578 -18.75 1 98.69 59 GLU B N 1
ATOM 2671 C CA . GLU B 1 59 ? -7.762 -17.344 -19.094 1 98.69 59 GLU B CA 1
ATOM 2672 C C . GLU B 1 59 ? -7.172 -16.719 -20.359 1 98.69 59 GLU B C 1
ATOM 2674 O O . GLU B 1 59 ? -5.977 -16.859 -20.625 1 98.69 59 GLU B O 1
ATOM 2679 N N . THR B 1 60 ? -8.055 -16.062 -21.109 1 98.69 60 THR B N 1
ATOM 2680 C CA . THR B 1 60 ? -7.68 -15.219 -22.234 1 98.69 60 THR B CA 1
ATOM 2681 C C . THR B 1 60 ? -8.125 -13.773 -22 1 98.69 60 THR B C 1
ATOM 2683 O O . THR B 1 60 ? -9.289 -13.523 -21.688 1 98.69 60 THR B O 1
ATOM 2686 N N . HIS B 1 61 ? -7.227 -12.805 -22.141 1 98.62 61 HIS B N 1
ATOM 2687 C CA . HIS B 1 61 ? -7.508 -11.383 -22.016 1 98.62 61 HIS B CA 1
ATOM 2688 C C . HIS B 1 61 ? -6.621 -10.57 -22.953 1 98.62 61 HIS B C 1
ATOM 2690 O O . HIS B 1 61 ? -5.527 -11.008 -23.328 1 98.62 61 HIS B O 1
ATOM 2696 N N . GLU B 1 62 ? -7.074 -9.422 -23.344 1 98.25 62 GLU B N 1
ATOM 2697 C CA . GLU B 1 62 ? -6.277 -8.5 -24.141 1 98.25 62 GLU B CA 1
ATOM 2698 C C . GLU B 1 62 ? -5.273 -7.742 -23.266 1 98.25 62 GLU B C 1
ATOM 2700 O O . GLU B 1 62 ? -5.449 -7.637 -22.062 1 98.25 62 GLU B O 1
ATOM 2705 N N . ALA B 1 63 ? -4.246 -7.258 -23.922 1 97.5 63 ALA B N 1
ATOM 2706 C CA . ALA B 1 63 ? -3.328 -6.363 -23.219 1 97.5 63 ALA B CA 1
ATOM 2707 C C . ALA B 1 63 ? -4.066 -5.141 -22.672 1 97.5 63 ALA B C 1
ATOM 2709 O O . ALA B 1 63 ? -4.984 -4.625 -23.312 1 97.5 63 ALA B O 1
ATOM 2710 N N . GLY B 1 64 ? -3.617 -4.688 -21.531 1 95.62 64 GLY B N 1
ATOM 2711 C CA . GLY B 1 64 ? -4.238 -3.512 -20.953 1 95.62 64 GLY B CA 1
ATOM 2712 C C . GLY B 1 64 ? -5.539 -3.818 -20.234 1 95.62 64 GLY B C 1
ATOM 2713 O O . GLY B 1 64 ? -6.18 -2.918 -19.688 1 95.62 64 GLY B O 1
ATOM 2714 N N . TRP B 1 65 ? -5.938 -5.066 -20.172 1 95.12 65 TRP B N 1
ATOM 2715 C CA . TRP B 1 65 ? -7.199 -5.473 -19.562 1 95.12 65 TRP B CA 1
ATOM 2716 C C . TRP B 1 65 ? -7.273 -5.016 -18.109 1 95.12 65 TRP B C 1
ATOM 2718 O O . TRP B 1 65 ? -8.328 -4.578 -17.641 1 95.12 65 TRP B O 1
ATOM 2728 N N . THR B 1 66 ? -6.23 -5.043 -17.391 1 93.62 66 THR B N 1
ATOM 2729 C CA . THR B 1 66 ? -6.16 -4.605 -16 1 93.62 66 THR B CA 1
ATOM 2730 C C . THR B 1 66 ? -4.781 -4.035 -15.68 1 93.62 66 THR B C 1
ATOM 2732 O O . THR B 1 66 ? -3.783 -4.434 -16.281 1 93.62 66 THR B O 1
ATOM 2735 N N . ASN B 1 67 ? -4.762 -2.951 -14.883 1 94.62 67 ASN B N 1
ATOM 2736 C CA . ASN B 1 67 ? -3.551 -2.428 -14.258 1 94.62 67 ASN B CA 1
ATOM 2737 C C . ASN B 1 67 ? -2.549 -1.937 -15.297 1 94.62 67 ASN B C 1
ATOM 2739 O O . ASN B 1 67 ? -1.338 -1.976 -15.062 1 94.62 67 ASN B O 1
ATOM 2743 N N . GLN B 1 68 ? -3.004 -1.676 -16.531 1 93.62 68 GLN B N 1
ATOM 2744 C CA . GLN B 1 68 ? -2.166 -1.201 -17.625 1 93.62 68 GLN B CA 1
ATOM 2745 C C . GLN B 1 68 ? -1.045 -2.191 -17.938 1 93.62 68 GLN B C 1
ATOM 2747 O O . GLN B 1 68 ? 0.073 -1.788 -18.266 1 93.62 68 GLN B O 1
ATOM 2752 N N . GLU B 1 69 ? -1.271 -3.42 -17.719 1 98.12 69 GLU B N 1
ATOM 2753 C CA . GLU B 1 69 ? -0.303 -4.473 -18.016 1 98.12 69 GLU B CA 1
ATOM 2754 C C . GLU B 1 69 ? -0.063 -4.602 -19.516 1 98.12 69 GLU B C 1
ATOM 2756 O O . GLU B 1 69 ? -0.964 -4.348 -20.328 1 98.12 69 GLU B O 1
ATOM 2761 N N . LEU B 1 70 ? 1.062 -5.082 -19.891 1 98.62 70 LEU B N 1
ATOM 2762 C CA . LEU B 1 70 ? 1.466 -5.004 -21.297 1 98.62 70 LEU B CA 1
ATOM 2763 C C . LEU B 1 70 ? 1.205 -6.324 -22 1 98.62 70 LEU B C 1
ATOM 2765 O O . LEU B 1 70 ? 1.253 -6.387 -23.234 1 98.62 70 LEU B O 1
ATOM 2769 N N . GLN B 1 71 ? 0.929 -7.332 -21.25 1 98.88 71 GLN B N 1
ATOM 2770 C CA . GLN B 1 71 ? 0.73 -8.617 -21.906 1 98.88 71 GLN B CA 1
ATOM 2771 C C . GLN B 1 71 ? -0.743 -8.852 -22.234 1 98.88 71 GLN B C 1
ATOM 2773 O O . GLN B 1 71 ? -1.624 -8.305 -21.562 1 98.88 71 GLN B O 1
ATOM 2778 N N . SER B 1 72 ? -1.008 -9.617 -23.25 1 98.75 72 SER B N 1
ATOM 2779 C CA . SER B 1 72 ? -2.246 -10.383 -23.328 1 98.75 72 SER B CA 1
ATOM 2780 C C . SER B 1 72 ? -2.09 -11.758 -22.672 1 98.75 72 SER B C 1
ATOM 2782 O O . SER B 1 72 ? -0.978 -12.281 -22.578 1 98.75 72 SER B O 1
ATOM 2784 N N . TYR B 1 73 ? -3.191 -12.281 -22.172 1 98.88 73 TYR B N 1
ATOM 2785 C CA . TYR B 1 73 ? -3.178 -13.648 -21.672 1 98.88 73 TYR B CA 1
ATOM 2786 C C . TYR B 1 73 ? -3.719 -14.617 -22.719 1 98.88 73 TYR B C 1
ATOM 2788 O O . TYR B 1 73 ? -4.738 -14.344 -23.359 1 98.88 73 TYR B O 1
ATOM 2796 N N . SER B 1 74 ? -2.975 -15.703 -22.844 1 98.75 74 SER B N 1
ATOM 2797 C CA . SER B 1 74 ? -3.357 -16.734 -23.797 1 98.75 74 SER B CA 1
ATOM 2798 C C . SER B 1 74 ? -3.264 -18.125 -23.172 1 98.75 74 SER B C 1
ATOM 2800 O O . SER B 1 74 ? -2.348 -18.406 -22.406 1 98.75 74 SER B O 1
ATOM 2802 N N . THR B 1 75 ? -4.129 -19 -23.688 1 98.69 75 THR B N 1
ATOM 2803 C CA . THR B 1 75 ? -4.141 -20.359 -23.172 1 98.69 75 THR B CA 1
ATOM 2804 C C . THR B 1 75 ? -2.867 -21.094 -23.562 1 98.69 75 THR B C 1
ATOM 2806 O O . THR B 1 75 ? -2.436 -22.016 -22.859 1 98.69 75 THR B O 1
ATOM 2809 N N . SER B 1 76 ? -2.227 -20.688 -24.625 1 98.62 76 SER B N 1
ATOM 2810 C CA . SER B 1 76 ? -1.029 -21.359 -25.125 1 98.62 76 SER B CA 1
ATOM 2811 C C . SER B 1 76 ? 0.16 -21.125 -24.203 1 98.62 76 SER B C 1
ATOM 2813 O O . SER B 1 76 ? 1.183 -21.797 -24.312 1 98.62 76 SER B O 1
ATOM 2815 N N . GLN B 1 77 ? 0.04 -20.125 -23.328 1 98.88 77 GLN B N 1
ATOM 2816 C CA . GLN B 1 77 ? 1.141 -19.766 -22.438 1 98.88 77 GLN B CA 1
ATOM 2817 C C . GLN B 1 77 ? 1.031 -20.516 -21.109 1 98.88 77 GLN B C 1
ATOM 2819 O O . GLN B 1 77 ? 1.797 -20.25 -20.188 1 98.88 77 GLN B O 1
ATOM 2824 N N . VAL B 1 78 ? 0.076 -21.438 -21.031 1 98.94 78 VAL B N 1
ATOM 2825 C CA . VAL B 1 78 ? -0.099 -22.312 -19.875 1 98.94 78 VAL B CA 1
ATOM 2826 C C . VAL B 1 78 ? 0.108 -23.766 -20.281 1 98.94 78 VAL B C 1
ATOM 2828 O O . VAL B 1 78 ? -0.693 -24.312 -21.047 1 98.94 78 VAL B O 1
ATOM 2831 N N . LYS B 1 79 ? 1.175 -24.391 -19.672 1 98.56 79 LYS B N 1
ATOM 2832 C CA . LYS B 1 79 ? 1.486 -25.781 -20.031 1 98.56 79 LYS B CA 1
ATOM 2833 C C . LYS B 1 79 ? 1.955 -26.562 -18.812 1 98.56 79 LYS B C 1
ATOM 2835 O O . LYS B 1 79 ? 2.439 -25.984 -17.844 1 98.56 79 LYS B O 1
ATOM 2840 N N . VAL B 1 80 ? 1.741 -27.797 -18.922 1 98.62 80 VAL B N 1
ATOM 2841 C CA . VAL B 1 80 ? 2.426 -28.719 -18.016 1 98.62 80 VAL B CA 1
ATOM 2842 C C . VAL B 1 80 ? 3.705 -29.234 -18.656 1 98.62 80 VAL B C 1
ATOM 2844 O O . VAL B 1 80 ? 3.715 -29.562 -19.844 1 98.62 80 VAL B O 1
ATOM 2847 N N . GLY B 1 81 ? 4.773 -29.25 -17.906 1 98.31 81 GLY B N 1
ATOM 2848 C CA . GLY B 1 81 ? 6.062 -29.703 -18.406 1 98.31 81 GLY B CA 1
ATOM 2849 C C . GLY B 1 81 ? 6.977 -30.234 -17.312 1 98.31 81 GLY B C 1
ATOM 2850 O O . GLY B 1 81 ? 6.516 -30.594 -16.234 1 98.31 81 GLY B O 1
ATOM 2851 N N . LYS B 1 82 ? 8.219 -30.359 -17.719 1 97.75 82 LYS B N 1
ATOM 2852 C CA . LYS B 1 82 ? 9.203 -30.906 -16.797 1 97.75 82 LYS B CA 1
ATOM 2853 C C . LYS B 1 82 ? 10.195 -29.844 -16.359 1 97.75 82 LYS B C 1
ATOM 2855 O O . LYS B 1 82 ? 10.609 -29 -17.156 1 97.75 82 LYS B O 1
ATOM 2860 N N . ASP B 1 83 ? 10.531 -29.828 -15.078 1 97.5 83 ASP B N 1
ATOM 2861 C CA . ASP B 1 83 ? 11.609 -29.016 -14.523 1 97.5 83 ASP B CA 1
ATOM 2862 C C . ASP B 1 83 ? 12.328 -29.75 -13.391 1 97.5 83 ASP B C 1
ATOM 2864 O O . ASP B 1 83 ? 11.703 -30.125 -12.391 1 97.5 83 ASP B O 1
ATOM 2868 N N . GLU B 1 84 ? 13.641 -29.953 -13.586 1 94.88 84 GLU B N 1
ATOM 2869 C CA . GLU B 1 84 ? 14.477 -30.641 -12.602 1 94.88 84 GLU B CA 1
ATOM 2870 C C . GLU B 1 84 ? 13.867 -31.984 -12.203 1 94.88 84 GLU B C 1
ATOM 2872 O O . GLU B 1 84 ? 13.719 -32.281 -11.016 1 94.88 84 GLU B O 1
ATOM 2877 N N . GLY B 1 85 ? 13.352 -32.719 -13.141 1 94.19 85 GLY B N 1
ATOM 2878 C CA . GLY B 1 85 ? 12.852 -34.062 -12.938 1 94.19 85 GLY B CA 1
ATOM 2879 C C . GLY B 1 85 ? 11.43 -34.125 -12.43 1 94.19 85 GLY B C 1
ATOM 2880 O O . GLY B 1 85 ? 10.852 -35.188 -12.266 1 94.19 85 GLY B O 1
ATOM 2881 N N . LYS B 1 86 ? 10.844 -33 -12.164 1 95.25 86 LYS B N 1
ATOM 2882 C CA . LYS B 1 86 ? 9.461 -32.938 -11.711 1 95.25 86 LYS B CA 1
ATOM 2883 C C . LYS B 1 86 ? 8.531 -32.5 -12.844 1 95.25 86 LYS B C 1
ATOM 2885 O O . LYS B 1 86 ? 8.953 -31.812 -13.781 1 95.25 86 LYS B O 1
ATOM 2890 N N . THR B 1 87 ? 7.266 -33 -12.75 1 98.19 87 THR B N 1
ATOM 2891 C CA . THR B 1 87 ? 6.215 -32.406 -13.57 1 98.19 87 THR B CA 1
ATOM 2892 C C . THR B 1 87 ? 5.648 -31.156 -12.898 1 98.19 87 THR B C 1
ATOM 2894 O O . THR B 1 87 ? 5.344 -31.172 -11.703 1 98.19 87 THR B O 1
ATOM 2897 N N . VAL B 1 88 ? 5.555 -30.078 -13.656 1 98.81 88 VAL B N 1
ATOM 2898 C CA . VAL B 1 88 ? 5.18 -28.797 -13.078 1 98.81 88 VAL B CA 1
ATOM 2899 C C . VAL B 1 88 ? 4.223 -28.062 -14.016 1 98.81 88 VAL B C 1
ATOM 2901 O O . VAL B 1 88 ? 4.168 -28.359 -15.211 1 98.81 88 VAL B O 1
ATOM 2904 N N . LEU B 1 89 ? 3.422 -27.156 -13.445 1 98.94 89 LEU B N 1
ATOM 2905 C CA . LEU B 1 89 ? 2.688 -26.172 -14.219 1 98.94 89 LEU B CA 1
ATOM 2906 C C . LEU B 1 89 ? 3.594 -25 -14.609 1 98.94 89 LEU B C 1
ATOM 2908 O O . LEU B 1 89 ? 4.324 -24.469 -13.773 1 98.94 89 LEU B O 1
ATOM 2912 N N . ILE B 1 90 ? 3.529 -24.594 -15.891 1 98.94 90 ILE B N 1
ATOM 2913 C CA . ILE B 1 90 ? 4.426 -23.562 -16.391 1 98.94 90 ILE B CA 1
ATOM 2914 C C . ILE B 1 90 ? 3.613 -22.422 -17.016 1 98.94 90 ILE B C 1
ATOM 2916 O O . ILE B 1 90 ? 2.826 -22.641 -17.938 1 98.94 90 ILE B O 1
ATOM 2920 N N . LEU B 1 91 ? 3.707 -21.266 -16.469 1 98.94 91 LEU B N 1
ATOM 2921 C CA . LEU B 1 91 ? 3.223 -20.031 -17.078 1 98.94 91 LEU B CA 1
ATOM 2922 C C . LEU B 1 91 ? 4.367 -19.266 -17.734 1 98.94 91 LEU B C 1
ATOM 2924 O O . LEU B 1 91 ? 5.316 -18.875 -17.047 1 98.94 91 LEU B O 1
ATOM 2928 N N . THR B 1 92 ? 4.25 -18.984 -19.047 1 98.94 92 THR B N 1
ATOM 2929 C CA . THR B 1 92 ? 5.375 -18.438 -19.781 1 98.94 92 THR B CA 1
ATOM 2930 C C . THR B 1 92 ? 5.012 -17.078 -20.406 1 98.94 92 THR B C 1
ATOM 2932 O O . THR B 1 92 ? 4.039 -16.984 -21.156 1 98.94 92 THR B O 1
ATOM 2935 N N . ALA B 1 93 ? 5.789 -16.109 -20.094 1 98.94 93 ALA B N 1
ATOM 2936 C CA . ALA B 1 93 ? 5.742 -14.844 -20.812 1 98.94 93 ALA B CA 1
ATOM 2937 C C . ALA B 1 93 ? 6.668 -14.867 -22.031 1 98.94 93 ALA B C 1
ATOM 2939 O O . ALA B 1 93 ? 7.785 -15.391 -21.953 1 98.94 93 ALA B O 1
ATOM 2940 N N . LYS B 1 94 ? 6.176 -14.32 -23.141 1 98.94 94 LYS B N 1
ATOM 2941 C CA . LYS B 1 94 ? 6.945 -14.273 -24.375 1 98.94 94 LYS B CA 1
ATOM 2942 C C . LYS B 1 94 ? 6.812 -12.906 -25.047 1 98.94 94 LYS B C 1
ATOM 2944 O O . LYS B 1 94 ? 5.711 -12.367 -25.156 1 98.94 94 LYS B O 1
ATOM 2949 N N . ARG B 1 95 ? 7.926 -12.445 -25.469 1 98.88 95 ARG B N 1
ATOM 2950 C CA . ARG B 1 95 ? 7.914 -11.195 -26.219 1 98.88 95 ARG B CA 1
ATOM 2951 C C . ARG B 1 95 ? 8.281 -11.43 -27.688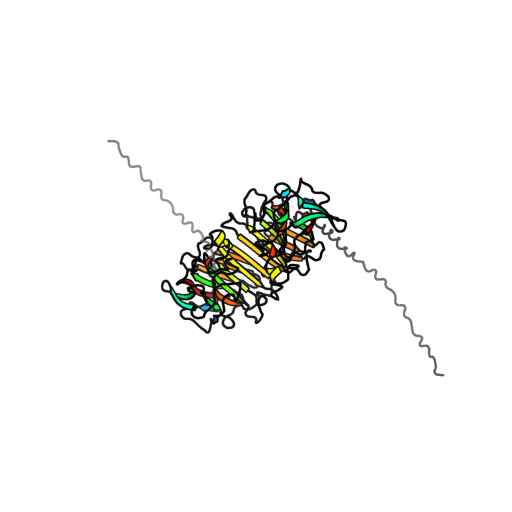 1 98.88 95 ARG B C 1
ATOM 2953 O O . ARG B 1 95 ? 9.273 -12.094 -27.984 1 98.88 95 ARG B O 1
ATOM 2960 N N . THR B 1 96 ? 7.508 -10.938 -28.562 1 98.44 96 THR B N 1
ATOM 2961 C CA . THR B 1 96 ? 7.773 -10.875 -30 1 98.44 96 THR B CA 1
ATOM 2962 C C . THR B 1 96 ? 7.539 -9.461 -30.531 1 98.44 96 THR B C 1
ATOM 2964 O O . THR B 1 96 ? 6.395 -9.047 -30.719 1 98.44 96 THR B O 1
ATOM 2967 N N . GLY B 1 97 ? 8.617 -8.805 -30.812 1 97.44 97 GLY B N 1
ATOM 2968 C CA . GLY B 1 97 ? 8.492 -7.395 -31.156 1 97.44 97 GLY B CA 1
ATOM 2969 C C . GLY B 1 97 ? 7.859 -6.566 -30.047 1 97.44 97 GLY B C 1
ATOM 2970 O O . GLY B 1 97 ? 8.32 -6.586 -28.906 1 97.44 97 GLY B O 1
ATOM 2971 N N . ASN B 1 98 ? 6.734 -5.902 -30.406 1 97.12 98 ASN B N 1
ATOM 2972 C CA . ASN B 1 98 ? 6.055 -5.055 -29.438 1 97.12 98 ASN B CA 1
ATOM 2973 C C . ASN B 1 98 ? 4.906 -5.797 -28.75 1 97.12 98 ASN B C 1
ATOM 2975 O O . ASN B 1 98 ? 4.105 -5.188 -28.031 1 97.12 98 ASN B O 1
ATOM 2979 N N . LYS B 1 99 ? 4.875 -7.074 -28.953 1 98 99 LYS B N 1
ATOM 2980 C CA . LYS B 1 99 ? 3.793 -7.859 -28.359 1 98 99 LYS B CA 1
ATOM 2981 C C . LYS B 1 99 ? 4.312 -8.781 -27.266 1 98 99 LYS B C 1
ATOM 2983 O O . LYS B 1 99 ? 5.379 -9.383 -27.406 1 98 99 LYS B O 1
ATOM 2988 N N . VAL B 1 100 ? 3.547 -8.781 -26.203 1 98.81 100 VAL B N 1
ATOM 2989 C CA . VAL B 1 100 ? 3.836 -9.711 -25.109 1 98.81 100 VAL B CA 1
ATOM 2990 C C . VAL B 1 100 ? 2.613 -10.578 -24.828 1 98.81 100 VAL B C 1
ATOM 2992 O O . VAL B 1 100 ? 1.485 -10.078 -24.781 1 98.81 100 VAL B O 1
ATOM 2995 N N . VAL B 1 101 ? 2.834 -11.875 -24.688 1 98.88 101 VAL B N 1
ATOM 2996 C CA . VAL B 1 101 ? 1.799 -12.828 -24.297 1 98.88 101 VAL B CA 1
ATOM 2997 C C . VAL B 1 101 ? 2.24 -13.586 -23.047 1 98.88 101 VAL B C 1
ATOM 2999 O O . VAL B 1 101 ? 3.434 -13.812 -22.828 1 98.88 101 VAL B O 1
ATOM 3002 N N . SER B 1 102 ? 1.283 -13.938 -22.141 1 98.94 102 SER B N 1
ATOM 3003 C CA . SER B 1 102 ? 1.631 -14.656 -20.922 1 98.94 102 SER B CA 1
ATOM 3004 C C . SER B 1 102 ? 0.484 -15.555 -20.469 1 98.94 102 SER B C 1
ATOM 3006 O O . SER B 1 102 ? -0.499 -15.727 -21.188 1 98.94 102 SER B O 1
ATOM 3008 N N . GLY B 1 103 ? 0.737 -16.234 -19.312 1 98.94 103 GLY B N 1
ATOM 3009 C CA . GLY B 1 103 ? -0.234 -17.203 -18.844 1 98.94 103 GLY B CA 1
ATOM 3010 C C . GLY B 1 103 ? -0.921 -16.797 -17.562 1 98.94 103 GLY B C 1
ATOM 3011 O O . GLY B 1 103 ? -0.321 -16.141 -16.719 1 98.94 103 GLY B O 1
ATOM 3012 N N . ARG B 1 104 ? -2.148 -17.172 -17.406 1 98.94 104 ARG B N 1
ATOM 3013 C CA . ARG B 1 104 ? -2.988 -17 -16.219 1 98.94 104 ARG B CA 1
ATOM 3014 C C . ARG B 1 104 ? -3.969 -18.156 -16.062 1 98.94 104 ARG B C 1
ATOM 3016 O O . ARG B 1 104 ? -4.594 -18.578 -17.031 1 98.94 104 ARG B O 1
ATOM 3023 N N . VAL B 1 105 ? -4.066 -18.703 -14.805 1 98.94 105 VAL B N 1
ATOM 3024 C CA . VAL B 1 105 ? -4.996 -19.797 -14.531 1 98.94 105 VAL B CA 1
ATOM 3025 C C . VAL B 1 105 ? -5.715 -19.547 -13.211 1 98.94 105 VAL B C 1
ATOM 3027 O O . VAL B 1 105 ? -5.219 -18.797 -12.359 1 98.94 105 VAL B O 1
ATOM 3030 N N . ASN B 1 106 ? -6.867 -20.094 -13.062 1 98.88 106 ASN B N 1
ATOM 3031 C CA . ASN B 1 106 ? -7.582 -20.016 -11.789 1 98.88 106 ASN B CA 1
ATOM 3032 C C . ASN B 1 106 ? -8.484 -21.234 -11.586 1 98.88 106 ASN B C 1
ATOM 3034 O O . ASN B 1 106 ? -8.688 -22.016 -12.508 1 98.88 106 ASN B O 1
ATOM 3038 N N . THR B 1 107 ? -9.016 -21.391 -10.359 1 98.94 107 THR B N 1
ATOM 3039 C CA . THR B 1 107 ? -9.898 -22.5 -10.031 1 98.94 107 THR B CA 1
ATOM 3040 C C . THR B 1 107 ? -11.336 -22.016 -9.836 1 98.94 107 THR B C 1
ATOM 3042 O O . THR B 1 107 ? -12.125 -22.656 -9.141 1 98.94 107 THR B O 1
ATOM 3045 N N . LYS B 1 108 ? -11.711 -20.906 -10.359 1 98.75 108 LYS B N 1
ATOM 3046 C CA . LYS B 1 108 ? -13.023 -20.312 -10.164 1 98.75 108 LYS B CA 1
ATOM 3047 C C . LYS B 1 108 ? -14.133 -21.297 -10.516 1 98.75 108 LYS B C 1
ATOM 3049 O O . LYS B 1 108 ? -14.094 -21.938 -11.555 1 98.75 108 LYS B O 1
ATOM 3054 N N . ASN B 1 109 ? -15.109 -21.391 -9.609 1 98.44 109 ASN B N 1
ATOM 3055 C CA . ASN B 1 109 ? -16.297 -22.219 -9.75 1 98.44 109 ASN B CA 1
ATOM 3056 C C . ASN B 1 109 ? -15.945 -23.703 -9.836 1 98.44 109 ASN B C 1
ATOM 3058 O O . ASN B 1 109 ? -16.781 -24.516 -10.211 1 98.44 109 ASN B O 1
ATOM 3062 N N . LYS B 1 110 ? -14.734 -24.125 -9.586 1 98.69 110 LYS B N 1
ATOM 3063 C CA . LYS B 1 110 ? -14.289 -25.516 -9.625 1 98.69 110 LYS B CA 1
ATOM 3064 C C . LYS B 1 110 ? -13.766 -25.969 -8.266 1 98.69 110 LYS B C 1
ATOM 3066 O O . LYS B 1 110 ? -14.336 -26.859 -7.637 1 98.69 110 LYS B O 1
ATOM 3071 N N . LYS B 1 111 ? -12.703 -25.312 -7.793 1 98.62 111 LYS B N 1
ATOM 3072 C CA . LYS B 1 111 ? -12.18 -25.547 -6.449 1 98.62 111 LYS B CA 1
ATOM 3073 C C . LYS B 1 111 ? -12.094 -24.25 -5.66 1 98.62 111 LYS B C 1
ATOM 3075 O O . LYS B 1 111 ? -11.492 -23.281 -6.113 1 98.62 111 LYS B O 1
ATOM 3080 N N . TYR B 1 112 ? -12.703 -24.25 -4.582 1 98.5 112 TYR B N 1
ATOM 3081 C CA . TYR B 1 112 ? -12.719 -23.078 -3.707 1 98.5 112 TYR B CA 1
ATOM 3082 C C . TYR B 1 112 ? -12.781 -23.5 -2.242 1 98.5 112 TYR B C 1
ATOM 3084 O O . TYR B 1 112 ? -13.211 -24.609 -1.925 1 98.5 112 TYR B O 1
ATOM 3092 N N . PHE B 1 113 ? -12.266 -22.609 -1.4 1 97.5 113 PHE B N 1
ATOM 3093 C CA . PHE B 1 113 ? -12.023 -22.984 -0.01 1 97.5 113 PHE B CA 1
ATOM 3094 C C . PHE B 1 113 ? -12.273 -21.797 0.912 1 97.5 113 PHE B C 1
ATOM 3096 O O . PHE B 1 113 ? -12.109 -20.641 0.502 1 97.5 113 PHE B O 1
ATOM 3103 N N . LYS B 1 114 ? -12.648 -22.125 2.072 1 97.5 114 LYS B N 1
ATOM 3104 C CA . LYS B 1 114 ? -12.75 -21.141 3.148 1 97.5 114 LYS B CA 1
ATOM 3105 C C . LYS B 1 114 ? -11.875 -21.531 4.336 1 97.5 114 LYS B C 1
ATOM 3107 O O . LYS B 1 114 ? -11.977 -22.656 4.84 1 97.5 114 LYS B O 1
ATOM 3112 N N . TYR B 1 115 ? -11.078 -20.594 4.758 1 97.38 115 TYR B N 1
ATOM 3113 C CA . TYR B 1 115 ? -10.172 -20.812 5.875 1 97.38 115 TYR B CA 1
ATOM 3114 C C . TYR B 1 115 ? -9.203 -21.953 5.574 1 97.38 115 TYR B C 1
ATOM 3116 O O . TYR B 1 115 ? -9.188 -22.5 4.465 1 97.38 115 TYR B O 1
ATOM 3124 N N . GLY B 1 116 ? -8.25 -22.219 6.508 1 97.81 116 GLY B N 1
ATOM 3125 C CA . GLY B 1 116 ? -7.266 -23.281 6.355 1 97.81 116 GLY B CA 1
ATOM 3126 C C . GLY B 1 116 ? -5.902 -22.766 5.922 1 97.81 116 GLY B C 1
ATOM 3127 O O . GLY B 1 116 ? -5.523 -21.641 6.234 1 97.81 116 GLY B O 1
ATOM 3128 N N . LYS B 1 117 ? -5.199 -23.703 5.426 1 98.12 117 LYS B N 1
ATOM 3129 C CA . LYS B 1 117 ? -3.836 -23.422 4.984 1 98.12 117 LYS B CA 1
ATOM 3130 C C . LYS B 1 117 ? -3.674 -23.688 3.49 1 98.12 117 LYS B C 1
ATOM 3132 O O . LYS B 1 117 ? -3.982 -24.797 3.018 1 98.12 117 LYS B O 1
ATOM 3137 N N . VAL B 1 118 ? -3.27 -22.703 2.73 1 98.75 118 VAL B N 1
ATOM 3138 C CA . VAL B 1 118 ? -2.971 -22.828 1.307 1 98.75 118 VAL B CA 1
ATOM 3139 C C . VAL B 1 118 ? -1.467 -22.703 1.081 1 98.75 118 VAL B C 1
ATOM 3141 O O . VAL B 1 118 ? -0.857 -21.703 1.472 1 98.75 118 VAL B O 1
ATOM 3144 N N . GLU B 1 119 ? -0.868 -23.688 0.435 1 98.75 119 GLU B N 1
ATOM 3145 C CA . GLU B 1 119 ? 0.57 -23.703 0.185 1 98.75 119 GLU B CA 1
ATOM 3146 C C . GLU B 1 119 ? 0.874 -24.016 -1.277 1 98.75 119 GLU B C 1
ATOM 3148 O O . GLU B 1 119 ? 0.207 -24.859 -1.891 1 98.75 119 GLU B O 1
ATOM 3153 N N . ALA B 1 120 ? 1.858 -23.344 -1.788 1 98.94 120 ALA B N 1
ATOM 3154 C CA . ALA B 1 120 ? 2.328 -23.672 -3.129 1 98.94 120 ALA B CA 1
ATOM 3155 C C . ALA B 1 120 ? 3.85 -23.594 -3.215 1 98.94 120 ALA B C 1
ATOM 3157 O O . ALA B 1 120 ? 4.457 -22.688 -2.641 1 98.94 120 ALA B O 1
ATOM 3158 N N . SER B 1 121 ? 4.406 -24.516 -3.916 1 98.94 121 SER B N 1
ATOM 3159 C CA . SER B 1 121 ? 5.82 -24.5 -4.273 1 98.94 121 SER B CA 1
ATOM 3160 C C . SER B 1 121 ? 6.035 -23.906 -5.66 1 98.94 121 SER B C 1
ATOM 3162 O O . SER B 1 121 ? 5.574 -24.453 -6.656 1 98.94 121 SER B O 1
ATOM 3164 N N . ILE B 1 122 ? 6.75 -22.75 -5.719 1 98.94 122 ILE B N 1
ATOM 3165 C CA . ILE B 1 122 ? 6.832 -21.984 -6.953 1 98.94 122 ILE B CA 1
ATOM 3166 C C . ILE B 1 122 ? 8.281 -21.594 -7.223 1 98.94 122 ILE B C 1
ATOM 3168 O O . ILE B 1 122 ? 9 -21.188 -6.309 1 98.94 122 ILE B O 1
ATOM 3172 N N . LYS B 1 123 ? 8.703 -21.75 -8.414 1 98.94 123 LYS B N 1
ATOM 3173 C CA . LYS B 1 123 ? 9.953 -21.188 -8.93 1 98.94 123 LYS B CA 1
ATOM 3174 C C . LYS B 1 123 ? 9.695 -19.984 -9.82 1 98.94 123 LYS B C 1
ATOM 3176 O O . LYS B 1 123 ? 8.984 -20.078 -10.82 1 98.94 123 LYS B O 1
ATOM 3181 N N . LEU B 1 124 ? 10.305 -18.906 -9.453 1 98.94 124 LEU B N 1
ATOM 3182 C CA . LEU B 1 124 ? 10.016 -17.641 -10.117 1 98.94 124 LEU B CA 1
ATOM 3183 C C . LEU B 1 124 ? 11.117 -17.281 -11.109 1 98.94 124 LEU B C 1
ATOM 3185 O O . LEU B 1 124 ? 12.281 -17.625 -10.898 1 98.94 124 LEU B O 1
ATOM 3189 N N . PRO B 1 125 ? 10.781 -16.562 -12.172 1 98.81 125 PRO B N 1
ATOM 3190 C CA . PRO B 1 125 ? 11.812 -15.93 -13.008 1 98.81 125 PRO B CA 1
ATOM 3191 C C . PRO B 1 125 ? 12.461 -14.727 -12.336 1 98.81 125 PRO B C 1
ATOM 3193 O O . PRO B 1 125 ? 11.961 -14.234 -11.32 1 98.81 125 PRO B O 1
ATOM 3196 N N . GLU B 1 126 ? 13.586 -14.344 -12.891 1 98.5 126 GLU B N 1
ATOM 3197 C CA . GLU B 1 126 ? 14.055 -13.008 -12.523 1 98.5 126 GLU B CA 1
ATOM 3198 C C . GLU B 1 126 ? 13.086 -11.93 -13 1 98.5 126 GLU B C 1
ATOM 3200 O O . GLU B 1 126 ? 12.797 -11.836 -14.195 1 98.5 126 GLU B O 1
ATOM 3205 N N . THR B 1 127 ? 12.68 -11.078 -12.086 1 98.81 127 THR B N 1
ATOM 3206 C CA . THR B 1 127 ? 11.578 -10.188 -12.43 1 98.81 127 THR B CA 1
ATOM 3207 C C . THR B 1 127 ? 12.094 -8.852 -12.961 1 98.81 127 THR B C 1
ATOM 3209 O O . THR B 1 127 ? 11.383 -8.148 -13.672 1 98.81 127 THR B O 1
ATOM 3212 N N . ALA B 1 128 ? 13.281 -8.461 -12.555 1 97.75 128 ALA B N 1
ATOM 3213 C CA . ALA B 1 128 ? 13.742 -7.121 -12.906 1 97.75 128 ALA B CA 1
ATOM 3214 C C . ALA B 1 128 ? 14.328 -7.098 -14.32 1 97.75 128 ALA B C 1
ATOM 3216 O O . ALA B 1 128 ? 15.188 -7.91 -14.656 1 97.75 128 ALA B O 1
ATOM 3217 N N . ASN B 1 129 ? 13.898 -6.121 -15.148 1 98.31 129 ASN B N 1
ATOM 3218 C CA . ASN B 1 129 ? 12.766 -5.281 -14.773 1 98.31 129 ASN B CA 1
ATOM 3219 C C . ASN B 1 129 ? 11.523 -5.629 -15.586 1 98.31 129 ASN B C 1
ATOM 3221 O O . ASN B 1 129 ? 11.609 -5.895 -16.781 1 98.31 129 ASN B O 1
ATOM 3225 N N . GLY B 1 130 ? 10.406 -5.758 -14.812 1 98.81 130 GLY B N 1
ATOM 3226 C CA . GLY B 1 130 ? 9.164 -5.648 -15.562 1 98.81 130 GLY B CA 1
ATOM 3227 C C . GLY B 1 130 ? 8.281 -6.875 -15.438 1 98.81 130 GLY B C 1
ATOM 3228 O O . GLY B 1 130 ? 7.117 -6.852 -15.836 1 98.81 130 GLY B O 1
ATOM 3229 N N . LEU B 1 131 ? 8.781 -8.008 -14.984 1 98.94 131 LEU B N 1
ATOM 3230 C CA . LEU B 1 131 ? 7.918 -9.164 -14.758 1 98.94 131 LEU B CA 1
ATOM 3231 C C . LEU B 1 131 ? 7.223 -9.078 -13.406 1 98.94 131 LEU B C 1
ATOM 3233 O O . LEU B 1 131 ? 7.812 -8.602 -12.43 1 98.94 131 LEU B O 1
ATOM 3237 N N . TRP B 1 132 ? 6.004 -9.531 -13.352 1 98.88 132 TRP B N 1
ATOM 3238 C CA . TRP B 1 132 ? 5.133 -9.438 -12.188 1 98.88 132 TRP B CA 1
ATOM 3239 C C . TRP B 1 132 ? 4.41 -10.758 -11.938 1 98.88 132 TRP B C 1
ATOM 3241 O O . TRP B 1 132 ? 3.225 -10.891 -12.25 1 98.88 132 TRP B O 1
ATOM 3251 N N . PRO B 1 133 ? 5.105 -11.789 -11.367 1 98.94 133 PRO B N 1
ATOM 3252 C CA . PRO B 1 133 ? 4.438 -13.031 -10.977 1 98.94 133 PRO B CA 1
ATOM 3253 C C . PRO B 1 133 ? 3.533 -12.852 -9.758 1 98.94 133 PRO B C 1
ATOM 3255 O O . PRO B 1 133 ? 3.854 -12.078 -8.852 1 98.94 133 PRO B O 1
ATOM 3258 N N . ALA B 1 134 ? 2.443 -13.648 -9.742 1 98.94 134 ALA B N 1
ATOM 3259 C CA . ALA B 1 134 ? 1.518 -13.531 -8.617 1 98.94 134 ALA B CA 1
ATOM 3260 C C . ALA B 1 134 ? 0.897 -14.891 -8.281 1 98.94 134 ALA B C 1
ATOM 3262 O O . ALA B 1 134 ? 0.614 -15.688 -9.172 1 98.94 134 ALA B O 1
ATOM 3263 N N . PHE B 1 135 ? 0.742 -15.18 -6.988 1 99 135 PHE B N 1
ATOM 3264 C CA . PHE B 1 135 ? -0.053 -16.219 -6.34 1 99 135 PHE B CA 1
ATOM 3265 C C . PHE B 1 135 ? -1.093 -15.594 -5.414 1 99 135 PHE B C 1
ATOM 3267 O O . PHE B 1 135 ? -0.743 -14.938 -4.43 1 99 135 PHE B O 1
ATOM 3274 N N . TRP B 1 136 ? -2.361 -15.82 -5.75 1 98.94 136 TRP B N 1
ATOM 3275 C CA . TRP B 1 136 ? -3.377 -15.055 -5.035 1 98.94 136 TRP B CA 1
ATOM 3276 C C . TRP B 1 136 ? -4.73 -15.75 -5.094 1 98.94 136 TRP B C 1
ATOM 3278 O O . TRP B 1 136 ? -4.848 -16.844 -5.66 1 98.94 136 TRP B O 1
ATOM 3288 N N . MET B 1 137 ? -5.723 -15.188 -4.344 1 98.94 137 MET B N 1
ATOM 3289 C CA . MET B 1 137 ? -7.066 -15.75 -4.254 1 98.94 137 MET B CA 1
ATOM 3290 C C . MET B 1 137 ? -8.125 -14.664 -4.406 1 98.94 137 MET B C 1
ATOM 3292 O O . MET B 1 137 ? -7.859 -13.492 -4.113 1 98.94 137 MET B O 1
ATOM 3296 N N . MET B 1 138 ? -9.266 -15.055 -4.871 1 98.81 138 MET B N 1
ATOM 3297 C CA . MET B 1 138 ? -10.422 -14.172 -4.977 1 98.81 138 MET B CA 1
ATOM 3298 C C . MET B 1 138 ? -11.688 -14.875 -4.496 1 98.81 138 MET B C 1
ATOM 3300 O O . MET B 1 138 ? -11.797 -16.094 -4.582 1 98.81 138 MET B O 1
ATOM 3304 N N . GLY B 1 139 ? -12.625 -14.109 -4.066 1 98.81 139 GLY B N 1
ATOM 3305 C CA . GLY B 1 139 ? -13.859 -14.688 -3.555 1 98.81 139 GLY B CA 1
ATOM 3306 C C . GLY B 1 139 ? -14.688 -15.375 -4.625 1 98.81 139 GLY B C 1
ATOM 3307 O O . GLY B 1 139 ? -14.805 -14.867 -5.742 1 98.81 139 GLY B O 1
ATOM 3308 N N . ASN B 1 140 ? -15.078 -16.516 -4.277 1 98.62 140 ASN B N 1
ATOM 3309 C CA . ASN B 1 140 ? -16.031 -17.25 -5.098 1 98.62 140 ASN B CA 1
ATOM 3310 C C . ASN B 1 140 ? -17.453 -17.094 -4.582 1 98.62 140 ASN B C 1
ATOM 3312 O O . ASN B 1 140 ? -18.078 -18.078 -4.133 1 98.62 140 ASN B O 1
ATOM 3316 N N . ASN B 1 141 ? -18.078 -15.969 -4.648 1 98.19 141 ASN B N 1
ATOM 3317 C CA . ASN B 1 141 ? -19.328 -15.633 -3.982 1 98.19 141 ASN B CA 1
ATOM 3318 C C . ASN B 1 141 ? -20.25 -14.828 -4.891 1 98.19 141 ASN B C 1
ATOM 3320 O O . ASN B 1 141 ? -21.156 -14.141 -4.41 1 98.19 141 ASN B O 1
ATOM 3324 N N . LYS B 1 142 ? -20.031 -14.766 -6.152 1 96.56 142 LYS B N 1
ATOM 3325 C CA . LYS B 1 142 ? -20.828 -14.172 -7.215 1 96.56 142 LYS B CA 1
ATOM 3326 C C . LYS B 1 142 ? -20.859 -12.648 -7.09 1 96.56 142 LYS B C 1
ATOM 3328 O O . LYS B 1 142 ? -21.703 -11.992 -7.711 1 96.56 142 LYS B O 1
ATOM 3333 N N . GLN B 1 143 ? -20.062 -12.094 -6.234 1 97.75 143 GLN B N 1
ATOM 3334 C CA . GLN B 1 143 ? -19.938 -10.641 -6.156 1 97.75 143 GLN B CA 1
ATOM 3335 C C . GLN B 1 143 ? -18.859 -10.125 -7.098 1 97.75 143 GLN B C 1
ATOM 3337 O O . GLN B 1 143 ? -17.938 -10.859 -7.453 1 97.75 143 GLN B O 1
ATOM 3342 N N . GLU B 1 144 ? -19 -8.914 -7.414 1 97.25 144 GLU B N 1
ATOM 3343 C CA . GLU B 1 144 ? -17.984 -8.266 -8.242 1 97.25 144 GLU B CA 1
ATOM 3344 C C . GLU B 1 144 ? -16.844 -7.711 -7.395 1 97.25 144 GLU B C 1
ATOM 3346 O O . GLU B 1 144 ? -17.031 -7.457 -6.203 1 97.25 144 GLU B O 1
ATOM 3351 N N . TRP B 1 145 ? -15.727 -7.516 -7.996 1 96.56 145 TRP B N 1
ATOM 3352 C CA . TRP B 1 145 ? -14.586 -6.875 -7.34 1 96.56 145 TRP B CA 1
ATOM 3353 C C . TRP B 1 145 ? -14.906 -5.43 -6.977 1 96.56 145 TRP B C 1
ATOM 3355 O O . TRP B 1 145 ? -15.57 -4.723 -7.742 1 96.56 145 TRP B O 1
ATOM 3365 N N . PRO B 1 146 ? -14.539 -5.031 -5.867 1 97.75 146 PRO B N 1
ATOM 3366 C CA . PRO B 1 146 ? -13.773 -5.723 -4.828 1 97.75 146 PRO B CA 1
ATOM 3367 C C . PRO B 1 146 ? -14.664 -6.383 -3.779 1 97.75 146 PRO B C 1
ATOM 3369 O O . PRO B 1 146 ? -14.164 -6.879 -2.766 1 97.75 146 PRO B O 1
ATOM 3372 N N . ALA B 1 147 ? -15.914 -6.422 -3.98 1 98.25 147 ALA B N 1
ATOM 3373 C CA . ALA B 1 147 ? -16.859 -6.957 -3.012 1 98.25 147 ALA B CA 1
ATOM 3374 C C . ALA B 1 147 ? -16.656 -8.453 -2.812 1 98.25 147 ALA B C 1
ATOM 3376 O O . ALA B 1 147 ? -16.969 -8.992 -1.746 1 98.25 147 ALA B O 1
ATOM 3377 N N . CYS B 1 148 ? -16.156 -9.078 -3.775 1 98.62 148 CYS B N 1
ATOM 3378 C CA . CYS B 1 148 ? -15.906 -10.516 -3.664 1 98.62 148 CYS B CA 1
ATOM 3379 C C . CYS B 1 148 ? -14.727 -10.797 -2.74 1 98.62 148 CYS B C 1
ATOM 3381 O O . CYS B 1 148 ? -14.562 -11.922 -2.266 1 98.62 148 CYS B O 1
ATOM 3383 N N . GLY B 1 149 ? -13.875 -9.852 -2.461 1 98.75 149 GLY B N 1
ATOM 3384 C CA . GLY B 1 149 ? -12.656 -10.039 -1.688 1 98.75 149 GLY B CA 1
ATOM 3385 C C . GLY B 1 149 ? -11.5 -10.57 -2.514 1 98.75 149 GLY B C 1
ATOM 3386 O O . GLY B 1 149 ? -11.695 -11.406 -3.4 1 98.75 149 GLY B O 1
ATOM 3387 N N . GLU B 1 150 ? -10.328 -10.016 -2.238 1 98.88 150 GLU B N 1
ATOM 3388 C CA . GLU B 1 150 ? -9.086 -10.469 -2.861 1 98.88 150 GLU B CA 1
ATOM 3389 C C . GLU B 1 150 ? -7.977 -10.625 -1.826 1 98.88 150 GLU B C 1
ATOM 3391 O O . GLU B 1 150 ? -7.773 -9.742 -0.985 1 98.88 150 GLU B O 1
ATOM 3396 N N . ILE B 1 151 ? -7.297 -11.742 -1.842 1 98.88 151 ILE B N 1
ATOM 3397 C CA . ILE B 1 151 ? -6.141 -12.023 -0.995 1 98.88 151 ILE B CA 1
ATOM 3398 C C . ILE B 1 151 ? -4.91 -12.266 -1.864 1 98.88 151 ILE B C 1
ATOM 3400 O O . ILE B 1 151 ? -4.828 -13.281 -2.566 1 98.88 151 ILE B O 1
ATOM 3404 N N . ASP B 1 152 ? -3.992 -11.352 -1.852 1 98.94 152 ASP B N 1
ATOM 3405 C CA . ASP B 1 152 ? -2.715 -11.547 -2.531 1 98.94 152 ASP B CA 1
ATOM 3406 C C . ASP B 1 152 ? -1.696 -12.211 -1.608 1 98.94 152 ASP B C 1
ATOM 3408 O O . ASP B 1 152 ? -1.282 -11.625 -0.606 1 98.94 152 ASP B O 1
ATOM 3412 N N . ILE B 1 153 ? -1.284 -13.367 -1.952 1 98.94 153 ILE B N 1
ATOM 3413 C CA . ILE B 1 153 ? -0.351 -14.125 -1.126 1 98.94 153 ILE B CA 1
ATOM 3414 C C . ILE B 1 153 ? 1.082 -13.719 -1.459 1 98.94 153 ILE B C 1
ATOM 3416 O O . ILE B 1 153 ? 1.875 -13.422 -0.561 1 98.94 153 ILE B O 1
ATOM 3420 N N . MET B 1 154 ? 1.359 -13.625 -2.73 1 98.94 154 MET B N 1
ATOM 3421 C CA . MET B 1 154 ? 2.695 -13.258 -3.191 1 98.94 154 MET B CA 1
ATOM 3422 C C . MET B 1 154 ? 2.625 -12.5 -4.512 1 98.94 154 MET B C 1
ATOM 3424 O O . MET B 1 154 ? 2.035 -12.977 -5.48 1 98.94 154 MET B O 1
ATOM 3428 N N . GLU B 1 155 ? 3.178 -11.336 -4.539 1 98.88 155 GLU B N 1
ATOM 3429 C CA . GLU B 1 155 ? 3.492 -10.57 -5.742 1 98.88 155 GLU B CA 1
ATOM 3430 C C . GLU B 1 155 ? 4.922 -10.031 -5.695 1 98.88 155 GLU B C 1
ATOM 3432 O O . GLU B 1 155 ? 5.371 -9.539 -4.66 1 98.88 155 GLU B O 1
ATOM 3437 N N . MET B 1 156 ? 5.668 -10.125 -6.789 1 98.88 156 MET B N 1
ATOM 3438 C CA . MET B 1 156 ? 7.035 -9.617 -6.84 1 98.88 156 MET B CA 1
ATOM 3439 C C . MET B 1 156 ? 7.273 -8.812 -8.109 1 98.88 156 MET B C 1
ATOM 3441 O O . MET B 1 156 ? 6.551 -8.977 -9.094 1 98.88 156 MET B O 1
ATOM 3445 N N . GLY B 1 157 ? 8.273 -7.918 -8.062 1 98.81 157 GLY B N 1
ATOM 3446 C CA . GLY B 1 157 ? 8.664 -7.129 -9.219 1 98.81 157 GLY B CA 1
ATOM 3447 C C . GLY B 1 157 ? 8.141 -5.707 -9.172 1 98.81 157 GLY B C 1
ATOM 3448 O O . GLY B 1 157 ? 8.047 -5.043 -10.211 1 98.81 157 GLY B O 1
ATOM 3449 N N . ASP B 1 158 ? 7.832 -5.215 -8.016 1 97.81 158 ASP B N 1
ATOM 3450 C CA . ASP B 1 158 ? 7.23 -3.891 -7.898 1 97.81 158 ASP B CA 1
ATOM 3451 C C . ASP B 1 158 ? 8.25 -2.795 -8.195 1 97.81 158 ASP B C 1
ATOM 3453 O O . ASP B 1 158 ? 9.461 -3.039 -8.164 1 97.81 158 ASP B O 1
ATOM 3457 N N . ALA B 1 159 ? 7.777 -1.646 -8.445 1 95.88 159 ALA B N 1
ATOM 3458 C CA . ALA B 1 159 ? 8.578 -0.492 -8.836 1 95.88 159 ALA B CA 1
ATOM 3459 C C . ALA B 1 159 ? 9.633 -0.173 -7.777 1 95.88 159 ALA B C 1
ATOM 3461 O O . ALA B 1 159 ? 10.773 0.163 -8.109 1 95.88 159 ALA B O 1
ATOM 3462 N N . GLN B 1 160 ? 9.289 -0.264 -6.539 1 94.69 160 GLN B N 1
ATOM 3463 C CA . GLN B 1 160 ? 10.227 0.077 -5.477 1 94.69 160 GLN B CA 1
ATOM 3464 C C . GLN B 1 160 ? 11.383 -0.924 -5.418 1 94.69 160 GLN B C 1
ATOM 3466 O O . GLN B 1 160 ? 12.539 -0.538 -5.238 1 94.69 160 GLN B O 1
ATOM 3471 N N . GLY B 1 161 ? 11.055 -2.195 -5.523 1 97.19 161 GLY B N 1
ATOM 3472 C CA . GLY B 1 161 ? 12.109 -3.189 -5.586 1 97.19 161 GLY B CA 1
ATOM 3473 C C . GLY B 1 161 ? 13.07 -2.961 -6.738 1 97.19 161 GLY B C 1
ATOM 3474 O O . GLY B 1 161 ? 14.281 -3.145 -6.59 1 97.19 161 GLY B O 1
ATOM 3475 N N . ILE B 1 162 ? 12.539 -2.572 -7.836 1 97.19 162 ILE B N 1
ATOM 3476 C CA . ILE B 1 162 ? 13.367 -2.256 -8.992 1 97.19 162 ILE B CA 1
ATOM 3477 C C . ILE B 1 162 ? 14.281 -1.077 -8.672 1 97.19 162 ILE B C 1
ATOM 3479 O O . ILE B 1 162 ? 15.5 -1.159 -8.852 1 97.19 162 ILE B O 1
ATOM 3483 N N . ALA B 1 163 ? 13.719 -0.057 -8.117 1 93.75 163 ALA B N 1
ATOM 3484 C CA . ALA B 1 163 ? 14.469 1.162 -7.824 1 93.75 163 ALA B CA 1
ATOM 3485 C C . ALA B 1 163 ? 15.57 0.897 -6.809 1 93.75 163 ALA B C 1
ATOM 3487 O O . ALA B 1 163 ? 16.672 1.46 -6.91 1 93.75 163 ALA B O 1
ATOM 3488 N N . ASN B 1 164 ? 15.328 -0.008 -5.863 1 95.38 164 ASN B N 1
ATOM 3489 C CA . ASN B 1 164 ? 16.25 -0.234 -4.75 1 95.38 164 ASN B CA 1
ATOM 3490 C C . ASN B 1 164 ? 17.188 -1.399 -5.035 1 95.38 164 ASN B C 1
ATOM 3492 O O . ASN B 1 164 ? 18.094 -1.688 -4.234 1 95.38 164 ASN B O 1
ATOM 3496 N N . GLY B 1 165 ? 16.953 -2.043 -6.137 1 96.75 165 GLY B N 1
ATOM 3497 C CA . GLY B 1 165 ? 17.766 -3.197 -6.473 1 96.75 165 GLY B CA 1
ATOM 3498 C C . GLY B 1 165 ? 17.484 -4.406 -5.602 1 96.75 165 GLY B C 1
ATOM 3499 O O . GLY B 1 165 ? 18.391 -5.18 -5.289 1 96.75 165 GLY B O 1
ATOM 3500 N N . THR B 1 166 ? 16.219 -4.543 -5.164 1 97.69 166 THR B N 1
ATOM 3501 C CA . THR B 1 166 ? 15.875 -5.633 -4.258 1 97.69 166 THR B CA 1
ATOM 3502 C C . THR B 1 166 ? 14.781 -6.512 -4.859 1 97.69 166 THR B C 1
ATOM 3504 O O . THR B 1 166 ? 14.023 -7.152 -4.133 1 97.69 166 THR B O 1
ATOM 3507 N N . SER B 1 167 ? 14.664 -6.555 -6.129 1 98.31 167 SER B N 1
ATOM 3508 C CA . SER B 1 167 ? 13.586 -7.273 -6.801 1 98.31 167 SER B CA 1
ATOM 3509 C C . SER B 1 167 ? 13.617 -8.758 -6.461 1 98.31 167 SER B C 1
ATOM 3511 O O . SER B 1 167 ? 12.578 -9.43 -6.504 1 98.31 167 SER B O 1
ATOM 3513 N N . THR B 1 168 ? 14.711 -9.32 -6.066 1 98.62 168 THR B N 1
ATOM 3514 C CA . THR B 1 168 ? 14.836 -10.758 -5.848 1 98.62 168 THR B CA 1
ATOM 3515 C C . THR B 1 168 ? 14.391 -11.133 -4.438 1 98.62 168 THR B C 1
ATOM 3517 O O . THR B 1 168 ? 14.164 -12.305 -4.145 1 98.62 168 THR B O 1
ATOM 3520 N N . THR B 1 169 ? 14.289 -10.125 -3.557 1 98.44 169 THR B N 1
ATOM 3521 C CA . THR B 1 169 ? 13.992 -10.422 -2.16 1 98.44 169 THR B CA 1
ATOM 3522 C C . THR B 1 169 ? 12.688 -9.758 -1.726 1 98.44 169 THR B C 1
ATOM 3524 O O . THR B 1 169 ? 12.07 -10.164 -0.741 1 98.44 169 THR B O 1
ATOM 3527 N N . ARG B 1 170 ? 12.297 -8.695 -2.387 1 98.38 170 ARG B N 1
ATOM 3528 C CA . ARG B 1 170 ? 11.133 -7.914 -1.976 1 98.38 170 ARG B CA 1
ATOM 3529 C C . ARG B 1 170 ? 9.836 -8.594 -2.408 1 98.38 170 ARG B C 1
ATOM 3531 O O . ARG B 1 170 ? 9.641 -8.875 -3.592 1 98.38 170 ARG B O 1
ATOM 3538 N N . VAL B 1 171 ? 8.984 -8.836 -1.425 1 98.81 171 VAL B N 1
ATOM 3539 C CA . VAL B 1 171 ? 7.695 -9.477 -1.626 1 98.81 171 VAL B CA 1
ATOM 3540 C C . VAL B 1 171 ? 6.574 -8.531 -1.203 1 98.81 171 VAL B C 1
ATOM 3542 O O . VAL B 1 171 ? 6.746 -7.719 -0.292 1 98.81 171 VAL B O 1
ATOM 3545 N N . ASN B 1 172 ? 5.484 -8.609 -1.938 1 98.75 172 ASN B N 1
ATOM 3546 C CA . ASN B 1 172 ? 4.266 -7.887 -1.6 1 98.75 172 ASN B CA 1
ATOM 3547 C C . ASN B 1 172 ? 3.113 -8.844 -1.295 1 98.75 172 ASN B C 1
ATOM 3549 O O . ASN B 1 172 ? 2.943 -9.852 -1.977 1 98.75 172 ASN B O 1
ATOM 3553 N N . THR B 1 173 ? 2.318 -8.523 -0.23 1 98.81 173 THR B N 1
ATOM 3554 C CA . THR B 1 173 ? 1.039 -9.156 0.073 1 98.81 173 THR B CA 1
ATOM 3555 C C . THR B 1 173 ? -0.029 -8.109 0.36 1 98.81 173 THR B C 1
ATOM 3557 O O . THR B 1 173 ? 0.287 -6.988 0.771 1 98.81 173 THR B O 1
ATOM 3560 N N . ALA B 1 174 ? -1.287 -8.516 0.073 1 98.75 174 ALA B N 1
ATOM 3561 C CA . ALA B 1 174 ? -2.312 -7.48 0.187 1 98.75 174 ALA B CA 1
ATOM 3562 C C . ALA B 1 174 ? -3.701 -8.102 0.33 1 98.75 174 ALA B C 1
ATOM 3564 O O . ALA B 1 174 ? -3.912 -9.258 -0.036 1 98.75 174 ALA B O 1
ATOM 3565 N N . LEU B 1 175 ? -4.598 -7.34 0.913 1 98.81 175 LEU B N 1
ATOM 3566 C CA . LEU B 1 175 ? -6.039 -7.562 0.889 1 98.81 175 LEU B CA 1
ATOM 3567 C C . LEU B 1 175 ? -6.754 -6.422 0.173 1 98.81 175 LEU B C 1
ATOM 3569 O O . LEU B 1 175 ? -6.465 -5.25 0.422 1 98.81 175 LEU B O 1
ATOM 3573 N N . HIS B 1 176 ? -7.605 -6.773 -0.724 1 98.69 176 HIS B N 1
ATOM 3574 C CA . HIS B 1 176 ? -8.492 -5.812 -1.375 1 98.69 176 HIS B CA 1
ATOM 3575 C C . HIS B 1 176 ? -9.953 -6.145 -1.104 1 98.69 176 HIS B C 1
ATOM 3577 O O . HIS B 1 176 ? -10.367 -7.297 -1.239 1 98.69 176 HIS B O 1
ATOM 3583 N N . TYR B 1 177 ? -10.773 -5.168 -0.749 1 98.56 177 TYR B N 1
ATOM 3584 C CA . TYR B 1 177 ? -12.172 -5.41 -0.417 1 98.56 177 TYR B CA 1
ATOM 3585 C C . TYR B 1 177 ? -12.969 -4.113 -0.438 1 98.56 177 TYR B C 1
ATOM 3587 O O . TYR B 1 177 ? -12.422 -3.041 -0.698 1 98.56 177 TYR B O 1
ATOM 3595 N N . GLY B 1 178 ? -14.234 -4.207 -0.251 1 97.75 178 GLY B N 1
ATOM 3596 C CA . GLY B 1 178 ? -15.188 -3.109 -0.239 1 97.75 178 GLY B CA 1
ATOM 3597 C C . GLY B 1 178 ? -16.453 -3.41 -1.015 1 97.75 178 GLY B C 1
ATOM 3598 O O . GLY B 1 178 ? -16.484 -4.332 -1.831 1 97.75 178 GLY B O 1
ATOM 3599 N N . PRO B 1 179 ? -17.453 -2.617 -0.778 1 96.5 179 PRO B N 1
ATOM 3600 C CA . PRO B 1 179 ? -18.75 -2.953 -1.396 1 96.5 179 PRO B CA 1
ATOM 3601 C C . PRO B 1 179 ? -18.75 -2.723 -2.906 1 96.5 179 PRO B C 1
ATOM 3603 O O . PRO B 1 179 ? -19.562 -3.322 -3.623 1 96.5 179 PRO B O 1
ATOM 3606 N N . ASP B 1 180 ? -17.969 -1.749 -3.346 1 96.06 180 ASP B N 1
ATOM 3607 C CA . ASP B 1 180 ? -17.828 -1.431 -4.762 1 96.06 180 ASP B CA 1
ATOM 3608 C C . ASP B 1 180 ? -16.5 -0.735 -5.043 1 96.06 180 ASP B C 1
ATOM 3610 O O . ASP B 1 180 ? -15.703 -0.509 -4.129 1 96.06 180 ASP B O 1
ATOM 3614 N N . VAL B 1 181 ? -16.219 -0.456 -6.273 1 94.38 181 VAL B N 1
ATOM 3615 C CA . VAL B 1 181 ? -14.93 0.091 -6.707 1 94.38 181 VAL B CA 1
ATOM 3616 C C . VAL B 1 181 ? -14.695 1.447 -6.047 1 94.38 181 VAL B C 1
ATOM 3618 O O . VAL B 1 181 ? -13.578 1.757 -5.629 1 94.38 181 VAL B O 1
ATOM 3621 N N . ALA B 1 182 ? -15.672 2.238 -5.961 1 92.25 182 ALA B N 1
ATOM 3622 C CA . ALA B 1 182 ? -15.547 3.568 -5.367 1 92.25 182 ALA B CA 1
ATOM 3623 C C . ALA B 1 182 ? -15.133 3.48 -3.904 1 92.25 182 ALA B C 1
ATOM 3625 O O . ALA B 1 182 ? -14.359 4.312 -3.422 1 92.25 182 ALA B O 1
ATOM 3626 N N . ALA B 1 183 ? -15.586 2.467 -3.242 1 93.62 183 ALA B N 1
ATOM 3627 C CA . ALA B 1 183 ? -15.312 2.295 -1.817 1 93.62 183 ALA B CA 1
ATOM 3628 C C . ALA B 1 183 ? -14.227 1.251 -1.586 1 93.62 183 ALA B C 1
ATOM 3630 O O . ALA B 1 183 ? -14.203 0.591 -0.544 1 93.62 183 ALA B O 1
ATOM 3631 N N . HIS B 1 184 ? -13.375 1.089 -2.572 1 96.06 184 HIS B N 1
ATOM 3632 C CA . HIS B 1 184 ? -12.297 0.111 -2.482 1 96.06 184 HIS B CA 1
ATOM 3633 C C . HIS B 1 184 ? -11.375 0.409 -1.302 1 96.06 184 HIS B C 1
ATOM 3635 O O . HIS B 1 184 ? -10.875 1.527 -1.17 1 96.06 184 HIS B O 1
ATOM 3641 N N . GLU B 1 185 ? -11.203 -0.615 -0.441 1 96.12 185 GLU B N 1
ATOM 3642 C CA . GLU B 1 185 ? -10.258 -0.604 0.672 1 96.12 185 GLU B CA 1
ATOM 3643 C C . GLU B 1 185 ? -9.125 -1.593 0.439 1 96.12 185 GLU B C 1
ATOM 3645 O O . GLU B 1 185 ? -9.305 -2.615 -0.226 1 96.12 185 GLU B O 1
ATOM 3650 N N . GLN B 1 186 ? -7.957 -1.227 0.988 1 96.44 186 GLN B N 1
ATOM 3651 C CA . GLN B 1 186 ? -6.844 -2.158 0.848 1 96.44 186 GLN B CA 1
ATOM 3652 C C . GLN B 1 186 ? -5.934 -2.115 2.07 1 96.44 186 GLN B C 1
ATOM 3654 O O . GLN B 1 186 ? -5.742 -1.055 2.67 1 96.44 186 GLN B O 1
ATOM 3659 N N . GLN B 1 187 ? -5.469 -3.258 2.48 1 96.56 187 GLN B N 1
ATOM 3660 C CA . GLN B 1 187 ? -4.324 -3.471 3.361 1 96.56 187 GLN B CA 1
ATOM 3661 C C . GLN B 1 187 ? -3.135 -4.035 2.59 1 96.56 187 GLN B C 1
ATOM 3663 O O . GLN B 1 187 ? -3.301 -4.895 1.724 1 96.56 187 GLN B O 1
ATOM 3668 N N . TYR B 1 188 ? -2.033 -3.465 2.893 1 95.62 188 TYR B N 1
ATOM 3669 C CA . TYR B 1 188 ? -0.857 -3.838 2.111 1 95.62 188 TYR B CA 1
ATOM 3670 C C . TYR B 1 188 ? 0.375 -3.949 3.002 1 95.62 188 TYR B C 1
ATOM 3672 O O . TYR B 1 188 ? 0.529 -3.186 3.957 1 95.62 188 TYR B O 1
ATOM 3680 N N . PHE B 1 189 ? 1.199 -5.016 2.738 1 97.88 189 PHE B N 1
ATOM 3681 C CA . PHE B 1 189 ? 2.537 -5.098 3.311 1 97.88 189 PHE B CA 1
ATOM 3682 C C . PHE B 1 189 ? 3.564 -5.438 2.238 1 97.88 189 PHE B C 1
ATOM 3684 O O . PHE B 1 189 ? 3.312 -6.281 1.374 1 97.88 189 PHE B O 1
ATOM 3691 N N . ALA B 1 190 ? 4.652 -4.746 2.25 1 98.19 190 ALA B N 1
ATOM 3692 C CA . ALA B 1 190 ? 5.809 -5.07 1.417 1 98.19 190 ALA B CA 1
ATOM 3693 C C . ALA B 1 190 ? 7.094 -5.074 2.24 1 98.19 190 ALA B C 1
ATOM 3695 O O . ALA B 1 190 ? 7.297 -4.203 3.09 1 98.19 190 ALA B O 1
ATOM 3696 N N . GLY B 1 191 ? 7.977 -6.016 1.987 1 96.94 191 GLY B N 1
ATOM 3697 C CA . GLY B 1 191 ? 9.258 -6.148 2.662 1 96.94 191 GLY B CA 1
ATOM 3698 C C . GLY B 1 191 ? 10.164 -7.188 2.025 1 96.94 191 GLY B C 1
ATOM 3699 O O . GLY B 1 191 ? 9.766 -7.871 1.081 1 96.94 191 GLY B O 1
ATOM 3700 N N . ASP B 1 192 ? 11.383 -7.23 2.549 1 96.12 192 ASP B N 1
ATOM 3701 C CA . ASP B 1 192 ? 12.352 -8.18 2.01 1 96.12 192 ASP B CA 1
ATOM 3702 C C . ASP B 1 192 ? 12.375 -9.469 2.824 1 96.12 192 ASP B C 1
ATOM 3704 O O . ASP B 1 192 ? 12.273 -9.438 4.055 1 96.12 192 ASP B O 1
ATOM 3708 N N . THR B 1 193 ? 12.445 -10.523 2.07 1 96.06 193 THR B N 1
ATOM 3709 C CA . THR B 1 193 ? 12.758 -11.789 2.721 1 96.06 193 THR B CA 1
ATOM 3710 C C . THR B 1 193 ? 14.258 -11.914 2.965 1 96.06 193 THR B C 1
ATOM 3712 O O . THR B 1 193 ? 15.055 -11.164 2.393 1 96.06 193 THR B O 1
ATOM 3715 N N . GLY B 1 194 ? 14.625 -12.828 3.809 1 93.06 194 GLY B N 1
ATOM 3716 C CA . GLY B 1 194 ? 16.031 -13.055 4.113 1 93.06 194 GLY B CA 1
ATOM 3717 C C . GLY B 1 194 ? 16.766 -13.805 3.018 1 93.06 194 GLY B C 1
ATOM 3718 O O . GLY B 1 194 ? 17.984 -13.945 3.068 1 93.06 194 GLY B O 1
ATOM 3719 N N . SER B 1 195 ? 16.016 -14.234 2.045 1 94.94 195 SER B N 1
ATOM 3720 C CA . SER B 1 195 ? 16.625 -15.031 0.984 1 94.94 195 SER B CA 1
ATOM 3721 C C . SER B 1 195 ? 16.188 -14.547 -0.393 1 94.94 195 SER B C 1
ATOM 3723 O O . SER B 1 195 ? 15.125 -13.938 -0.532 1 94.94 195 SER B O 1
ATOM 3725 N N . ASN B 1 196 ? 17.078 -14.805 -1.364 1 98.25 196 ASN B N 1
ATOM 3726 C CA . ASN B 1 196 ? 16.734 -14.602 -2.768 1 98.25 196 ASN B CA 1
ATOM 3727 C C . ASN B 1 196 ? 15.688 -15.602 -3.238 1 98.25 196 ASN B C 1
ATOM 3729 O O . ASN B 1 196 ? 15.922 -16.812 -3.223 1 98.25 196 ASN B O 1
ATOM 3733 N N . LEU B 1 197 ? 14.562 -15.102 -3.688 1 98.88 197 LEU B N 1
ATOM 3734 C CA . LEU B 1 197 ? 13.461 -15.977 -4.078 1 98.88 197 LEU B CA 1
ATOM 3735 C C . LEU B 1 197 ? 13.484 -16.25 -5.578 1 98.88 197 LEU B C 1
ATOM 3737 O O . LEU B 1 197 ? 12.641 -16.984 -6.094 1 98.88 197 LEU B O 1
ATOM 3741 N N . GLN B 1 198 ? 14.398 -15.664 -6.246 1 98.81 198 GLN B N 1
ATOM 3742 C CA . GLN B 1 198 ? 14.562 -15.828 -7.684 1 98.81 198 GLN B CA 1
ATOM 3743 C C . GLN B 1 198 ? 15.906 -16.469 -8.023 1 98.81 198 GLN B C 1
ATOM 3745 O O . GLN B 1 198 ? 16.578 -16.031 -8.961 1 98.81 198 GLN B O 1
ATOM 3750 N N . ASP B 1 199 ? 16.266 -17.422 -7.301 1 98.62 199 ASP B N 1
ATOM 3751 C CA . ASP B 1 199 ? 17.594 -18.031 -7.363 1 98.62 199 ASP B CA 1
ATOM 3752 C C . ASP B 1 199 ? 17.578 -19.297 -8.227 1 98.62 199 ASP B C 1
ATOM 3754 O O . ASP B 1 199 ? 18.531 -20.078 -8.227 1 98.62 199 ASP B O 1
ATOM 3758 N N . GLY B 1 200 ? 16.484 -19.516 -8.859 1 98.38 200 GLY B N 1
ATOM 3759 C CA . GLY B 1 200 ? 16.375 -20.703 -9.688 1 98.38 200 GLY B CA 1
ATOM 3760 C C . GLY B 1 200 ? 15.891 -21.922 -8.922 1 98.38 200 GLY B C 1
ATOM 3761 O O . GLY B 1 200 ? 15.914 -23.031 -9.453 1 98.38 200 GLY B O 1
ATOM 3762 N N . LYS B 1 201 ? 15.461 -21.719 -7.727 1 98.44 201 LYS B N 1
ATOM 3763 C CA . LYS B 1 201 ? 14.938 -22.797 -6.898 1 98.44 201 LYS B CA 1
ATOM 3764 C C . LYS B 1 201 ? 13.469 -22.578 -6.57 1 98.44 201 LYS B C 1
ATOM 3766 O O . LYS B 1 201 ? 12.922 -21.5 -6.816 1 98.44 201 LYS B O 1
ATOM 3771 N N . TYR B 1 202 ? 12.914 -23.703 -6.09 1 98.75 202 TYR B N 1
ATOM 3772 C CA . TYR B 1 202 ? 11.531 -23.625 -5.633 1 98.75 202 TYR B CA 1
ATOM 3773 C C . TYR B 1 202 ? 11.461 -23.109 -4.199 1 98.75 202 TYR B C 1
ATOM 3775 O O . TYR B 1 202 ? 12.281 -23.5 -3.357 1 98.75 202 TYR B O 1
ATOM 3783 N N . HIS B 1 203 ? 10.516 -22.219 -3.979 1 98.88 203 HIS B N 1
ATOM 3784 C CA . HIS B 1 203 ? 10.195 -21.719 -2.648 1 98.88 203 HIS B CA 1
ATOM 3785 C C . HIS B 1 203 ? 8.719 -21.938 -2.318 1 98.88 203 HIS B C 1
ATOM 3787 O O . HIS B 1 203 ? 7.887 -22.031 -3.221 1 98.88 203 HIS B O 1
ATOM 3793 N N . THR B 1 204 ? 8.43 -22.062 -1.026 1 98.88 204 THR B N 1
ATOM 3794 C CA . THR B 1 204 ? 7.059 -22.328 -0.606 1 98.88 204 THR B CA 1
ATOM 3795 C C . THR B 1 204 ? 6.398 -21.047 -0.083 1 98.88 204 THR B C 1
ATOM 3797 O O . THR B 1 204 ? 6.961 -20.359 0.77 1 98.88 204 THR B O 1
ATOM 3800 N N . TYR B 1 205 ? 5.309 -20.75 -0.595 1 98.94 205 TYR B N 1
ATOM 3801 C CA . TYR B 1 205 ? 4.465 -19.641 -0.164 1 98.94 205 TYR B CA 1
ATOM 3802 C C . TYR B 1 205 ? 3.195 -20.141 0.508 1 98.94 205 TYR B C 1
ATOM 3804 O O . TYR B 1 205 ? 2.496 -21 -0.038 1 98.94 205 TYR B O 1
ATOM 3812 N N . THR B 1 206 ? 2.928 -19.562 1.678 1 98.75 206 THR B N 1
ATOM 3813 C CA . THR B 1 206 ? 1.863 -20.125 2.498 1 98.75 206 THR B CA 1
ATOM 3814 C C . THR B 1 206 ? 0.914 -19.047 2.982 1 98.75 206 THR B C 1
ATOM 3816 O O . THR B 1 206 ? 1.354 -17.969 3.402 1 98.75 206 THR B O 1
ATOM 3819 N N . LEU B 1 207 ? -0.311 -19.312 2.883 1 98.75 207 LEU B N 1
ATOM 3820 C CA . LEU B 1 207 ? -1.38 -18.547 3.516 1 98.75 207 LEU B CA 1
ATOM 3821 C C . LEU B 1 207 ? -2.105 -19.391 4.562 1 98.75 207 LEU B C 1
ATOM 3823 O O . LEU B 1 207 ? -2.59 -20.484 4.258 1 98.75 207 LEU B O 1
ATOM 3827 N N . THR B 1 208 ? -2.158 -18.906 5.793 1 98.31 208 THR B N 1
ATOM 3828 C CA . THR B 1 208 ? -3.031 -19.453 6.82 1 98.31 208 THR B CA 1
ATOM 3829 C C . THR B 1 208 ? -4.137 -18.469 7.184 1 98.31 208 THR B C 1
ATOM 3831 O O . THR B 1 208 ? -3.861 -17.297 7.453 1 98.31 208 THR B O 1
ATOM 3834 N N . TRP B 1 209 ? -5.289 -18.922 7.219 1 97.69 209 TRP B N 1
ATOM 3835 C CA . TRP B 1 209 ? -6.469 -18.062 7.219 1 97.69 209 TRP B CA 1
ATOM 3836 C C . TRP B 1 209 ? -7.555 -18.625 8.133 1 97.69 209 TRP B C 1
ATOM 3838 O O . TRP B 1 209 ? -7.883 -19.812 8.062 1 97.69 209 TRP B O 1
ATOM 3848 N N . ASN B 1 210 ? -8.016 -17.922 9.125 1 97.62 210 ASN B N 1
ATOM 3849 C CA . ASN B 1 210 ? -9.219 -18.188 9.891 1 97.62 210 ASN B CA 1
ATOM 3850 C C . ASN B 1 210 ? -10.141 -16.984 9.953 1 97.62 210 ASN B C 1
ATOM 3852 O O . ASN B 1 210 ? -9.992 -16.047 9.164 1 97.62 210 ASN B O 1
ATOM 3856 N N . GLU B 1 211 ? -11.109 -17.031 10.781 1 97.44 211 GLU B N 1
ATOM 3857 C CA . GLU B 1 211 ? -12.156 -16.016 10.789 1 97.44 211 GLU B CA 1
ATOM 3858 C C . GLU B 1 211 ? -11.586 -14.648 11.148 1 97.44 211 GLU B C 1
ATOM 3860 O O . GLU B 1 211 ? -12.148 -13.625 10.773 1 97.44 211 GLU B O 1
ATOM 3865 N N . ASN B 1 212 ? -10.43 -14.617 11.789 1 97.06 212 ASN B N 1
ATOM 3866 C CA . ASN B 1 212 ? -9.984 -13.352 12.375 1 97.06 212 ASN B CA 1
ATOM 3867 C C . ASN B 1 212 ? -8.672 -12.883 11.766 1 97.06 212 ASN B C 1
ATOM 3869 O O . ASN B 1 212 ? -8.281 -11.727 11.93 1 97.06 212 ASN B O 1
ATOM 3873 N N . LYS B 1 213 ? -7.961 -13.844 11.102 1 97.56 213 LYS B N 1
ATOM 3874 C CA . LYS B 1 213 ? -6.602 -13.492 10.695 1 97.56 213 LYS B CA 1
ATOM 3875 C C . LYS B 1 213 ? -6.219 -14.18 9.391 1 97.56 213 LYS B C 1
ATOM 3877 O O . LYS B 1 213 ? -6.703 -15.273 9.086 1 97.56 213 LYS B O 1
ATOM 3882 N N . ILE B 1 214 ? -5.355 -13.484 8.672 1 98.31 214 ILE B N 1
ATOM 3883 C CA . ILE B 1 214 ? -4.66 -14.039 7.516 1 98.31 214 ILE B CA 1
ATOM 3884 C C . ILE B 1 214 ? -3.152 -13.891 7.699 1 98.31 214 ILE B C 1
ATOM 3886 O O . ILE B 1 214 ? -2.643 -12.773 7.809 1 98.31 214 ILE B O 1
ATOM 3890 N N . ASP B 1 215 ? -2.498 -15.008 7.715 1 98.38 215 ASP B N 1
ATOM 3891 C CA . ASP B 1 215 ? -1.047 -15.023 7.879 1 98.38 215 ASP B CA 1
ATOM 3892 C C . ASP B 1 215 ? -0.356 -15.5 6.602 1 98.38 215 ASP B C 1
ATOM 3894 O O . ASP B 1 215 ? -0.711 -16.547 6.047 1 98.38 215 ASP B O 1
ATOM 3898 N N . VAL B 1 216 ? 0.637 -14.75 6.227 1 98.75 216 VAL B N 1
ATOM 3899 C CA . VAL B 1 216 ? 1.445 -15.125 5.07 1 98.75 216 VAL B CA 1
ATOM 3900 C C . VAL B 1 216 ? 2.857 -15.492 5.523 1 98.75 216 VAL B C 1
ATOM 3902 O O . VAL B 1 216 ? 3.445 -14.805 6.359 1 98.75 216 VAL B O 1
ATOM 3905 N N . SER B 1 217 ? 3.371 -16.547 4.988 1 98.62 217 SER B N 1
ATOM 3906 C CA . SER B 1 217 ? 4.746 -16.969 5.246 1 98.62 217 SER B CA 1
ATOM 3907 C C . SER B 1 217 ? 5.449 -17.391 3.959 1 98.62 217 SER B C 1
ATOM 3909 O O . SER B 1 217 ? 4.797 -17.766 2.984 1 98.62 217 SER B O 1
ATOM 3911 N N . VAL B 1 218 ? 6.75 -17.266 3.932 1 98.81 218 VAL B N 1
ATOM 3912 C CA . VAL B 1 218 ? 7.613 -17.703 2.84 1 98.81 218 VAL B CA 1
ATOM 3913 C C . VAL B 1 218 ? 8.695 -18.625 3.379 1 98.81 218 VAL B C 1
ATOM 3915 O O . VAL B 1 218 ? 9.461 -18.25 4.266 1 98.81 218 VAL B O 1
ATOM 3918 N N . ASP B 1 219 ? 8.727 -19.828 2.84 1 98.5 219 ASP B N 1
ATOM 3919 C CA . ASP B 1 219 ? 9.664 -20.844 3.309 1 98.5 219 ASP B CA 1
ATOM 3920 C C . ASP B 1 219 ? 9.586 -21 4.824 1 98.5 219 ASP B C 1
ATOM 3922 O O . ASP B 1 219 ? 10.609 -21 5.508 1 98.5 219 ASP B O 1
ATOM 3926 N N . ASP B 1 220 ? 8.375 -21.031 5.273 1 97.06 220 ASP B N 1
ATOM 3927 C CA . ASP B 1 220 ? 8.023 -21.312 6.66 1 97.06 220 ASP B CA 1
ATOM 3928 C C . ASP B 1 220 ? 8.477 -20.188 7.59 1 97.06 220 ASP B C 1
ATOM 3930 O O . ASP B 1 220 ? 8.531 -20.375 8.805 1 97.06 220 ASP B O 1
ATOM 3934 N N . VAL B 1 221 ? 8.867 -19.078 7.062 1 97.81 221 VAL B N 1
ATOM 3935 C CA . VAL B 1 221 ? 9.156 -17.891 7.852 1 97.81 221 VAL B CA 1
ATOM 3936 C C . VAL B 1 221 ? 8 -16.891 7.738 1 97.81 221 VAL B C 1
ATOM 3938 O O . VAL B 1 221 ? 7.609 -16.516 6.633 1 97.81 221 VAL B O 1
ATOM 3941 N N . LYS B 1 222 ? 7.512 -16.516 8.953 1 96.88 222 LYS B N 1
ATOM 3942 C CA . LYS B 1 222 ? 6.406 -15.562 8.953 1 96.88 222 LYS B CA 1
ATOM 3943 C C . LYS B 1 222 ? 6.781 -14.289 8.211 1 96.88 222 LYS B C 1
ATOM 3945 O O . LYS B 1 222 ? 7.855 -13.727 8.422 1 96.88 222 LYS B O 1
ATOM 3950 N N . PHE B 1 223 ? 5.941 -13.836 7.32 1 97.81 223 PHE B N 1
ATOM 3951 C CA . PHE B 1 223 ? 6.164 -12.625 6.539 1 97.81 223 PHE B CA 1
ATOM 3952 C C . PHE B 1 223 ? 5.266 -11.492 7.02 1 97.81 223 PHE B C 1
ATOM 3954 O O . PHE B 1 223 ? 5.75 -10.414 7.367 1 97.81 223 PHE B O 1
ATOM 3961 N N . HIS B 1 224 ? 3.93 -11.766 7.102 1 97.69 224 HIS B N 1
ATOM 3962 C CA . HIS B 1 224 ? 2.998 -10.742 7.566 1 97.69 224 HIS B CA 1
ATOM 3963 C C . HIS B 1 224 ? 1.696 -11.367 8.055 1 97.69 224 HIS B C 1
ATOM 3965 O O . HIS B 1 224 ? 1.315 -12.453 7.609 1 97.69 224 HIS B O 1
ATOM 3971 N N . SER B 1 225 ? 1.018 -10.609 8.961 1 97.25 225 SER B N 1
ATOM 3972 C CA . SER B 1 225 ? -0.314 -10.977 9.43 1 97.25 225 SER B CA 1
ATOM 3973 C C . SER B 1 225 ? -1.309 -9.844 9.227 1 97.25 225 SER B C 1
ATOM 3975 O O . SER B 1 225 ? -1.035 -8.695 9.594 1 97.25 225 SER B O 1
ATOM 3977 N N . PHE B 1 226 ? -2.393 -10.188 8.641 1 97.81 226 PHE B N 1
ATOM 3978 C CA . PHE B 1 226 ? -3.51 -9.258 8.523 1 97.81 226 PHE B CA 1
ATOM 3979 C C . PHE B 1 226 ? -4.57 -9.547 9.578 1 97.81 226 PHE B C 1
ATOM 3981 O O . PHE B 1 226 ? -4.961 -10.703 9.773 1 97.81 226 PHE B O 1
ATOM 3988 N N . ASP B 1 227 ? -5.023 -8.492 10.25 1 95.12 227 ASP B N 1
ATOM 3989 C CA . ASP B 1 227 ? -6.199 -8.602 11.102 1 95.12 227 ASP B CA 1
ATOM 3990 C C . ASP B 1 227 ? -7.48 -8.391 10.297 1 95.12 227 ASP B C 1
ATOM 3992 O O . ASP B 1 227 ? -7.695 -7.32 9.734 1 95.12 227 ASP B O 1
ATOM 3996 N N . ILE B 1 228 ? -8.344 -9.43 10.305 1 97.19 228 ILE B N 1
ATOM 3997 C CA . ILE B 1 228 ? -9.586 -9.305 9.555 1 97.19 228 ILE B CA 1
ATOM 3998 C C . ILE B 1 228 ? -10.773 -9.492 10.492 1 97.19 228 ILE B C 1
ATOM 4000 O O . ILE B 1 228 ? -11.844 -9.938 10.07 1 97.19 228 ILE B O 1
ATOM 4004 N N . THR B 1 229 ? -10.578 -9.32 11.711 1 95.5 229 THR B N 1
ATOM 4005 C CA . THR B 1 229 ? -11.664 -9.438 12.672 1 95.5 229 THR B CA 1
ATOM 4006 C C . THR B 1 229 ? -12.844 -8.562 12.266 1 95.5 229 THR B C 1
ATOM 4008 O O . THR B 1 229 ? -12.68 -7.355 12.055 1 95.5 229 THR B O 1
ATOM 4011 N N . GLY B 1 230 ? -13.984 -9.195 12.148 1 95.44 230 GLY B N 1
ATOM 4012 C CA . GLY B 1 230 ? -15.211 -8.469 11.844 1 95.44 230 GLY B CA 1
ATOM 4013 C C . GLY B 1 230 ? -15.312 -8.055 10.391 1 95.44 230 GLY B C 1
ATOM 4014 O O . GLY B 1 230 ? -16.281 -7.414 9.992 1 95.44 230 GLY B O 1
ATOM 4015 N N . ASN B 1 231 ? -14.359 -8.344 9.562 1 97.06 231 ASN B N 1
ATOM 4016 C CA . ASN B 1 231 ? -14.391 -8.008 8.148 1 97.06 231 ASN B CA 1
ATOM 4017 C C . ASN B 1 231 ? -15.195 -9.031 7.348 1 97.06 231 ASN B C 1
ATOM 4019 O O . ASN B 1 231 ? -14.781 -10.188 7.227 1 97.06 231 ASN B O 1
ATOM 4023 N N . PRO B 1 232 ? -16.266 -8.648 6.762 1 97.94 232 PRO B N 1
ATOM 4024 C CA . PRO B 1 232 ? -17.156 -9.641 6.148 1 97.94 232 PRO B CA 1
ATOM 4025 C C . PRO B 1 232 ? -16.641 -10.141 4.801 1 97.94 232 PRO B C 1
ATOM 4027 O O . PRO B 1 232 ? -17.141 -11.141 4.281 1 97.94 232 PRO B O 1
ATOM 4030 N N . TYR B 1 233 ? -15.695 -9.531 4.246 1 98.5 233 TYR B N 1
ATOM 4031 C CA . TYR B 1 233 ? -15.32 -9.773 2.857 1 98.5 233 TYR B CA 1
ATOM 4032 C C . TYR B 1 233 ? -14.414 -10.984 2.738 1 98.5 233 TYR B C 1
ATOM 4034 O O . TYR B 1 233 ? -14.125 -11.445 1.631 1 98.5 233 TYR B O 1
ATOM 4042 N N . PHE B 1 234 ? -13.953 -11.492 3.861 1 98.62 234 PHE B N 1
ATOM 4043 C CA . PHE B 1 234 ? -13.008 -12.602 3.828 1 98.62 234 PHE B CA 1
ATOM 4044 C C . PHE B 1 234 ? -13.578 -13.812 4.562 1 98.62 234 PHE B C 1
ATOM 4046 O O . PHE B 1 234 ? -12.82 -14.633 5.094 1 98.62 234 PHE B O 1
ATOM 4053 N N . GLN B 1 235 ? -14.883 -13.859 4.594 1 98.12 235 GLN B N 1
ATOM 4054 C CA . GLN B 1 235 ? -15.57 -14.914 5.336 1 98.12 235 GLN B CA 1
ATOM 4055 C C . GLN B 1 235 ? -16.266 -15.891 4.387 1 98.12 235 GLN B C 1
ATOM 4057 O O . GLN B 1 235 ? -17.172 -16.609 4.789 1 98.12 235 GLN B O 1
ATOM 4062 N N . ASN B 1 236 ? -15.914 -15.867 3.105 1 98.06 236 ASN B N 1
ATOM 4063 C CA . ASN B 1 236 ? -16.516 -16.703 2.076 1 98.06 236 ASN B CA 1
ATOM 4064 C C . ASN B 1 236 ? -15.477 -17.641 1.453 1 98.06 236 ASN B C 1
ATOM 4066 O O . ASN B 1 236 ? -14.312 -17.656 1.856 1 98.06 236 ASN B O 1
ATOM 4070 N N . ASP B 1 237 ? -15.984 -18.484 0.475 1 98.5 237 ASP B N 1
ATOM 4071 C CA . ASP B 1 237 ? -15.078 -19.328 -0.306 1 98.5 237 ASP B CA 1
ATOM 4072 C C . ASP B 1 237 ? -14.242 -18.484 -1.266 1 98.5 237 ASP B C 1
ATOM 4074 O O . ASP B 1 237 ? -14.742 -17.531 -1.866 1 98.5 237 ASP B O 1
ATOM 4078 N N . PHE B 1 238 ? -13 -18.844 -1.302 1 98.88 238 PHE B N 1
ATOM 4079 C CA . PHE B 1 238 ? -12.094 -18.219 -2.258 1 98.88 238 PHE B CA 1
ATOM 4080 C C . PHE B 1 238 ? -11.539 -19.266 -3.229 1 98.88 238 PHE B C 1
ATOM 4082 O O . PHE B 1 238 ? -11.312 -20.406 -2.854 1 98.88 238 PHE B O 1
ATOM 4089 N N . TYR B 1 239 ? -11.305 -18.828 -4.465 1 98.88 239 TYR B N 1
ATOM 4090 C CA . TYR B 1 239 ? -10.617 -19.688 -5.434 1 98.88 239 TYR B CA 1
ATOM 4091 C C . TYR B 1 239 ? -9.18 -19.219 -5.648 1 98.88 239 TYR B C 1
ATOM 4093 O O . TYR B 1 239 ? -8.812 -18.109 -5.246 1 98.88 239 TYR B O 1
ATOM 4101 N N . ILE B 1 240 ? -8.383 -20.031 -6.273 1 98.94 240 ILE B N 1
ATOM 4102 C CA . ILE B 1 240 ? -6.945 -19.828 -6.387 1 98.94 240 ILE B CA 1
ATOM 4103 C C . ILE B 1 240 ? -6.602 -19.297 -7.781 1 98.94 240 ILE B C 1
ATOM 4105 O O . ILE B 1 240 ? -7.18 -19.75 -8.773 1 98.94 240 ILE B O 1
ATOM 4109 N N . LEU B 1 241 ? -5.598 -18.406 -7.855 1 98.94 241 LEU B N 1
ATOM 4110 C CA . LEU B 1 241 ? -5.102 -17.875 -9.125 1 98.94 241 LEU B CA 1
ATOM 4111 C C . LEU B 1 241 ? -3.578 -17.859 -9.148 1 98.94 241 LEU B C 1
ATOM 4113 O O . LEU B 1 241 ? -2.939 -17.547 -8.148 1 98.94 241 LEU B O 1
ATOM 4117 N N . PHE B 1 242 ? -3.014 -18.188 -10.32 1 98.94 242 PHE B N 1
ATOM 4118 C CA . PHE B 1 242 ? -1.623 -17.953 -10.688 1 98.94 242 PHE B CA 1
ATOM 4119 C C . PHE B 1 242 ? -1.533 -17.172 -11.992 1 98.94 242 PHE B C 1
ATOM 4121 O O . PHE B 1 242 ? -2.262 -17.453 -12.945 1 98.94 242 PHE B O 1
ATOM 4128 N N . ASN B 1 243 ? -0.667 -16.203 -12.047 1 98.94 243 ASN B N 1
ATOM 4129 C CA . ASN B 1 243 ? -0.399 -15.555 -13.32 1 98.94 243 ASN B CA 1
ATOM 4130 C C . ASN B 1 243 ? 0.991 -14.922 -13.352 1 98.94 243 ASN B C 1
ATOM 4132 O O . ASN B 1 243 ? 1.591 -14.688 -12.297 1 98.94 243 ASN B O 1
ATOM 4136 N N . LEU B 1 244 ? 1.471 -14.695 -14.516 1 98.94 244 LEU B N 1
ATOM 4137 C CA . LEU B 1 244 ? 2.701 -13.953 -14.758 1 98.94 244 LEU B CA 1
ATOM 4138 C C . LEU B 1 244 ? 2.424 -12.711 -15.602 1 98.94 244 LEU B C 1
ATOM 4140 O O . LEU B 1 244 ? 2.383 -12.789 -16.828 1 98.94 244 LEU B O 1
ATOM 4144 N N . ALA B 1 245 ? 2.287 -11.586 -14.961 1 98.94 245 ALA B N 1
ATOM 4145 C CA . ALA B 1 245 ? 2.021 -10.32 -15.641 1 98.94 245 ALA B CA 1
ATOM 4146 C C . ALA B 1 245 ? 3.32 -9.641 -16.062 1 98.94 245 ALA B C 1
ATOM 4148 O O . ALA B 1 245 ? 4.398 -10 -15.586 1 98.94 245 ALA B O 1
ATOM 4149 N N . VAL B 1 246 ? 3.209 -8.719 -16.969 1 98.88 246 VAL B N 1
ATOM 4150 C CA . VAL B 1 246 ? 4.344 -7.957 -17.469 1 98.88 246 VAL B CA 1
ATOM 4151 C C . VAL B 1 246 ? 4.004 -6.469 -17.484 1 98.88 246 VAL B C 1
ATOM 4153 O O . VAL B 1 246 ? 2.961 -6.074 -18.016 1 98.88 246 VAL B O 1
ATOM 4156 N N . GLY B 1 247 ? 4.902 -5.699 -16.922 1 98.62 247 GLY B N 1
ATOM 4157 C CA . GLY B 1 247 ? 4.699 -4.258 -16.891 1 98.62 247 GLY B CA 1
ATOM 4158 C C . GLY B 1 247 ? 3.51 -3.842 -16.047 1 98.62 247 GLY B C 1
ATOM 4159 O O . GLY B 1 247 ? 3.17 -4.516 -15.07 1 98.62 247 GLY B O 1
ATOM 4160 N N . GLY B 1 248 ? 3.072 -2.604 -16.344 1 97.19 248 GLY B N 1
ATOM 4161 C CA . GLY B 1 248 ? 1.883 -2.096 -15.68 1 97.19 248 GLY B CA 1
ATOM 4162 C C . GLY B 1 248 ? 2.191 -1.318 -14.414 1 97.19 248 GLY B C 1
ATOM 4163 O O . GLY B 1 248 ? 3.355 -1.036 -14.125 1 97.19 248 GLY B O 1
ATOM 4164 N N . SER B 1 249 ? 1.173 -0.952 -13.68 1 93.25 249 SER B N 1
ATOM 4165 C CA . SER B 1 249 ? 1.233 -0.019 -12.562 1 93.25 249 SER B CA 1
ATOM 4166 C C . SER B 1 249 ? 2.08 -0.578 -11.422 1 93.25 249 SER B C 1
ATOM 4168 O O . SER B 1 249 ? 2.764 0.173 -10.727 1 93.25 249 SER B O 1
ATOM 4170 N N . PHE B 1 250 ? 2.045 -1.862 -11.195 1 97.19 250 PHE B N 1
ATOM 4171 C CA . PHE B 1 250 ? 2.779 -2.494 -10.109 1 97.19 250 PHE B CA 1
ATOM 4172 C C . PHE B 1 250 ? 4.281 -2.328 -10.297 1 97.19 250 PHE B C 1
ATOM 4174 O O . PHE B 1 250 ? 5.004 -2.021 -9.352 1 97.19 250 PHE B O 1
ATOM 4181 N N . THR B 1 251 ? 4.746 -2.471 -11.586 1 97.88 251 THR B N 1
ATOM 4182 C CA . THR B 1 251 ? 6.168 -2.365 -11.898 1 97.88 251 THR B CA 1
ATOM 4183 C C . THR B 1 251 ? 6.551 -0.917 -12.18 1 97.88 251 THR B C 1
ATOM 4185 O O . THR B 1 251 ? 7.734 -0.569 -12.172 1 97.88 251 THR B O 1
ATOM 4188 N N . GLY B 1 252 ? 5.578 -0.147 -12.547 1 93.88 252 GLY B N 1
ATOM 4189 C CA . GLY B 1 252 ? 5.824 1.227 -12.961 1 93.88 252 GLY B CA 1
ATOM 4190 C C . GLY B 1 252 ? 6.316 1.343 -14.391 1 93.88 252 GLY B C 1
ATOM 4191 O O . GLY B 1 252 ? 6.844 2.383 -14.789 1 93.88 252 GLY B O 1
ATOM 4192 N N . ILE B 1 253 ? 6.262 0.297 -15.102 1 96.69 253 ILE B N 1
ATOM 4193 C CA . ILE B 1 253 ? 6.742 0.288 -16.484 1 96.69 253 ILE B CA 1
ATOM 4194 C C . ILE B 1 253 ? 5.559 0.143 -17.438 1 96.69 253 ILE B C 1
ATOM 4196 O O . ILE B 1 253 ? 4.895 -0.895 -17.453 1 96.69 253 ILE B O 1
ATOM 4200 N N . TYR B 1 254 ? 5.344 1.129 -18.25 1 95.31 254 TYR B N 1
ATOM 4201 C CA . TYR B 1 254 ? 4.141 1.204 -19.078 1 95.31 254 TYR B CA 1
ATOM 4202 C C . TYR B 1 254 ? 4.488 1.071 -20.547 1 95.31 254 TYR B C 1
ATOM 4204 O O . TYR B 1 254 ? 3.596 0.997 -21.391 1 95.31 254 TYR B O 1
ATOM 4212 N N . ASP B 1 255 ? 5.777 1.059 -20.797 1 96.38 255 ASP B N 1
ATOM 4213 C CA . ASP B 1 255 ? 6.281 0.95 -22.156 1 96.38 255 ASP B CA 1
ATOM 4214 C C . ASP B 1 255 ? 7.133 -0.306 -22.328 1 96.38 255 ASP B C 1
ATOM 4216 O O . ASP B 1 255 ? 7.965 -0.622 -21.469 1 96.38 255 ASP B O 1
ATOM 4220 N N . ILE B 1 256 ? 6.988 -0.911 -23.469 1 97.25 256 ILE B N 1
ATOM 4221 C CA . ILE B 1 256 ? 7.641 -2.188 -23.734 1 97.25 256 ILE B CA 1
ATOM 4222 C C . ILE B 1 256 ? 9.156 -2.01 -23.703 1 97.25 256 ILE B C 1
ATOM 4224 O O . ILE B 1 256 ? 9.891 -2.936 -23.344 1 97.25 256 ILE B O 1
ATOM 4228 N N . GLU B 1 257 ? 9.688 -0.868 -24.047 1 96.62 257 GLU B N 1
ATOM 4229 C CA . GLU B 1 257 ? 11.125 -0.609 -24.078 1 96.62 257 GLU B CA 1
ATOM 4230 C C . GLU B 1 257 ? 11.711 -0.63 -22.672 1 96.62 257 GLU B C 1
ATOM 4232 O O . GLU B 1 257 ? 12.914 -0.848 -22.5 1 96.62 257 GLU B O 1
ATOM 4237 N N . GLY B 1 258 ? 10.867 -0.432 -21.734 1 97.81 258 GLY B N 1
ATOM 4238 C CA . GLY B 1 258 ? 11.32 -0.445 -20.344 1 97.81 258 GLY B CA 1
ATOM 4239 C C . GLY B 1 258 ? 11.422 -1.842 -19.766 1 97.81 258 GLY B C 1
ATOM 4240 O O . GLY B 1 258 ? 11.984 -2.031 -18.688 1 97.81 258 GLY B O 1
ATOM 4241 N N . ILE B 1 259 ? 10.867 -2.791 -20.438 1 98.56 259 ILE B N 1
ATOM 4242 C CA . ILE B 1 259 ? 10.938 -4.18 -20 1 98.56 259 ILE B CA 1
ATOM 4243 C C . ILE B 1 259 ? 12.297 -4.77 -20.359 1 98.56 259 ILE B C 1
ATOM 4245 O O . ILE B 1 259 ? 12.586 -5.016 -21.531 1 98.56 259 ILE B O 1
ATOM 4249 N N . THR B 1 260 ? 13.102 -5.043 -19.328 1 98.44 260 THR B N 1
ATOM 4250 C CA . THR B 1 260 ? 14.445 -5.523 -19.609 1 98.44 260 THR B CA 1
ATOM 4251 C C . THR B 1 260 ? 14.602 -6.984 -19.203 1 98.44 260 THR B C 1
ATOM 4253 O O . THR B 1 260 ? 15.555 -7.652 -19.594 1 98.44 260 THR B O 1
ATOM 4256 N N . ALA B 1 261 ? 13.633 -7.5 -18.422 1 98.75 261 ALA B N 1
ATOM 4257 C CA . ALA B 1 261 ? 13.68 -8.891 -17.984 1 98.75 261 ALA B CA 1
ATOM 4258 C C . ALA B 1 261 ? 13.148 -9.828 -19.078 1 98.75 261 ALA B C 1
ATOM 4260 O O . ALA B 1 261 ? 13.211 -11.047 -18.938 1 98.75 261 ALA B O 1
ATOM 4261 N N . LEU B 1 262 ? 12.586 -9.312 -20.109 1 98.75 262 LEU B N 1
ATOM 4262 C CA . LEU B 1 262 ? 12 -10.031 -21.234 1 98.75 262 LEU B CA 1
ATOM 4263 C C . LEU B 1 262 ? 12.258 -9.297 -22.547 1 98.75 262 LEU B C 1
ATOM 4265 O O . LEU B 1 262 ? 11.391 -8.57 -23.031 1 98.75 262 LEU B O 1
ATOM 4269 N N . LYS B 1 263 ? 13.336 -9.547 -23.172 1 97.81 263 LYS B N 1
ATOM 4270 C CA . LYS B 1 263 ? 13.703 -8.867 -24.406 1 97.81 263 LYS B CA 1
ATOM 4271 C C . LYS B 1 263 ? 13.023 -9.523 -25.609 1 97.81 263 LYS B C 1
ATOM 4273 O O . LYS B 1 263 ? 12.43 -10.594 -25.484 1 97.81 263 LYS B O 1
ATOM 4278 N N . ASP B 1 264 ? 13.102 -8.844 -26.688 1 97.94 264 ASP B N 1
ATOM 4279 C CA . ASP B 1 264 ? 12.492 -9.367 -27.906 1 97.94 264 ASP B CA 1
ATOM 4280 C C . ASP B 1 264 ? 13.016 -10.766 -28.234 1 97.94 264 ASP B C 1
ATOM 4282 O O . ASP B 1 264 ? 14.227 -11 -28.219 1 97.94 264 ASP B O 1
ATOM 4286 N N . GLY B 1 265 ? 12.086 -11.648 -28.5 1 98.19 265 GLY B N 1
ATOM 4287 C CA . GLY B 1 265 ? 12.438 -13.016 -28.844 1 98.19 265 GLY B CA 1
ATOM 4288 C C . GLY B 1 265 ? 12.641 -13.906 -27.641 1 98.19 265 GLY B C 1
ATOM 4289 O O . GLY B 1 265 ? 12.836 -15.117 -27.781 1 98.19 265 GLY B O 1
ATOM 4290 N N . GLN B 1 266 ? 12.531 -13.336 -26.422 1 98.62 266 GLN B N 1
ATOM 4291 C CA . GLN B 1 266 ? 12.812 -14.109 -25.219 1 98.62 266 GLN B CA 1
ATOM 4292 C C . GLN B 1 266 ? 11.531 -14.586 -24.547 1 98.62 266 GLN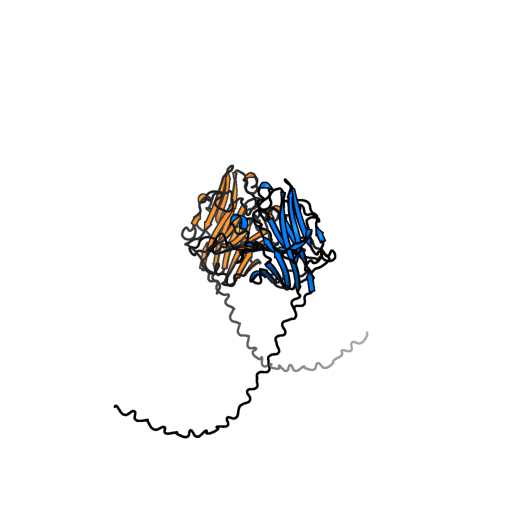 B C 1
ATOM 4294 O O . GLN B 1 266 ? 10.438 -14.094 -24.859 1 98.62 266 GLN B O 1
ATOM 4299 N N . THR B 1 267 ? 11.703 -15.57 -23.703 1 98.81 267 THR B N 1
ATOM 4300 C CA . THR B 1 267 ? 10.648 -16.047 -22.812 1 98.81 267 THR B CA 1
ATOM 4301 C C . THR B 1 267 ? 11.117 -16.047 -21.359 1 98.81 267 THR B C 1
ATOM 4303 O O . THR B 1 267 ? 12.32 -16.016 -21.094 1 98.81 267 THR B O 1
ATOM 4306 N N . ALA B 1 268 ? 10.234 -15.906 -20.453 1 98.88 268 ALA B N 1
ATOM 4307 C CA . ALA B 1 268 ? 10.414 -16.078 -19.016 1 98.88 268 ALA B CA 1
ATOM 4308 C C . ALA B 1 268 ? 9.266 -16.875 -18.406 1 98.88 268 ALA B C 1
ATOM 4310 O O . ALA B 1 268 ? 8.109 -16.688 -18.797 1 98.88 268 ALA B O 1
ATOM 4311 N N . SER B 1 269 ? 9.617 -17.75 -17.406 1 98.88 269 SER B N 1
ATOM 4312 C CA . SER B 1 269 ? 8.57 -18.656 -16.938 1 98.88 269 SER B CA 1
ATOM 4313 C C . SER B 1 269 ? 8.484 -18.672 -15.422 1 98.88 269 SER B C 1
ATOM 4315 O O . SER B 1 269 ? 9.508 -18.562 -14.742 1 98.88 269 SER B O 1
ATOM 4317 N N . MET B 1 270 ? 7.316 -18.75 -14.93 1 98.88 270 MET B N 1
ATOM 4318 C CA . MET B 1 270 ? 6.949 -19.125 -13.57 1 98.88 270 MET B CA 1
ATOM 4319 C C . MET B 1 270 ? 6.535 -20.578 -13.5 1 98.88 270 MET B C 1
ATOM 4321 O O . MET B 1 270 ? 5.695 -21.031 -14.281 1 98.88 270 MET B O 1
ATOM 4325 N N . TYR B 1 271 ? 7.152 -21.344 -12.57 1 98.94 271 TYR B N 1
ATOM 4326 C CA . TYR B 1 271 ? 6.875 -22.766 -12.43 1 98.94 271 TYR B CA 1
ATOM 4327 C C . TYR B 1 271 ? 6.168 -23.062 -11.109 1 98.94 271 TYR B C 1
ATOM 4329 O O . TYR B 1 271 ? 6.586 -22.562 -10.055 1 98.94 271 TYR B O 1
ATOM 4337 N N . ILE B 1 272 ? 5.121 -23.781 -11.164 1 98.94 272 ILE B N 1
ATOM 4338 C CA . ILE B 1 272 ? 4.43 -24.25 -9.969 1 98.94 272 ILE B CA 1
ATOM 4339 C C . ILE B 1 272 ? 4.578 -25.766 -9.828 1 98.94 272 ILE B C 1
ATOM 4341 O O . ILE B 1 272 ? 4.062 -26.516 -10.656 1 98.94 272 ILE B O 1
ATOM 4345 N N . ASP B 1 273 ? 5.203 -26.156 -8.789 1 98.88 273 ASP B N 1
ATOM 4346 C CA . ASP B 1 273 ? 5.469 -27.562 -8.531 1 98.88 273 ASP B CA 1
ATOM 4347 C C . ASP B 1 273 ? 4.234 -28.266 -7.953 1 98.88 273 ASP B C 1
ATOM 4349 O O . ASP B 1 273 ? 3.834 -29.328 -8.438 1 98.88 273 ASP B O 1
ATOM 4353 N N . TRP B 1 274 ? 3.711 -27.672 -6.941 1 98.81 274 TRP B N 1
ATOM 4354 C CA . TRP B 1 274 ? 2.496 -28.203 -6.34 1 98.81 274 TRP B CA 1
ATOM 4355 C C . TRP B 1 274 ? 1.745 -27.125 -5.566 1 98.81 274 TRP B C 1
ATOM 4357 O O . TRP B 1 274 ? 2.312 -26.078 -5.23 1 98.81 274 TRP B O 1
ATOM 4367 N N . ILE B 1 275 ? 0.523 -27.406 -5.371 1 98.88 275 ILE B N 1
ATOM 4368 C CA . ILE B 1 275 ? -0.321 -26.641 -4.457 1 98.88 275 ILE B CA 1
ATOM 4369 C C . ILE B 1 275 ? -1.06 -27.594 -3.52 1 98.88 275 ILE B C 1
ATOM 4371 O O . ILE B 1 275 ? -1.444 -28.703 -3.92 1 98.88 275 ILE B O 1
ATOM 4375 N N . LYS B 1 276 ? -1.185 -27.109 -2.285 1 98.62 276 LYS B N 1
ATOM 4376 C CA . LYS B 1 276 ? -1.812 -27.906 -1.235 1 98.62 276 LYS B CA 1
ATOM 4377 C C . LYS B 1 276 ? -2.725 -27.047 -0.365 1 98.62 276 LYS B C 1
ATOM 4379 O O . LYS B 1 276 ? -2.354 -25.953 0.032 1 98.62 276 LYS B O 1
ATOM 4384 N N . VAL B 1 277 ? -3.939 -27.547 -0.156 1 98.5 277 VAL B N 1
ATOM 4385 C CA . VAL B 1 277 ? -4.863 -26.906 0.77 1 98.5 277 VAL B CA 1
ATOM 4386 C C . VAL B 1 277 ? -5.215 -27.859 1.904 1 98.5 277 VAL B C 1
ATOM 4388 O O . VAL B 1 277 ? -5.605 -29.016 1.659 1 98.5 277 VAL B O 1
ATOM 4391 N N . THR B 1 278 ? -5.051 -27.344 3.102 1 97.56 278 THR B N 1
ATOM 4392 C CA . THR B 1 278 ? -5.316 -28.125 4.301 1 97.56 278 THR B CA 1
ATOM 4393 C C . THR B 1 278 ? -6.332 -27.422 5.195 1 97.56 278 THR B C 1
ATOM 4395 O O . THR B 1 278 ? -6.289 -26.188 5.348 1 97.56 278 THR B O 1
ATOM 4398 N N . LYS B 1 279 ? -7.285 -28.203 5.75 1 93.38 279 LYS B N 1
ATOM 4399 C CA . LYS B 1 279 ? -8.195 -27.656 6.75 1 93.38 279 LYS B CA 1
ATOM 4400 C C . LYS B 1 279 ? -7.531 -27.594 8.125 1 93.38 279 LYS B C 1
ATOM 4402 O O . LYS B 1 279 ? -6.801 -28.516 8.508 1 93.38 279 LYS B O 1
ATOM 4407 N N . ILE B 1 280 ? -7.656 -26.453 8.711 1 85 280 ILE B N 1
ATOM 4408 C CA . ILE B 1 280 ? -7.129 -26.312 10.062 1 85 280 ILE B CA 1
ATOM 4409 C C . ILE B 1 280 ? -8.273 -26.312 11.062 1 85 280 ILE B C 1
ATOM 4411 O O . ILE B 1 280 ? -9.297 -25.641 10.852 1 85 280 ILE B O 1
ATOM 4415 N N . ASN B 1 281 ? -8.438 -27.312 11.969 1 65.94 281 ASN B N 1
ATOM 4416 C CA . ASN B 1 281 ? -9.453 -27.438 13.008 1 65.94 281 ASN B CA 1
ATOM 4417 C C . ASN B 1 281 ? -9.227 -26.438 14.141 1 65.94 281 ASN B C 1
ATOM 4419 O O . ASN B 1 281 ? -8.086 -26.094 14.453 1 65.94 281 ASN B O 1
#

Radius of gyration: 34.64 Å; Cα contacts (8 Å, |Δi|>4): 1416; chains: 2; bounding box: 161×91×92 Å